Protein AF-0000000083336734 (afdb_homodimer)

pLDDT: mean 90.5, std 6.99, range [54.0, 98.38]

Structure (mmCIF, N/CA/C/O backbone):
data_AF-0000000083336734-model_v1
#
loop_
_entity.id
_entity.type
_entity.pdbx_description
1 polymer 'Two-component system response regulator PhoP'
#
loop_
_atom_site.group_PDB
_atom_site.id
_atom_site.type_symbol
_atom_site.label_atom_id
_atom_site.label_alt_id
_atom_site.label_comp_id
_atom_site.label_asym_id
_atom_site.label_entity_id
_atom_site.label_seq_id
_atom_site.pdbx_PDB_ins_code
_atom_site.Cartn_x
_atom_site.Cartn_y
_atom_site.Cartn_z
_atom_site.occupancy
_atom_site.B_iso_or_equiv
_atom_site.auth_seq_id
_atom_site.auth_comp_id
_atom_site.auth_asym_id
_atom_site.auth_atom_id
_atom_site.pdbx_PDB_model_num
ATOM 1 N N . MET A 1 1 ? 2.617 14.344 8.617 1 80.5 1 MET A N 1
ATOM 2 C CA . MET A 1 1 ? 3.547 13.328 8.133 1 80.5 1 MET A CA 1
ATOM 3 C C . MET A 1 1 ? 4.805 13.969 7.559 1 80.5 1 MET A C 1
ATOM 5 O O . MET A 1 1 ? 4.828 15.172 7.297 1 80.5 1 MET A O 1
ATOM 9 N N . ARG A 1 2 ? 5.812 13.219 7.539 1 86.75 2 ARG A N 1
ATOM 10 C CA . ARG A 1 2 ? 7.062 13.695 6.953 1 86.75 2 ARG A CA 1
ATOM 11 C C . ARG A 1 2 ? 7.266 13.109 5.559 1 86.75 2 ARG A C 1
ATOM 13 O O . ARG A 1 2 ? 7.191 11.891 5.371 1 86.75 2 ARG A O 1
ATOM 20 N N . VAL A 1 3 ? 7.445 14.055 4.633 1 94.62 3 VAL A N 1
ATOM 21 C CA . VAL A 1 3 ? 7.582 13.641 3.238 1 94.62 3 VAL A CA 1
ATOM 22 C C . VAL A 1 3 ? 8.969 14.023 2.721 1 94.62 3 VAL A C 1
ATOM 24 O O . VAL A 1 3 ? 9.438 15.141 2.955 1 94.62 3 VAL A O 1
ATOM 27 N N . LEU A 1 4 ? 9.633 13.055 2.125 1 97.44 4 LEU A N 1
ATOM 28 C CA . LEU A 1 4 ? 10.875 13.336 1.407 1 97.44 4 LEU A CA 1
ATOM 29 C C . LEU A 1 4 ? 10.617 13.461 -0.091 1 97.44 4 LEU A C 1
ATOM 31 O O . LEU A 1 4 ? 10.141 12.516 -0.723 1 97.44 4 LEU A O 1
ATOM 35 N N . VAL A 1 5 ? 10.898 14.625 -0.62 1 98.12 5 VAL A N 1
ATOM 36 C CA . VAL A 1 5 ? 10.773 14.859 -2.055 1 98.12 5 VAL A CA 1
ATOM 37 C C . VAL A 1 5 ? 12.164 14.852 -2.697 1 98.12 5 VAL A C 1
ATOM 39 O O . VAL A 1 5 ? 13.047 15.602 -2.285 1 98.12 5 VAL A O 1
ATOM 42 N N . VAL A 1 6 ? 12.32 13.969 -3.693 1 98.38 6 VAL A N 1
ATOM 43 C CA . VAL A 1 6 ? 13.57 13.898 -4.441 1 98.38 6 VAL A CA 1
ATOM 44 C C . VAL A 1 6 ? 13.328 14.305 -5.895 1 98.38 6 VAL A C 1
ATOM 46 O O . VAL A 1 6 ? 12.758 13.531 -6.672 1 98.38 6 VAL A O 1
ATOM 49 N N . GLU A 1 7 ? 13.773 15.461 -6.273 1 97.81 7 GLU A N 1
ATOM 50 C CA . GLU A 1 7 ? 13.469 16.094 -7.551 1 97.81 7 GLU A CA 1
ATOM 51 C C . GLU A 1 7 ? 14.57 17.062 -7.961 1 97.81 7 GLU A C 1
ATOM 53 O O . GLU A 1 7 ? 14.898 17.984 -7.211 1 97.81 7 GLU A O 1
ATOM 58 N N . ASP A 1 8 ? 15.062 16.859 -9.141 1 96.81 8 ASP A N 1
ATOM 59 C CA . ASP A 1 8 ? 16.203 17.672 -9.555 1 96.81 8 ASP A CA 1
ATOM 60 C C . ASP A 1 8 ? 15.758 19.031 -10.078 1 96.81 8 ASP A C 1
ATOM 62 O O . ASP A 1 8 ? 16.5 20.016 -10 1 96.81 8 ASP A O 1
ATOM 66 N N . ASN A 1 9 ? 14.594 19.094 -10.711 1 96.38 9 ASN A N 1
ATOM 67 C CA . ASN A 1 9 ? 14.078 20.359 -11.203 1 96.38 9 ASN A CA 1
ATOM 68 C C . ASN A 1 9 ? 13.695 21.297 -10.047 1 96.38 9 ASN A C 1
ATOM 70 O O . ASN A 1 9 ? 12.75 21.016 -9.312 1 96.38 9 ASN A O 1
ATOM 74 N N . ALA A 1 10 ? 14.375 22.391 -9.961 1 96.94 10 ALA A N 1
ATOM 75 C CA . ALA A 1 10 ? 14.25 23.281 -8.812 1 96.94 10 ALA A CA 1
ATOM 76 C C . ALA A 1 10 ? 12.828 23.828 -8.703 1 96.94 10 ALA A C 1
ATOM 78 O O . ALA A 1 10 ? 12.281 23.938 -7.605 1 96.94 10 ALA A O 1
ATOM 79 N N . LEU A 1 11 ? 12.281 24.203 -9.805 1 97.25 11 LEU A N 1
ATOM 80 C CA . LEU A 1 11 ? 10.938 24.781 -9.805 1 97.25 11 LEU A CA 1
ATOM 81 C C . LEU A 1 11 ? 9.906 23.766 -9.344 1 97.25 11 LEU A C 1
ATOM 83 O O . LEU A 1 11 ? 9.062 24.062 -8.492 1 97.25 11 LEU A O 1
ATOM 87 N N . LEU A 1 12 ? 9.992 22.609 -9.906 1 96.75 12 LEU A N 1
ATOM 88 C CA . LEU A 1 12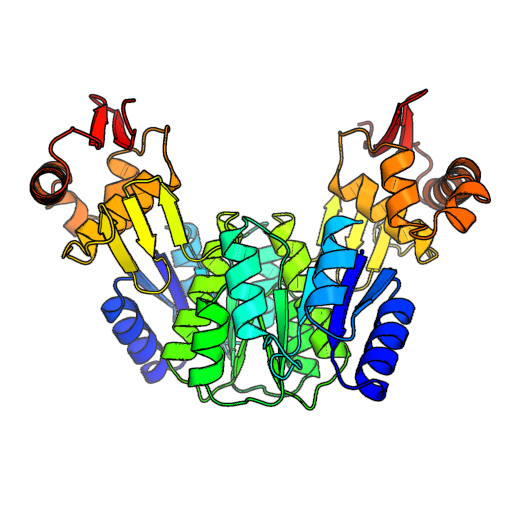 ? 9.055 21.547 -9.531 1 96.75 12 LEU A CA 1
ATOM 89 C C . LEU A 1 12 ? 9.266 21.125 -8.086 1 96.75 12 LEU A C 1
ATOM 91 O O . LEU A 1 12 ? 8.289 20.891 -7.355 1 96.75 12 LEU A O 1
ATOM 95 N N . ARG A 1 13 ? 10.461 20.953 -7.668 1 97.56 13 ARG A N 1
ATOM 96 C CA . ARG A 1 13 ? 10.797 20.594 -6.289 1 97.56 13 ARG A CA 1
ATOM 97 C C . ARG A 1 13 ? 10.188 21.594 -5.309 1 97.56 13 ARG A C 1
ATOM 99 O O . ARG A 1 13 ? 9.586 21.188 -4.305 1 97.56 13 ARG A O 1
ATOM 106 N N . HIS A 1 14 ? 10.336 22.875 -5.656 1 96.62 14 HIS A N 1
ATOM 107 C CA . HIS A 1 14 ? 9.781 23.938 -4.82 1 96.62 14 HIS A CA 1
ATOM 108 C C . HIS A 1 14 ? 8.258 23.891 -4.805 1 96.62 14 HIS A C 1
ATOM 110 O O . HIS A 1 14 ? 7.637 24.016 -3.748 1 96.62 14 HIS A O 1
ATOM 116 N N . HIS A 1 15 ? 7.723 23.719 -5.961 1 96.56 15 HIS A N 1
ATOM 117 C CA . HIS A 1 15 ? 6.27 23.625 -6.078 1 96.56 15 HIS A CA 1
ATOM 118 C C . HIS A 1 15 ? 5.711 22.484 -5.238 1 96.56 15 HIS A C 1
ATOM 120 O O . HIS A 1 15 ? 4.754 22.672 -4.488 1 96.56 15 HIS A O 1
ATOM 126 N N . LEU A 1 16 ? 6.289 21.312 -5.324 1 97.25 16 LEU A N 1
ATOM 127 C CA . LEU A 1 16 ? 5.867 20.156 -4.547 1 97.25 16 LEU A CA 1
ATOM 128 C C . LEU A 1 16 ? 6 20.422 -3.053 1 97.25 16 LEU A C 1
ATOM 130 O O . LEU A 1 16 ? 5.082 20.125 -2.281 1 97.25 16 LEU A O 1
ATOM 134 N N . LYS A 1 17 ? 7.109 20.984 -2.684 1 96.06 17 LYS A N 1
ATOM 135 C CA . LYS A 1 17 ? 7.359 21.281 -1.278 1 96.06 17 LYS A CA 1
ATOM 136 C C . LYS A 1 17 ? 6.281 22.219 -0.72 1 96.06 17 LYS A C 1
ATOM 138 O O . LYS A 1 17 ? 5.676 21.922 0.311 1 96.06 17 LYS A O 1
ATOM 143 N N . VAL A 1 18 ? 5.98 23.281 -1.427 1 94.62 18 VAL A N 1
ATOM 144 C CA . VAL A 1 18 ? 5.027 24.297 -0.974 1 94.62 18 VAL A CA 1
ATOM 145 C C . VAL A 1 18 ? 3.633 23.672 -0.884 1 94.62 18 VAL A C 1
ATOM 147 O O . VAL A 1 18 ? 2.945 23.828 0.129 1 94.62 18 VAL A O 1
ATOM 150 N N . GLN A 1 19 ? 3.236 22.969 -1.907 1 94.5 19 GLN A N 1
ATOM 151 C CA . GLN A 1 19 ? 1.898 22.391 -1.957 1 94.5 19 GLN A CA 1
ATOM 152 C C . GLN A 1 19 ? 1.704 21.359 -0.848 1 94.5 19 GLN A C 1
ATOM 154 O O . GLN A 1 19 ? 0.659 21.344 -0.195 1 94.5 19 GLN A O 1
ATOM 159 N N . LEU A 1 20 ? 2.695 20.531 -0.61 1 93.19 20 LEU A N 1
ATOM 160 C CA . LEU A 1 20 ? 2.592 19.484 0.412 1 93.19 20 LEU A CA 1
ATOM 161 C C . LEU A 1 20 ? 2.615 20.109 1.809 1 93.19 20 LEU A C 1
ATOM 163 O O . LEU A 1 20 ? 1.941 19.609 2.717 1 93.19 20 LEU A O 1
ATOM 167 N N . GLN A 1 21 ? 3.383 21.141 1.965 1 87.56 21 GLN A N 1
ATOM 168 C CA . GLN A 1 21 ? 3.379 21.859 3.234 1 87.56 21 GLN A CA 1
ATOM 169 C C . GLN A 1 21 ? 2.016 22.5 3.508 1 87.56 21 GLN A C 1
ATOM 171 O O . GLN A 1 21 ? 1.539 22.484 4.645 1 87.56 21 GLN A O 1
ATOM 176 N N . GLU A 1 22 ? 1.432 23.031 2.469 1 85.44 22 GLU A N 1
ATOM 177 C CA . GLU A 1 22 ? 0.101 23.609 2.6 1 85.44 22 GLU A CA 1
ATOM 178 C C . GLU A 1 22 ? -0.922 22.578 3.043 1 85.44 22 GLU A C 1
ATOM 180 O O . GLU A 1 22 ? -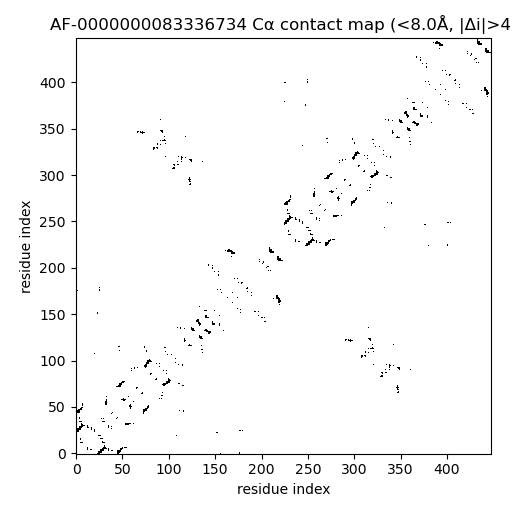1.901 22.906 3.715 1 85.44 22 GLU A O 1
ATOM 185 N N . LEU A 1 23 ? -0.626 21.375 2.676 1 83.19 23 LEU A N 1
ATOM 186 C CA . LEU A 1 23 ? -1.514 20.281 3.059 1 83.19 23 LEU A CA 1
ATOM 187 C C . LEU A 1 23 ? -1.21 19.797 4.473 1 83.19 23 LEU A C 1
ATOM 189 O O . LEU A 1 23 ? -1.819 18.844 4.953 1 83.19 23 LEU A O 1
ATOM 193 N N . GLY A 1 24 ? -0.219 20.422 5.121 1 77.62 24 GLY A N 1
ATOM 194 C CA . GLY A 1 24 ? 0.043 20.156 6.527 1 77.62 24 GLY A CA 1
ATOM 195 C C . GLY A 1 24 ? 1.178 19.172 6.75 1 77.62 24 GLY A C 1
ATOM 196 O O . GLY A 1 24 ? 1.35 18.656 7.855 1 77.62 24 GLY A O 1
ATOM 197 N N . HIS A 1 25 ? 1.97 18.891 5.703 1 85 25 HIS A N 1
ATOM 198 C CA . HIS A 1 25 ? 3.074 17.953 5.828 1 85 25 HIS A CA 1
ATOM 199 C C . HIS A 1 25 ? 4.395 18.672 6.07 1 85 25 HIS A C 1
ATOM 201 O O . HIS A 1 25 ? 4.547 19.844 5.695 1 85 25 HIS A O 1
ATOM 207 N N . GLN A 1 26 ? 5.223 17.984 6.805 1 84.88 26 GLN A N 1
ATOM 208 C CA . GLN A 1 26 ? 6.625 18.406 6.797 1 84.88 26 GLN A CA 1
ATOM 209 C C . GLN A 1 26 ? 7.355 17.844 5.578 1 84.88 26 GLN A C 1
ATOM 211 O O . GLN A 1 26 ? 7.141 16.688 5.195 1 84.88 26 GLN A O 1
ATOM 216 N N . VAL A 1 27 ? 8.188 18.734 4.98 1 92.69 27 VAL A N 1
ATOM 217 C CA . VAL A 1 27 ? 8.758 18.297 3.715 1 92.69 27 VAL A CA 1
ATOM 218 C C . VAL A 1 27 ? 10.266 18.547 3.709 1 92.69 27 VAL A C 1
ATOM 220 O O . VAL A 1 27 ? 10.711 19.672 3.963 1 92.69 27 VAL A O 1
ATOM 223 N N . ASP A 1 28 ? 11.031 17.5 3.557 1 94.31 28 ASP A N 1
ATOM 224 C CA . ASP A 1 28 ? 12.422 17.625 3.141 1 94.31 28 ASP A CA 1
ATOM 225 C C . ASP A 1 28 ? 12.562 17.469 1.628 1 94.31 28 ASP A C 1
ATOM 227 O O . ASP A 1 28 ? 11.992 16.547 1.037 1 94.31 28 ASP A O 1
ATOM 231 N N . ALA A 1 29 ? 13.25 18.375 1.043 1 96.88 29 ALA A N 1
ATOM 232 C CA . ALA A 1 29 ? 13.375 18.359 -0.412 1 96.88 29 ALA A CA 1
ATOM 233 C C . ALA A 1 29 ? 14.828 18.188 -0.834 1 96.88 29 ALA A C 1
ATOM 235 O O . ALA A 1 29 ? 15.688 19 -0.47 1 96.88 29 ALA A O 1
ATOM 236 N N . ALA A 1 30 ? 15.062 17.156 -1.568 1 97.69 30 ALA A N 1
ATOM 237 C CA . ALA A 1 30 ? 16.406 16.828 -2.047 1 97.69 30 ALA A CA 1
ATOM 238 C C . ALA A 1 30 ? 16.516 17.047 -3.555 1 97.69 30 ALA A C 1
ATOM 240 O O . ALA A 1 30 ? 15.586 16.734 -4.301 1 97.69 30 ALA A O 1
ATOM 241 N N . GLU A 1 31 ? 17.656 17.5 -3.994 1 97.31 31 GLU A N 1
ATOM 242 C CA . GLU A 1 31 ? 17.828 17.781 -5.414 1 97.31 31 GLU A CA 1
ATOM 243 C C . GLU A 1 31 ? 18.5 16.609 -6.129 1 97.31 31 GLU A C 1
ATOM 245 O O . GLU A 1 31 ? 18.562 16.594 -7.359 1 97.31 31 GLU A O 1
ATOM 250 N N . ASP A 1 32 ? 19.016 15.695 -5.371 1 97.38 32 ASP A N 1
ATOM 251 C CA . ASP A 1 32 ? 19.672 14.523 -5.934 1 97.38 32 ASP A CA 1
ATOM 252 C C . ASP A 1 32 ? 19.688 13.367 -4.938 1 97.38 32 ASP A C 1
ATOM 254 O O . ASP A 1 32 ? 19.172 13.492 -3.826 1 97.38 32 ASP A O 1
ATOM 258 N N . ALA A 1 33 ? 20.219 12.18 -5.375 1 97.5 33 ALA A N 1
ATOM 259 C CA . ALA A 1 33 ? 20.219 10.961 -4.57 1 97.5 33 ALA A CA 1
ATOM 260 C C . ALA A 1 33 ? 21.062 11.141 -3.309 1 97.5 33 ALA A C 1
ATOM 262 O O . ALA A 1 33 ? 20.703 10.648 -2.238 1 97.5 33 ALA A O 1
ATOM 263 N N . LYS A 1 34 ? 22.125 11.828 -3.428 1 97.19 34 LYS A N 1
ATOM 264 C CA . LYS A 1 34 ? 23.016 12.039 -2.287 1 97.19 34 LYS A CA 1
ATOM 265 C C . LYS A 1 34 ? 22.312 12.828 -1.182 1 97.19 34 LYS A C 1
ATOM 267 O O . LYS A 1 34 ? 22.375 12.445 -0.01 1 97.19 34 LYS A O 1
ATOM 272 N N . GLU A 1 35 ? 21.719 13.883 -1.552 1 96.81 35 GLU A N 1
ATOM 273 C CA . GLU A 1 35 ? 20.984 14.688 -0.577 1 96.81 35 GLU A CA 1
ATOM 274 C C . GLU A 1 35 ? 19.812 13.898 0.014 1 96.81 35 GLU A C 1
ATOM 276 O O . GLU A 1 35 ? 19.484 14.047 1.195 1 96.81 35 GLU A O 1
ATOM 281 N N . ALA A 1 36 ? 19.172 13.133 -0.827 1 97.75 36 ALA A N 1
ATOM 282 C CA . ALA A 1 36 ? 18.078 12.273 -0.347 1 97.75 36 ALA A CA 1
ATOM 283 C C . ALA A 1 36 ? 18.578 11.328 0.744 1 97.75 36 ALA A C 1
ATOM 285 O O . ALA A 1 36 ? 17.922 11.156 1.772 1 97.75 36 ALA A O 1
ATOM 286 N N . ASP A 1 37 ? 19.734 10.75 0.484 1 97.25 37 ASP A N 1
ATOM 287 C CA . ASP A 1 37 ? 20.328 9.852 1.466 1 97.25 37 ASP A CA 1
ATOM 288 C C . ASP A 1 37 ? 20.625 10.578 2.77 1 97.25 37 ASP A C 1
ATOM 290 O O . ASP A 1 37 ? 20.469 10.023 3.855 1 97.25 37 ASP A O 1
ATOM 294 N N . TYR A 1 38 ? 21.109 11.789 2.611 1 95.5 38 TYR A N 1
ATOM 295 C CA . TYR A 1 38 ? 21.406 12.602 3.787 1 95.5 38 TYR A CA 1
ATOM 296 C C . TYR A 1 38 ? 20.156 12.773 4.652 1 95.5 38 TYR A C 1
ATOM 298 O O . TYR A 1 38 ? 20.188 12.516 5.859 1 95.5 38 TYR A O 1
ATOM 306 N N . TYR A 1 39 ? 19.031 13.148 4.043 1 93.44 39 TYR A N 1
ATOM 307 C CA . TYR A 1 39 ? 17.781 13.359 4.773 1 93.44 39 TYR A CA 1
ATOM 308 C C . TYR A 1 39 ? 17.266 12.055 5.355 1 93.44 39 TYR A C 1
ATOM 310 O O . TYR A 1 39 ? 16.766 12.023 6.488 1 93.44 39 TYR A O 1
ATOM 318 N N . LEU A 1 40 ? 17.328 10.992 4.57 1 92.94 40 LEU A N 1
ATOM 319 C CA . LEU A 1 40 ? 16.875 9.672 5.004 1 92.94 40 LEU A CA 1
ATOM 320 C C . LEU A 1 40 ? 17.609 9.242 6.27 1 92.94 40 LEU A C 1
ATOM 322 O O . LEU A 1 40 ? 17.016 8.672 7.18 1 92.94 40 LEU A O 1
ATOM 326 N N . ASP A 1 41 ? 18.875 9.516 6.285 1 90.44 41 ASP A N 1
ATOM 327 C CA . ASP A 1 41 ? 19.719 9.117 7.406 1 90.44 41 ASP A CA 1
ATOM 328 C C . ASP A 1 41 ? 19.453 9.984 8.633 1 90.44 41 ASP A C 1
ATOM 330 O O . ASP A 1 41 ? 19.547 9.508 9.766 1 90.44 41 ASP A O 1
ATOM 334 N N . GLU A 1 42 ? 19.156 11.227 8.445 1 84.69 42 GLU A N 1
ATOM 335 C CA . GLU A 1 42 ? 18.891 12.141 9.547 1 84.69 42 GLU A CA 1
ATOM 336 C C . GLU A 1 42 ? 17.562 11.82 10.227 1 84.69 42 GLU A C 1
ATOM 338 O O . GLU A 1 42 ? 17.469 11.797 11.453 1 84.69 42 GLU A O 1
ATOM 343 N N . HIS A 1 43 ? 16.594 11.703 9.344 1 83.5 43 HIS A N 1
ATOM 344 C CA . HIS A 1 43 ? 15.25 11.367 9.812 1 83.5 43 HIS A CA 1
ATOM 345 C C . HIS A 1 43 ? 14.492 10.531 8.789 1 83.5 43 HIS A C 1
ATOM 347 O O . HIS A 1 43 ? 14.289 10.961 7.656 1 83.5 43 HIS A O 1
ATOM 353 N N . VAL A 1 44 ? 14.047 9.383 9.281 1 87.38 44 VAL A N 1
ATOM 354 C CA . VAL A 1 44 ? 13.312 8.523 8.359 1 87.38 44 VAL A CA 1
ATOM 355 C C . VAL A 1 44 ? 11.961 9.141 8.031 1 87.38 44 VAL A C 1
ATOM 357 O O . VAL A 1 44 ? 11.141 9.367 8.93 1 87.38 44 VAL A O 1
ATOM 360 N N . PRO A 1 45 ? 11.75 9.484 6.801 1 93.19 45 PRO A N 1
ATOM 361 C CA . PRO A 1 45 ? 10.445 10.031 6.426 1 93.19 45 PRO A CA 1
ATOM 362 C C . PRO A 1 45 ? 9.336 8.984 6.434 1 93.19 45 PRO A C 1
ATOM 364 O O . PRO A 1 45 ? 9.617 7.781 6.496 1 93.19 45 PRO A O 1
ATOM 367 N N . ASP A 1 46 ? 8.07 9.469 6.43 1 91 46 ASP A N 1
ATOM 368 C CA . ASP A 1 46 ? 6.934 8.555 6.348 1 91 46 ASP A CA 1
ATOM 369 C C . ASP A 1 46 ? 6.734 8.055 4.922 1 91 46 ASP A C 1
ATOM 371 O O . ASP A 1 46 ? 6.203 6.961 4.715 1 91 46 ASP A O 1
ATOM 375 N N . ILE A 1 47 ? 7.125 8.859 3.99 1 96.06 47 ILE A N 1
ATOM 376 C CA . ILE A 1 47 ? 6.977 8.523 2.578 1 96.06 47 ILE A CA 1
ATOM 377 C C . ILE A 1 47 ? 7.969 9.344 1.749 1 96.06 47 ILE A C 1
ATOM 379 O O . ILE A 1 47 ? 8.352 10.445 2.141 1 96.06 47 ILE A O 1
ATOM 383 N N . ALA A 1 48 ? 8.398 8.781 0.603 1 98.06 48 ALA A N 1
ATOM 384 C CA . ALA A 1 48 ? 9.281 9.484 -0.327 1 98.06 48 ALA A CA 1
ATOM 385 C C . ALA A 1 48 ? 8.625 9.625 -1.701 1 98.06 48 ALA A C 1
ATOM 387 O O . ALA A 1 48 ? 7.992 8.688 -2.189 1 98.06 48 ALA A O 1
ATOM 388 N N . ILE A 1 49 ? 8.703 10.773 -2.268 1 98.31 49 ILE A N 1
ATOM 389 C CA . ILE A 1 49 ? 8.352 11.031 -3.658 1 98.31 49 ILE A CA 1
ATOM 390 C C . ILE A 1 49 ? 9.617 11.18 -4.496 1 98.31 49 ILE A C 1
ATOM 392 O O . ILE A 1 49 ? 10.422 12.086 -4.258 1 98.31 49 ILE A O 1
ATOM 396 N N . VAL A 1 50 ? 9.734 10.32 -5.504 1 98.19 50 VAL A N 1
ATOM 397 C CA . VAL A 1 50 ? 11.023 10.234 -6.176 1 98.19 50 VAL A CA 1
ATOM 398 C C . VAL A 1 50 ? 10.844 10.414 -7.68 1 98.19 50 VAL A C 1
ATOM 400 O O . VAL A 1 50 ? 10.008 9.742 -8.297 1 98.19 50 VAL A O 1
ATOM 403 N N . ASP A 1 51 ? 11.617 11.289 -8.242 1 96.81 51 ASP A N 1
ATOM 404 C CA . ASP A 1 51 ? 11.734 11.398 -9.695 1 96.81 51 ASP A CA 1
ATOM 405 C C . ASP A 1 51 ? 12.711 10.359 -10.242 1 96.81 51 ASP A C 1
ATOM 407 O O . ASP A 1 51 ? 13.758 10.109 -9.648 1 96.81 51 ASP A O 1
ATOM 411 N N . LEU A 1 52 ? 12.414 9.82 -11.43 1 95.19 52 LEU A N 1
ATOM 412 C CA . LEU A 1 52 ? 13.305 8.844 -12.047 1 95.19 52 LEU A CA 1
ATOM 413 C C . LEU A 1 52 ? 14.461 9.539 -12.758 1 95.19 52 LEU A C 1
ATOM 415 O O . LEU A 1 52 ? 15.539 8.961 -12.906 1 95.19 52 LEU A O 1
ATOM 419 N N . GLY A 1 53 ? 14.18 10.688 -13.273 1 93.94 53 GLY A N 1
ATOM 420 C CA . GLY A 1 53 ? 15.164 11.414 -14.047 1 93.94 53 GLY A CA 1
ATOM 421 C C . GLY A 1 53 ? 16.125 12.219 -13.188 1 93.94 53 GLY A C 1
ATOM 422 O O . GLY A 1 53 ? 16.359 13.398 -13.445 1 93.94 53 GLY A O 1
ATOM 423 N N . LEU A 1 54 ? 16.656 11.656 -12.148 1 95.19 54 LEU A N 1
ATOM 424 C CA . LEU A 1 54 ? 17.609 12.328 -11.273 1 95.19 54 LEU A CA 1
ATOM 425 C C . LEU A 1 54 ? 19 12.336 -11.883 1 95.19 54 LEU A C 1
ATOM 427 O O . LEU A 1 54 ? 19.359 11.414 -12.625 1 95.19 54 LEU A O 1
ATOM 431 N N . PRO A 1 55 ? 19.781 13.367 -11.523 1 93.44 55 PRO A N 1
ATOM 432 C CA . PRO A 1 55 ? 21.172 13.398 -11.977 1 93.44 55 PRO A CA 1
ATOM 433 C C . PRO A 1 55 ? 22.062 12.422 -11.211 1 93.44 55 PRO A C 1
ATOM 435 O O . PRO A 1 55 ? 21.75 12.047 -10.078 1 93.44 55 PRO A O 1
ATOM 438 N N . ASP A 1 56 ? 23.234 11.914 -11.844 1 91.38 56 ASP A N 1
ATOM 439 C CA . ASP A 1 56 ? 24.234 11.031 -11.266 1 91.38 56 ASP A CA 1
ATOM 440 C C . ASP A 1 56 ? 23.672 9.625 -11.047 1 91.38 56 ASP A C 1
ATOM 442 O O . ASP A 1 56 ? 23.766 8.766 -11.922 1 91.38 56 ASP A O 1
ATOM 446 N N . GLU A 1 57 ? 22.891 9.438 -9.93 1 93.06 57 GLU A N 1
ATOM 447 C CA . GLU A 1 57 ? 22.141 8.203 -9.703 1 93.06 57 GLU A CA 1
ATOM 448 C C . GLU A 1 57 ? 20.656 8.398 -10.008 1 93.06 57 GLU A C 1
ATOM 450 O O . GLU A 1 57 ? 19.984 9.211 -9.367 1 93.06 57 GLU A O 1
ATOM 455 N N . ASP A 1 58 ? 20.25 7.582 -11.016 1 94.12 58 ASP A N 1
ATOM 456 C CA . ASP A 1 58 ? 18.859 7.762 -11.398 1 94.12 58 ASP A CA 1
ATOM 457 C C . ASP A 1 58 ? 17.922 7.219 -10.32 1 94.12 58 ASP A C 1
ATOM 459 O O . ASP A 1 58 ? 18.344 6.434 -9.461 1 94.12 58 ASP A O 1
ATOM 463 N N . GLY A 1 59 ? 16.672 7.676 -10.367 1 95.44 59 GLY A N 1
ATOM 464 C CA . GLY A 1 59 ? 15.695 7.32 -9.352 1 95.44 59 GLY A CA 1
ATOM 465 C C . GLY A 1 59 ? 15.492 5.824 -9.211 1 95.44 59 GLY A C 1
ATOM 466 O O . GLY A 1 59 ? 15.289 5.32 -8.102 1 95.44 59 GLY A O 1
ATOM 467 N N . LEU A 1 60 ? 15.5 5.117 -10.336 1 95.06 60 LEU A N 1
ATOM 468 C CA . LEU A 1 60 ? 15.336 3.67 -10.312 1 95.06 60 LEU A CA 1
ATOM 469 C C . LEU A 1 60 ? 16.469 3.01 -9.523 1 95.06 60 LEU A C 1
ATOM 471 O O . LEU A 1 60 ? 16.203 2.145 -8.68 1 95.06 60 LEU A O 1
ATOM 475 N N . SER A 1 61 ? 17.641 3.35 -9.797 1 96.5 61 SER A N 1
ATOM 476 C CA . SER A 1 61 ? 18.812 2.846 -9.078 1 96.5 61 SER A CA 1
ATOM 477 C C . SER A 1 61 ? 18.75 3.205 -7.598 1 96.5 61 SER A C 1
ATOM 479 O O . SER A 1 61 ? 19.109 2.396 -6.742 1 96.5 61 SER A O 1
ATOM 481 N N . LEU A 1 62 ? 18.312 4.402 -7.316 1 97.25 62 LEU A N 1
ATOM 482 C CA . LEU A 1 62 ? 18.156 4.859 -5.941 1 97.25 62 LEU A CA 1
ATOM 483 C C . LEU A 1 62 ? 17.203 3.961 -5.172 1 97.25 62 LEU A C 1
ATOM 485 O O . LEU A 1 62 ? 17.516 3.516 -4.066 1 97.25 62 LEU A O 1
ATOM 489 N N . ILE A 1 63 ? 16.047 3.682 -5.738 1 96.69 63 ILE A N 1
ATOM 490 C CA . ILE A 1 63 ? 15.016 2.869 -5.102 1 96.69 63 ILE A CA 1
ATOM 491 C C . ILE A 1 63 ? 15.555 1.46 -4.852 1 96.69 63 ILE A C 1
ATOM 493 O O . ILE A 1 63 ? 15.398 0.912 -3.76 1 96.69 63 ILE A O 1
ATOM 497 N N . ARG A 1 64 ? 16.172 0.91 -5.852 1 94.5 64 ARG A N 1
ATOM 498 C CA . ARG A 1 64 ? 16.766 -0.417 -5.707 1 94.5 64 ARG A CA 1
ATOM 499 C C . ARG A 1 64 ? 17.766 -0.452 -4.551 1 94.5 64 ARG A C 1
ATOM 501 O O . ARG A 1 64 ? 17.766 -1.39 -3.752 1 94.5 64 ARG A O 1
ATOM 508 N N . ARG A 1 65 ? 18.578 0.5 -4.535 1 95.94 65 ARG A N 1
ATOM 509 C CA . ARG A 1 65 ? 19.594 0.579 -3.479 1 95.94 65 ARG A CA 1
ATOM 510 C C . ARG A 1 65 ? 18.938 0.712 -2.107 1 95.94 65 ARG A C 1
ATOM 512 O O . ARG A 1 65 ? 19.328 0.035 -1.156 1 95.94 65 ARG A O 1
ATOM 519 N N . TRP A 1 66 ? 17.938 1.613 -1.975 1 96.06 66 TRP A N 1
ATOM 520 C CA . TRP A 1 66 ? 17.203 1.762 -0.721 1 96.06 66 TRP A CA 1
ATOM 521 C C . TRP A 1 66 ? 16.656 0.421 -0.25 1 96.06 66 TRP A C 1
ATOM 523 O O . TRP A 1 66 ? 16.797 0.061 0.921 1 96.06 66 TRP A O 1
ATOM 533 N N . ARG A 1 67 ? 16.031 -0.311 -1.182 1 95 67 ARG A N 1
ATOM 534 C CA . ARG A 1 67 ? 15.422 -1.591 -0.831 1 95 67 ARG A CA 1
ATOM 535 C C . ARG A 1 67 ? 16.484 -2.607 -0.429 1 95 67 ARG A C 1
ATOM 537 O O . ARG A 1 67 ? 16.281 -3.381 0.511 1 95 67 ARG A O 1
ATOM 544 N N . SER A 1 68 ? 17.609 -2.607 -1.106 1 91 68 SER A N 1
ATOM 545 C CA . SER A 1 68 ? 18.703 -3.52 -0.775 1 91 68 SER A CA 1
ATOM 546 C C . SER A 1 68 ? 19.281 -3.213 0.601 1 91 68 SER A C 1
ATOM 548 O O . SER A 1 68 ? 19.875 -4.082 1.237 1 91 68 SER A O 1
ATOM 550 N N . HIS A 1 69 ? 19.109 -1.983 1.07 1 92.62 69 HIS A N 1
ATOM 551 C CA . HIS A 1 69 ? 19.594 -1.572 2.383 1 92.62 69 HIS A CA 1
ATOM 552 C C . HIS A 1 69 ? 18.484 -1.612 3.42 1 92.62 69 HIS A C 1
ATOM 554 O O . HIS A 1 69 ? 18.562 -0.939 4.449 1 92.62 69 HIS A O 1
ATOM 560 N N . ASP A 1 70 ? 17.344 -2.236 3.051 1 91.5 70 ASP A N 1
ATOM 561 C CA . ASP A 1 70 ? 16.234 -2.527 3.941 1 91.5 70 ASP A CA 1
ATOM 562 C C . ASP A 1 70 ? 15.484 -1.252 4.32 1 91.5 70 ASP A C 1
ATOM 564 O O . ASP A 1 70 ? 14.938 -1.148 5.418 1 91.5 70 ASP A O 1
ATOM 568 N N . VAL A 1 71 ? 15.672 -0.205 3.477 1 93 71 VAL A N 1
ATOM 569 C CA . VAL A 1 71 ? 14.82 0.967 3.654 1 93 71 VAL A CA 1
ATOM 570 C C . VAL A 1 71 ? 13.383 0.624 3.275 1 93 71 VAL A C 1
ATOM 572 O O . VAL A 1 71 ? 13.102 0.27 2.127 1 93 71 VAL A O 1
ATOM 575 N N . SER A 1 72 ? 12.438 0.747 4.164 1 94 72 SER A N 1
ATOM 576 C CA . SER A 1 72 ? 11.086 0.244 3.936 1 94 72 SER A CA 1
ATOM 577 C C . SER A 1 72 ? 10.102 1.387 3.721 1 94 72 SER A C 1
ATOM 579 O O . SER A 1 72 ? 8.891 1.161 3.631 1 94 72 SER A O 1
ATOM 581 N N . VAL A 1 73 ? 10.609 2.596 3.584 1 94.44 73 VAL A N 1
ATOM 582 C CA . VAL A 1 73 ? 9.773 3.775 3.393 1 94.44 73 VAL A CA 1
ATOM 583 C C . VAL A 1 73 ? 8.938 3.621 2.121 1 94.44 73 VAL A C 1
ATOM 585 O O . VAL A 1 73 ? 9.461 3.223 1.076 1 94.44 73 VAL A O 1
ATOM 588 N N . PRO A 1 74 ? 7.551 3.875 2.207 1 97 74 PRO A N 1
ATOM 589 C CA . PRO A 1 74 ? 6.785 3.885 0.959 1 97 74 PRO A CA 1
ATOM 590 C C . PRO A 1 74 ? 7.336 4.875 -0.064 1 97 74 PRO A C 1
ATOM 592 O O . PRO A 1 74 ? 7.691 6 0.291 1 97 74 PRO A O 1
ATOM 595 N N . VAL A 1 75 ? 7.438 4.422 -1.335 1 97.88 75 VAL A N 1
ATOM 596 C CA . VAL A 1 75 ? 8 5.266 -2.383 1 97.88 75 VAL A CA 1
ATOM 597 C C . VAL A 1 75 ? 6.969 5.484 -3.484 1 97.88 75 VAL A C 1
ATOM 599 O O . VAL A 1 75 ? 6.469 4.523 -4.074 1 97.88 75 VAL A O 1
ATOM 602 N N . LEU A 1 76 ? 6.594 6.703 -3.715 1 98 76 LEU A N 1
ATOM 603 C CA . LEU A 1 76 ? 5.793 7.145 -4.852 1 98 76 LEU A CA 1
ATOM 604 C C . LEU A 1 76 ? 6.672 7.777 -5.926 1 98 76 LEU A C 1
ATOM 606 O O . LEU A 1 76 ? 7.324 8.797 -5.68 1 98 76 LEU A O 1
ATOM 610 N N . VAL A 1 77 ? 6.672 7.184 -7.102 1 97.5 77 VAL A N 1
ATOM 611 C CA . VAL A 1 77 ? 7.504 7.699 -8.18 1 97.5 77 VAL A CA 1
ATOM 612 C C . VAL A 1 77 ? 6.723 8.727 -8.992 1 97.5 77 VAL A C 1
ATOM 614 O O . VAL A 1 77 ? 5.543 8.523 -9.297 1 97.5 77 VAL A O 1
ATOM 617 N N . LEU A 1 78 ? 7.301 9.828 -9.234 1 94.62 78 LEU A N 1
ATOM 618 C CA . LEU A 1 78 ? 6.785 10.883 -10.102 1 94.62 78 LEU A CA 1
ATOM 619 C C . LEU A 1 78 ? 7.688 11.078 -11.312 1 94.62 78 LEU A C 1
ATOM 621 O O . LEU A 1 78 ? 8.812 11.555 -11.18 1 94.62 78 LEU A O 1
ATOM 625 N N . THR A 1 79 ? 7.156 10.773 -12.562 1 90 79 THR A N 1
ATOM 626 C CA . THR A 1 79 ? 8.062 10.75 -13.703 1 90 79 THR A CA 1
ATOM 627 C C . THR A 1 79 ? 7.32 11.102 -14.992 1 90 79 THR A C 1
ATOM 629 O O . THR A 1 79 ? 6.09 11.086 -15.023 1 90 79 THR A O 1
ATOM 632 N N . ALA A 1 80 ? 8.094 11.398 -16.031 1 89.38 80 ALA A N 1
ATOM 633 C CA . ALA A 1 80 ? 7.539 11.68 -17.359 1 89.38 80 ALA A CA 1
ATOM 634 C C . ALA A 1 80 ? 7.309 10.398 -18.141 1 89.38 80 ALA A C 1
ATOM 636 O O . ALA A 1 80 ? 6.633 10.406 -19.172 1 89.38 80 ALA A O 1
ATOM 637 N N . ARG A 1 81 ? 7.844 9.375 -17.703 1 86.12 81 ARG A N 1
ATOM 638 C CA . ARG A 1 81 ? 7.715 8.102 -18.406 1 86.12 81 ARG A CA 1
ATOM 639 C C . ARG A 1 81 ? 6.301 7.551 -18.297 1 86.12 81 ARG A C 1
ATOM 641 O O . ARG A 1 81 ? 5.824 7.285 -17.188 1 86.12 81 ARG A O 1
ATOM 648 N N . GLU A 1 82 ? 5.734 7.336 -19.359 1 84.25 82 GLU A N 1
ATOM 649 C CA . GLU A 1 82 ? 4.32 6.969 -19.328 1 84.25 82 GLU A CA 1
ATOM 650 C C . GLU A 1 82 ? 4.113 5.531 -19.797 1 84.25 82 GLU A C 1
ATOM 652 O O . GLU A 1 82 ? 3.043 4.953 -19.594 1 84.25 82 GLU A O 1
ATOM 657 N N . GLY A 1 83 ? 5.109 4.961 -20.359 1 89.94 83 GLY A N 1
ATOM 658 C CA . GLY A 1 83 ? 4.949 3.613 -20.875 1 89.94 83 GLY A CA 1
ATOM 659 C C . GLY A 1 83 ? 4.707 2.58 -19.797 1 89.94 83 GLY A C 1
ATOM 660 O O . GLY A 1 83 ? 5.281 2.666 -18.703 1 89.94 83 GLY A O 1
ATOM 661 N N . TRP A 1 84 ? 3.838 1.602 -20.141 1 87.88 84 TRP A N 1
ATOM 662 C CA . TRP A 1 84 ? 3.506 0.568 -19.172 1 87.88 84 TRP A CA 1
ATOM 663 C C . TRP A 1 84 ? 4.746 -0.223 -18.766 1 87.88 84 TRP A C 1
ATOM 665 O O . TRP A 1 84 ? 4.852 -0.692 -17.625 1 87.88 84 TRP A O 1
ATOM 675 N N . GLN A 1 85 ? 5.695 -0.433 -19.641 1 92 85 GLN A N 1
ATOM 676 C CA . GLN A 1 85 ? 6.93 -1.152 -19.344 1 92 85 GLN A CA 1
ATOM 677 C C . GLN A 1 85 ? 7.738 -0.433 -18.266 1 92 85 GLN A C 1
ATOM 679 O O . GLN A 1 85 ? 8.305 -1.07 -17.375 1 92 85 GLN A O 1
ATOM 684 N N . ASP A 1 86 ? 7.75 0.863 -18.406 1 90.69 86 ASP A N 1
ATOM 685 C CA . ASP A 1 86 ? 8.438 1.664 -17.391 1 90.69 86 ASP A CA 1
ATOM 686 C C . ASP A 1 86 ? 7.773 1.524 -16.031 1 90.69 86 ASP A C 1
ATOM 688 O O . ASP A 1 86 ? 8.453 1.399 -15.008 1 90.69 86 ASP A O 1
ATOM 692 N N . LYS A 1 87 ? 6.496 1.541 -16.047 1 91.75 87 LYS A N 1
ATOM 693 C CA . LYS A 1 87 ? 5.742 1.39 -14.812 1 91.75 87 LYS A CA 1
ATOM 694 C C . LYS A 1 87 ? 6.051 0.054 -14.141 1 91.75 87 LYS A C 1
ATOM 696 O O . LYS A 1 87 ? 6.281 -0.001 -12.93 1 91.75 87 LYS A O 1
ATOM 701 N N . VAL A 1 88 ? 6.086 -0.972 -14.93 1 91.44 88 VAL A N 1
ATOM 702 C CA . VAL A 1 88 ? 6.363 -2.311 -14.422 1 91.44 88 VAL A CA 1
ATOM 703 C C . VAL A 1 88 ? 7.77 -2.361 -13.828 1 91.44 88 VAL A C 1
ATOM 705 O O . VAL A 1 88 ? 7.977 -2.918 -12.75 1 91.44 88 VAL A O 1
ATOM 708 N N . GLU A 1 89 ? 8.648 -1.798 -14.516 1 91.81 89 GLU A N 1
ATOM 709 C CA . GLU A 1 89 ? 10.031 -1.805 -14.062 1 91.81 89 GLU A CA 1
ATOM 710 C C . GLU A 1 89 ? 10.188 -1.089 -12.727 1 91.81 89 GLU A C 1
ATOM 712 O O . GLU A 1 89 ? 10.859 -1.589 -11.82 1 91.81 89 GLU A O 1
ATOM 717 N N . VAL A 1 90 ? 9.555 0.012 -12.625 1 92.75 90 VAL A N 1
ATOM 718 C CA . VAL A 1 90 ? 9.664 0.852 -11.438 1 92.75 90 VAL A CA 1
ATOM 719 C C . VAL A 1 90 ? 9.023 0.146 -10.242 1 92.75 90 VAL A C 1
ATOM 721 O O . VAL A 1 90 ? 9.602 0.114 -9.148 1 92.75 90 VAL A O 1
ATOM 724 N N . LEU A 1 91 ? 7.895 -0.43 -10.414 1 93.19 91 LEU A N 1
ATOM 725 C CA . LEU A 1 91 ? 7.203 -1.164 -9.359 1 93.19 91 LEU A CA 1
ATOM 726 C C . LEU A 1 91 ? 7.992 -2.406 -8.961 1 93.19 91 LEU A C 1
ATOM 728 O O . LEU A 1 91 ? 8.086 -2.73 -7.773 1 93.19 91 LEU A O 1
ATOM 732 N N . SER A 1 92 ? 8.625 -3.016 -9.945 1 90.44 92 SER A N 1
ATOM 733 C CA . SER A 1 92 ? 9.438 -4.207 -9.695 1 90.44 92 SER A CA 1
ATOM 734 C C . SER A 1 92 ? 10.711 -3.857 -8.938 1 90.44 92 SER A C 1
ATOM 736 O O . SER A 1 92 ? 11.289 -4.707 -8.258 1 90.44 92 SER A O 1
ATOM 738 N N . ALA A 1 93 ? 11.125 -2.625 -9.078 1 91.12 93 ALA A N 1
ATOM 739 C CA . ALA A 1 93 ? 12.344 -2.17 -8.406 1 91.12 93 ALA A CA 1
ATOM 740 C C . ALA A 1 93 ? 12.086 -1.874 -6.934 1 91.12 93 ALA A C 1
ATOM 742 O O . ALA A 1 93 ? 13.023 -1.706 -6.152 1 91.12 93 ALA A O 1
ATOM 743 N N . GLY A 1 94 ? 10.82 -1.809 -6.613 1 93.56 94 GLY A N 1
ATOM 744 C CA . GLY A 1 94 ? 10.508 -1.632 -5.203 1 93.56 94 GLY A CA 1
ATOM 745 C C . GLY A 1 94 ? 9.633 -0.425 -4.93 1 93.56 94 GLY A C 1
ATOM 746 O O . GLY A 1 94 ? 9.281 -0.153 -3.779 1 93.56 94 GLY A O 1
ATOM 747 N N . ALA A 1 95 ? 9.305 0.352 -5.941 1 96.38 95 ALA A N 1
ATOM 748 C CA . ALA A 1 95 ? 8.359 1.445 -5.758 1 96.38 95 ALA A CA 1
ATOM 749 C C . ALA A 1 95 ? 6.973 0.915 -5.391 1 96.38 95 ALA A C 1
ATOM 751 O O . ALA A 1 95 ? 6.613 -0.202 -5.77 1 96.38 95 ALA A O 1
ATOM 752 N N . ASP A 1 96 ? 6.215 1.735 -4.664 1 96.69 96 ASP A N 1
ATOM 753 C CA . ASP A 1 96 ? 4.902 1.299 -4.195 1 96.69 96 ASP A CA 1
ATOM 754 C C . ASP A 1 96 ? 3.793 1.837 -5.094 1 96.69 96 ASP A C 1
ATOM 756 O O . ASP A 1 96 ? 2.678 1.312 -5.094 1 96.69 96 ASP A O 1
ATOM 760 N N . ASP A 1 97 ? 4.035 2.896 -5.723 1 96.44 97 ASP A N 1
ATOM 761 C CA . ASP A 1 97 ? 3.092 3.514 -6.652 1 96.44 97 ASP A CA 1
ATOM 762 C C . ASP A 1 97 ? 3.812 4.414 -7.652 1 96.44 97 ASP A C 1
ATOM 764 O O . ASP A 1 97 ? 5.027 4.594 -7.57 1 96.44 97 ASP A O 1
ATOM 768 N N . TYR A 1 98 ? 2.973 4.852 -8.602 1 94.75 98 TYR A N 1
ATOM 769 C CA . TYR A 1 98 ? 3.521 5.609 -9.719 1 94.75 98 TYR A CA 1
ATOM 770 C C . TYR A 1 98 ? 2.521 6.645 -10.219 1 94.75 98 TYR A C 1
ATOM 772 O O . TYR A 1 98 ? 1.326 6.359 -10.328 1 94.75 98 TYR A O 1
ATOM 780 N N . VAL A 1 99 ? 3.064 7.926 -10.469 1 94.25 99 VAL A N 1
ATOM 781 C CA . VAL A 1 99 ? 2.277 8.984 -11.086 1 94.25 99 VAL A CA 1
ATOM 782 C C . VAL A 1 99 ? 3.057 9.602 -12.25 1 94.25 99 VAL A C 1
ATOM 784 O O . VAL A 1 99 ? 4.254 9.867 -12.125 1 94.25 99 VAL A O 1
ATOM 787 N N . THR A 1 100 ? 2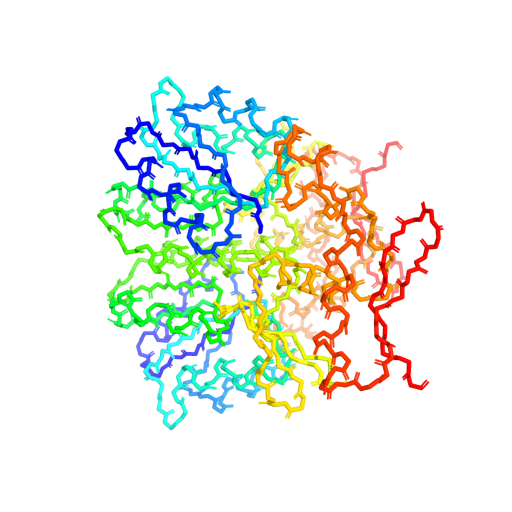.371 9.836 -13.398 1 92.88 100 THR A N 1
ATOM 788 C CA . THR A 1 100 ? 3.027 10.398 -14.578 1 92.88 100 THR A CA 1
ATOM 789 C C . THR A 1 100 ? 2.963 11.922 -14.555 1 92.88 100 THR A C 1
ATOM 791 O O . THR A 1 100 ? 1.972 12.5 -14.109 1 92.88 100 THR A O 1
ATOM 794 N N . LYS A 1 101 ? 4.043 12.516 -15.008 1 93.62 101 LYS A N 1
ATOM 795 C CA . LYS A 1 101 ? 4.047 13.945 -15.297 1 93.62 101 LYS A CA 1
ATOM 796 C C . LYS A 1 101 ? 3.43 14.234 -16.656 1 93.62 101 LYS A C 1
ATOM 798 O O . LYS A 1 101 ? 3.68 13.508 -17.625 1 93.62 101 LYS A O 1
ATOM 803 N N . PRO A 1 102 ? 2.66 15.359 -16.828 1 94.12 102 PRO A N 1
ATOM 804 C CA . PRO A 1 102 ? 2.201 16.281 -15.789 1 94.12 102 PRO A CA 1
ATOM 805 C C . PRO A 1 102 ? 1.164 15.648 -14.867 1 94.12 102 PRO A C 1
ATOM 807 O O . PRO A 1 102 ? 0.604 14.602 -15.188 1 94.12 102 PRO A O 1
ATOM 810 N N . PHE A 1 103 ? 1.041 16.25 -13.711 1 93.88 103 PHE A N 1
ATOM 811 C CA . PHE A 1 103 ? 0.152 15.68 -12.703 1 93.88 103 PHE A CA 1
ATOM 812 C C . PHE A 1 103 ? -0.639 16.781 -12 1 93.88 103 PHE A C 1
ATOM 814 O O . PHE A 1 103 ? -0.316 17.969 -12.133 1 93.88 103 PHE A O 1
ATOM 821 N N . HIS A 1 104 ? -1.696 16.312 -11.383 1 94.06 104 HIS A N 1
ATOM 822 C CA . HIS A 1 104 ? -2.412 17.156 -10.43 1 94.06 104 HIS A CA 1
ATOM 823 C C . HIS A 1 104 ? -1.992 16.859 -8.992 1 94.06 104 HIS A C 1
ATOM 825 O O . HIS A 1 104 ? -1.964 15.688 -8.586 1 94.06 104 HIS A O 1
ATOM 831 N N . ILE A 1 105 ? -1.727 17.859 -8.25 1 94.12 105 ILE A N 1
ATOM 832 C CA . ILE A 1 105 ? -1.228 17.688 -6.891 1 94.12 105 ILE A CA 1
ATOM 833 C C . ILE A 1 105 ? -2.246 16.906 -6.062 1 94.12 105 ILE A C 1
ATOM 835 O O . ILE A 1 105 ? -1.872 16.125 -5.18 1 94.12 105 ILE A O 1
ATOM 839 N N . GLU A 1 106 ? -3.494 17.062 -6.41 1 93.56 106 GLU A N 1
ATOM 840 C CA . GLU A 1 106 ? -4.559 16.344 -5.703 1 93.56 106 GLU A CA 1
ATOM 841 C C . GLU A 1 106 ? -4.414 14.836 -5.859 1 93.56 106 GLU A C 1
ATOM 843 O O . GLU A 1 106 ? -4.66 14.086 -4.91 1 93.56 106 GLU A O 1
ATOM 848 N N . GLU A 1 107 ? -4.043 14.438 -7.031 1 93.69 107 GLU A N 1
ATOM 849 C CA . GLU A 1 107 ? -3.826 13.008 -7.266 1 93.69 107 GLU A CA 1
ATOM 850 C C . GLU A 1 107 ? -2.613 12.5 -6.488 1 93.69 107 GLU A C 1
ATOM 852 O O . GLU A 1 107 ? -2.662 11.438 -5.879 1 93.69 107 GLU A O 1
ATOM 857 N N . VAL A 1 108 ? -1.562 13.266 -6.5 1 95.69 108 VAL A N 1
ATOM 858 C CA . VAL A 1 108 ? -0.351 12.914 -5.77 1 95.69 108 VAL A CA 1
ATOM 859 C C . VAL A 1 108 ? -0.67 12.766 -4.281 1 95.69 108 VAL A C 1
ATOM 861 O O . VAL A 1 108 ? -0.297 11.773 -3.654 1 95.69 108 VAL A O 1
ATOM 864 N N . ALA A 1 109 ? -1.399 13.703 -3.781 1 93.69 109 ALA A N 1
ATOM 865 C CA . ALA A 1 109 ? -1.761 13.703 -2.365 1 93.69 109 ALA A CA 1
ATOM 866 C C . ALA A 1 109 ? -2.621 12.492 -2.023 1 93.69 109 ALA A C 1
ATOM 868 O O . ALA A 1 109 ? -2.422 11.852 -0.986 1 93.69 109 ALA A O 1
ATOM 869 N N . ALA A 1 110 ? -3.543 12.188 -2.873 1 93.31 110 ALA A N 1
ATOM 870 C CA . ALA A 1 110 ? -4.434 11.055 -2.645 1 93.31 110 ALA A CA 1
ATOM 871 C C . ALA A 1 110 ? -3.658 9.742 -2.639 1 93.31 110 ALA A C 1
ATOM 873 O O . ALA A 1 110 ? -3.912 8.867 -1.806 1 93.31 110 ALA A O 1
ATOM 874 N N . ARG A 1 111 ? -2.744 9.594 -3.58 1 96.12 111 ARG A N 1
ATOM 875 C CA . ARG A 1 111 ? -1.936 8.375 -3.656 1 96.12 111 ARG A CA 1
ATOM 876 C C . ARG A 1 111 ? -1.002 8.266 -2.455 1 96.12 111 ARG A C 1
ATOM 878 O O . ARG A 1 111 ? -0.805 7.176 -1.915 1 96.12 111 ARG A O 1
ATOM 885 N N . MET A 1 112 ? -0.454 9.359 -2.057 1 94.69 112 MET A N 1
ATOM 886 C CA . MET A 1 112 ? 0.362 9.383 -0.846 1 94.69 112 MET A CA 1
ATOM 887 C C . MET A 1 112 ? -0.44 8.898 0.358 1 94.69 112 MET A C 1
ATOM 889 O O . MET A 1 112 ? 0.04 8.07 1.14 1 94.69 112 MET A O 1
ATOM 893 N N . GLN A 1 113 ? -1.614 9.414 0.454 1 91.81 113 GLN A N 1
ATOM 894 C CA . GLN A 1 113 ? -2.469 9.062 1.582 1 91.81 113 GLN A CA 1
ATOM 895 C C . GLN A 1 113 ? -2.801 7.57 1.567 1 91.81 113 GLN A C 1
ATOM 897 O O . GLN A 1 113 ? -2.812 6.922 2.615 1 91.81 113 GLN A O 1
ATOM 902 N N . ALA A 1 114 ? -3.082 7.059 0.391 1 93.56 114 ALA A N 1
ATOM 903 C CA . ALA A 1 114 ? -3.375 5.633 0.265 1 93.56 114 ALA A CA 1
ATOM 904 C C . ALA A 1 114 ? -2.186 4.785 0.713 1 93.56 114 ALA A C 1
ATOM 906 O O . ALA A 1 114 ? -2.354 3.807 1.442 1 93.56 114 ALA A O 1
ATOM 907 N N . LEU A 1 115 ? -1.015 5.148 0.305 1 94.38 115 LEU A N 1
ATOM 908 C CA . LEU A 1 115 ? 0.199 4.426 0.664 1 94.38 115 LEU A CA 1
ATOM 909 C C . LEU A 1 115 ? 0.438 4.477 2.17 1 94.38 115 LEU A C 1
ATOM 911 O O . LEU A 1 115 ? 0.764 3.461 2.787 1 94.38 115 LEU A O 1
ATOM 915 N N . LEU A 1 116 ? 0.264 5.648 2.75 1 89.44 116 LEU A N 1
ATOM 916 C CA . LEU A 1 116 ? 0.486 5.836 4.18 1 89.44 116 LEU A CA 1
ATOM 917 C C . LEU A 1 116 ? -0.531 5.047 4.996 1 89.44 116 LEU A C 1
ATOM 919 O O . LEU A 1 116 ? -0.183 4.445 6.016 1 89.44 116 LEU A O 1
ATOM 923 N N . ARG A 1 117 ? -1.736 5.105 4.539 1 87.69 117 ARG A N 1
ATOM 924 C CA . ARG A 1 117 ? -2.803 4.348 5.188 1 87.69 117 ARG A CA 1
ATOM 925 C C . ARG A 1 117 ? -2.461 2.863 5.242 1 87.69 117 ARG A C 1
ATOM 927 O O . ARG A 1 117 ? -2.494 2.254 6.316 1 87.69 117 ARG A O 1
ATOM 934 N N . ARG A 1 118 ? -2.041 2.312 4.18 1 88.06 118 ARG A N 1
ATOM 935 C CA . ARG A 1 118 ? -1.726 0.889 4.105 1 88.06 118 ARG A CA 1
ATOM 936 C C . ARG A 1 118 ? -0.462 0.566 4.895 1 88.06 118 ARG A C 1
ATOM 938 O O . ARG A 1 118 ? -0.365 -0.493 5.52 1 88.06 118 ARG A O 1
ATOM 945 N N . ASN A 1 119 ? 0.464 1.443 4.789 1 87.25 119 ASN A N 1
ATOM 946 C CA . ASN A 1 119 ? 1.701 1.24 5.535 1 87.25 119 ASN A CA 1
ATOM 947 C C . ASN A 1 119 ? 1.444 1.161 7.039 1 87.25 119 ASN A C 1
ATOM 949 O O . ASN A 1 119 ? 2.189 0.504 7.766 1 87.25 119 ASN A O 1
ATOM 953 N N . SER A 1 120 ? 0.417 1.783 7.492 1 81.81 120 SER A N 1
ATOM 954 C CA . SER A 1 120 ? 0.06 1.768 8.906 1 81.81 120 SER A CA 1
ATOM 955 C C . SER A 1 120 ? -0.871 0.604 9.227 1 81.81 120 SER A C 1
ATOM 957 O O . SER A 1 120 ? -1.408 0.521 10.336 1 81.81 120 SER A O 1
ATOM 959 N N . GLY A 1 121 ? -1.144 -0.191 8.156 1 84.88 121 GLY A N 1
ATOM 960 C CA . GLY A 1 121 ? -1.973 -1.368 8.359 1 84.88 121 GLY A CA 1
ATOM 961 C C . GLY A 1 121 ? -3.459 -1.068 8.297 1 84.88 121 GLY A C 1
ATOM 962 O O . GLY A 1 121 ? -4.281 -1.896 8.703 1 84.88 121 GLY A O 1
ATOM 963 N N . LEU A 1 122 ? -3.809 0.072 7.824 1 83.88 122 LEU A N 1
ATOM 964 C CA . LEU A 1 122 ? -5.211 0.471 7.762 1 83.88 122 LEU A CA 1
ATOM 965 C C . LEU A 1 122 ? -5.762 0.296 6.352 1 83.88 122 LEU A C 1
ATOM 967 O O . LEU A 1 122 ? -5.043 0.495 5.371 1 83.88 122 LEU A O 1
ATOM 971 N N . ALA A 1 123 ? -7.027 -0.089 6.273 1 86.94 123 ALA A N 1
ATOM 972 C CA . ALA A 1 123 ? -7.699 -0.226 4.984 1 86.94 123 ALA A CA 1
ATOM 973 C C . ALA A 1 123 ? -8.664 0.931 4.742 1 86.94 123 ALA A C 1
ATOM 975 O O . ALA A 1 123 ? -8.805 1.409 3.613 1 86.94 123 ALA A O 1
ATOM 976 N N . SER A 1 124 ? -9.234 1.358 5.758 1 88.25 124 SER A N 1
ATOM 977 C CA . SER A 1 124 ? -10.234 2.416 5.668 1 88.25 124 SER A CA 1
ATOM 978 C C . SER A 1 124 ? -9.602 3.791 5.859 1 88.25 124 SER A C 1
ATOM 980 O O . SER A 1 124 ? -8.648 3.941 6.625 1 88.25 124 SER A O 1
ATOM 982 N N . GLN A 1 125 ? -10.18 4.762 5.156 1 87.44 125 GLN A N 1
ATOM 983 C CA . GLN A 1 125 ? -9.766 6.148 5.336 1 87.44 125 GLN A CA 1
ATOM 984 C C . GLN A 1 125 ? -10.312 6.719 6.641 1 87.44 125 GLN A C 1
ATOM 986 O O . GLN A 1 125 ? -9.891 7.789 7.082 1 87.44 125 GLN A O 1
ATOM 991 N N . ILE A 1 126 ? -11.25 6.023 7.141 1 88.81 126 ILE A N 1
ATOM 992 C CA . ILE A 1 126 ? -11.891 6.496 8.359 1 88.81 126 ILE A CA 1
ATOM 993 C C . ILE A 1 126 ? -11.445 5.637 9.547 1 88.81 126 ILE A C 1
ATOM 995 O O . ILE A 1 126 ? -11.492 4.406 9.477 1 88.81 126 ILE A O 1
ATOM 999 N N . ILE A 1 127 ? -10.852 6.238 10.5 1 88.31 127 ILE A N 1
ATOM 1000 C CA . ILE A 1 127 ? -10.648 5.586 11.789 1 88.31 127 ILE A CA 1
ATOM 1001 C C . ILE A 1 127 ? -11.812 5.91 12.719 1 88.31 127 ILE A C 1
ATOM 1003 O O . ILE A 1 127 ? -12.047 7.074 13.055 1 88.31 127 ILE A O 1
ATOM 1007 N N . SER A 1 128 ? -12.523 4.863 13.031 1 90.56 128 SER A N 1
ATOM 1008 C CA . SER A 1 128 ? -13.703 5.078 13.859 1 90.56 128 SER A CA 1
ATOM 1009 C C . SER A 1 128 ? -13.508 4.512 15.258 1 90.56 128 SER A C 1
ATOM 1011 O O . SER A 1 128 ? -13.281 3.309 15.422 1 90.56 128 SER A O 1
ATOM 1013 N N . ILE A 1 129 ? -13.461 5.352 16.156 1 89.62 129 ILE A N 1
ATOM 1014 C CA . ILE A 1 129 ? -13.516 5.039 17.578 1 89.62 129 ILE A CA 1
ATOM 1015 C C . ILE A 1 129 ? -14.648 5.824 18.234 1 89.62 129 ILE A C 1
ATOM 1017 O O . ILE A 1 129 ? -14.414 6.832 18.891 1 89.62 129 ILE A O 1
ATOM 1021 N N . PRO A 1 130 ? -15.836 5.27 18.047 1 89.94 130 PRO A N 1
ATOM 1022 C CA . PRO A 1 130 ? -16.969 6.07 18.516 1 89.94 130 PRO A CA 1
ATOM 1023 C C . PRO A 1 130 ? -16.781 6.562 19.953 1 89.94 130 PRO A C 1
ATOM 1025 O O . PRO A 1 130 ? -16.312 5.809 20.812 1 89.94 130 PRO A O 1
ATOM 1028 N N . PRO A 1 131 ? -17.031 7.836 20.203 1 93.81 131 PRO A N 1
ATOM 1029 C CA . PRO A 1 131 ? -17.75 8.727 19.281 1 93.81 131 PRO A CA 1
ATOM 1030 C C . PRO A 1 131 ? -16.797 9.492 18.359 1 93.81 131 PRO A C 1
ATOM 1032 O O . PRO A 1 131 ? -17.234 10.383 17.625 1 93.81 131 PRO A O 1
ATOM 1035 N N . PHE A 1 132 ? -15.602 9.172 18.375 1 94.69 132 PHE A N 1
ATOM 1036 C CA . PHE A 1 132 ? -14.609 9.883 17.578 1 94.69 132 PHE A CA 1
ATOM 1037 C C . PHE A 1 132 ? -14.461 9.258 16.203 1 94.69 132 PHE A C 1
ATOM 1039 O O . PHE A 1 132 ? -14.508 8.031 16.062 1 94.69 132 PHE A O 1
ATOM 1046 N N . GLN A 1 133 ? -14.297 10.078 15.172 1 94.12 133 GLN A N 1
ATOM 1047 C CA . GLN A 1 133 ? -13.984 9.633 13.812 1 94.12 133 GLN A CA 1
ATOM 1048 C C . GLN A 1 133 ? -12.922 10.523 13.18 1 94.12 133 GLN A C 1
ATOM 1050 O O . GLN A 1 133 ? -13 11.75 13.258 1 94.12 133 GLN A O 1
ATOM 1055 N N . VAL A 1 134 ? -11.922 9.906 12.656 1 92.81 134 VAL A N 1
ATOM 1056 C CA . VAL A 1 134 ? -10.875 10.633 11.938 1 92.81 134 VAL A CA 1
ATOM 1057 C C . VAL A 1 134 ? -10.922 10.273 10.461 1 92.81 134 VAL A C 1
ATOM 1059 O O . VAL A 1 134 ? -10.859 9.102 10.094 1 92.81 134 VAL A O 1
ATOM 1062 N N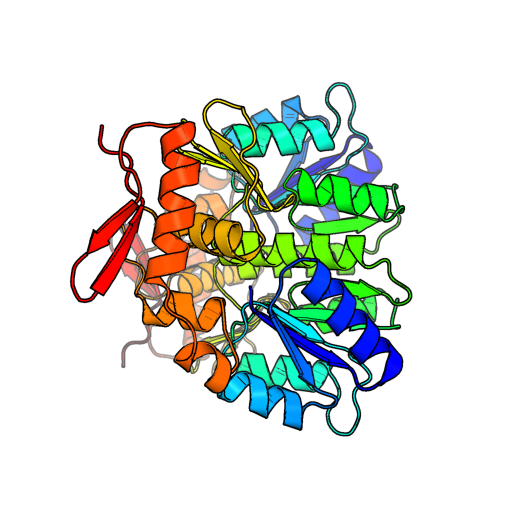 . ASP A 1 135 ? -11.117 11.25 9.656 1 91 135 ASP A N 1
ATOM 1063 C CA . ASP A 1 135 ? -11 11.086 8.211 1 91 135 ASP A CA 1
ATOM 1064 C C . ASP A 1 135 ? -9.578 11.391 7.734 1 91 135 ASP A C 1
ATOM 1066 O O . ASP A 1 135 ? -9.18 12.555 7.656 1 91 135 ASP A O 1
ATOM 1070 N N . LEU A 1 136 ? -8.875 10.406 7.363 1 85.69 136 LEU A N 1
ATOM 1071 C CA . LEU A 1 136 ? -7.461 10.531 7.023 1 85.69 136 LEU A CA 1
ATOM 1072 C C . LEU A 1 136 ? -7.285 11.273 5.703 1 85.69 136 LEU A C 1
ATOM 1074 O O . LEU A 1 136 ? -6.285 11.969 5.504 1 85.69 136 LEU A O 1
ATOM 1078 N N . SER A 1 137 ? -8.281 11.125 4.832 1 82.62 137 SER A N 1
ATOM 1079 C CA . SER A 1 137 ? -8.188 11.781 3.529 1 82.62 137 SER A CA 1
ATOM 1080 C C . SER A 1 137 ? -8.469 13.273 3.635 1 82.62 137 SER A C 1
ATOM 1082 O O . SER A 1 137 ? -7.777 14.086 3.016 1 82.62 137 SER A O 1
ATOM 1084 N N . ARG A 1 138 ? -9.406 13.656 4.426 1 83.25 138 ARG A N 1
ATOM 1085 C CA . ARG A 1 138 ? -9.781 15.062 4.578 1 83.25 138 ARG A CA 1
ATOM 1086 C C . ARG A 1 138 ? -9.016 15.711 5.723 1 83.25 138 ARG A C 1
ATOM 1088 O O . ARG A 1 138 ? -9.039 16.938 5.871 1 83.25 138 ARG A O 1
ATOM 1095 N N . ARG A 1 139 ? -8.336 14.953 6.426 1 84.88 139 ARG A N 1
ATOM 1096 C CA . ARG A 1 139 ? -7.656 15.422 7.633 1 84.88 139 ARG A CA 1
ATOM 1097 C C . ARG A 1 139 ? -8.625 16.172 8.547 1 84.88 139 ARG A C 1
ATOM 1099 O O . ARG A 1 139 ? -8.367 17.312 8.93 1 84.88 139 ARG A O 1
ATOM 1106 N N . GLU A 1 140 ? -9.688 15.422 8.883 1 91.94 140 GLU A N 1
ATOM 1107 C CA . GLU A 1 140 ? -10.727 16 9.734 1 91.94 140 GLU A CA 1
ATOM 1108 C C . GLU A 1 140 ? -11.062 15.07 10.898 1 91.94 140 GLU A C 1
ATOM 1110 O O . GLU A 1 140 ? -10.992 13.852 10.766 1 91.94 140 GLU A O 1
ATOM 1115 N N . LEU A 1 141 ? -11.352 15.664 11.984 1 95.25 141 LEU A N 1
ATOM 1116 C CA . LEU A 1 141 ? -11.836 14.953 13.164 1 95.25 141 LEU A CA 1
ATOM 1117 C C . LEU A 1 141 ? -13.289 15.312 13.461 1 95.25 141 LEU A C 1
ATOM 1119 O O . LEU A 1 141 ? -13.672 16.484 13.375 1 95.25 141 LEU A O 1
ATOM 1123 N N . SER A 1 142 ? -14.055 14.336 13.75 1 96 142 SER A N 1
ATOM 1124 C CA . SER A 1 142 ? -15.422 14.578 14.195 1 96 142 SER A CA 1
ATOM 1125 C C . SER A 1 142 ? -15.727 13.82 15.484 1 96 142 SER A C 1
ATOM 1127 O O . SER A 1 142 ? -15.102 12.797 15.766 1 96 142 SER A O 1
ATOM 1129 N N . VAL A 1 143 ? -16.547 14.375 16.281 1 94.56 143 VAL A N 1
ATOM 1130 C CA . VAL A 1 143 ? -17.078 13.766 17.5 1 94.56 143 VAL A CA 1
ATOM 1131 C C . VAL A 1 143 ? -18.609 13.727 17.422 1 94.56 143 VAL A C 1
ATOM 1133 O O . VAL A 1 143 ? -19.25 14.75 17.203 1 94.56 143 VAL A O 1
ATOM 1136 N N . ASN A 1 144 ? -19.141 12.594 17.609 1 93.06 144 ASN A N 1
ATOM 1137 C CA . ASN A 1 144 ? -20.578 12.414 17.469 1 93.06 144 ASN A CA 1
ATOM 1138 C C . ASN A 1 144 ? -21.094 12.938 16.125 1 93.06 144 ASN A C 1
ATOM 1140 O O . ASN A 1 144 ? -22.109 13.633 16.078 1 93.06 144 ASN A O 1
ATOM 1144 N N . GLY A 1 145 ? -20.281 12.734 15.102 1 91.69 145 GLY A N 1
ATOM 1145 C CA . GLY A 1 145 ? -20.656 13.102 13.742 1 91.69 145 GLY A CA 1
ATOM 1146 C C . GLY A 1 145 ? -20.469 14.578 13.453 1 91.69 145 GLY A C 1
ATOM 1147 O O . GLY A 1 145 ? -20.656 15.031 12.32 1 91.69 145 GLY A O 1
ATOM 1148 N N . GLN A 1 146 ? -20.047 15.383 14.461 1 93.31 146 GLN A N 1
ATOM 1149 C CA . GLN A 1 146 ? -19.828 16.812 14.297 1 93.31 146 GLN A CA 1
ATOM 1150 C C . GLN A 1 146 ? -18.344 17.125 14.125 1 93.31 146 GLN A C 1
ATOM 1152 O O . GLN A 1 146 ? -17.531 16.75 14.969 1 93.31 146 GLN A O 1
ATOM 1157 N N . PRO A 1 147 ? -18.031 17.828 13.055 1 94.38 147 PRO A N 1
ATOM 1158 C CA . PRO A 1 147 ? -16.625 18.156 12.828 1 94.38 147 PRO A CA 1
ATOM 1159 C C . PRO A 1 147 ? -16.078 19.125 13.875 1 94.38 147 PRO A C 1
ATOM 1161 O O . PRO A 1 147 ? -16.766 20.047 14.297 1 94.38 147 PRO A O 1
ATOM 1164 N N . ILE A 1 148 ? -14.875 18.906 14.305 1 94.44 148 ILE A N 1
ATOM 1165 C CA . ILE A 1 148 ? -14.141 19.812 15.188 1 94.44 148 ILE A CA 1
ATOM 1166 C C . ILE A 1 148 ? -13.086 20.562 14.383 1 94.44 148 ILE A C 1
ATOM 1168 O O . ILE A 1 148 ? -12.32 19.969 13.625 1 94.44 148 ILE A O 1
ATOM 1172 N N . LYS A 1 149 ? -13.086 21.812 14.508 1 93.06 149 LYS A N 1
ATOM 1173 C CA . LYS A 1 149 ? -12.078 22.609 13.828 1 93.06 149 LYS A CA 1
ATOM 1174 C C . LYS A 1 149 ? -10.727 22.516 14.531 1 93.06 149 LYS A C 1
ATOM 1176 O O . LYS A 1 149 ? -10.594 22.922 15.688 1 93.06 149 LYS A O 1
ATOM 1181 N N . LEU A 1 150 ? -9.828 21.953 13.875 1 92.88 150 LEU A N 1
ATOM 1182 C CA . LEU A 1 150 ? -8.477 21.828 14.398 1 92.88 150 LEU A CA 1
ATOM 1183 C C . LEU A 1 150 ? -7.469 22.484 13.453 1 92.88 150 LEU A C 1
ATOM 1185 O O . LEU A 1 150 ? -7.695 22.531 12.242 1 92.88 150 LEU A O 1
ATOM 1189 N N . THR A 1 151 ? -6.453 23.078 14.062 1 86.94 151 THR A N 1
ATOM 1190 C CA . THR A 1 151 ? -5.32 23.484 13.242 1 86.94 151 THR A CA 1
ATOM 1191 C C . THR A 1 151 ? -4.574 22.266 12.703 1 86.94 151 THR A C 1
ATOM 1193 O O . THR A 1 151 ? -4.859 21.125 13.102 1 86.94 151 THR A O 1
ATOM 1196 N N . ALA A 1 152 ? -3.67 22.484 11.773 1 82.31 152 ALA A N 1
ATOM 1197 C CA . ALA A 1 152 ? -2.885 21.406 11.203 1 82.31 152 ALA A CA 1
ATOM 1198 C C . ALA A 1 152 ? -2.127 20.641 12.281 1 82.31 152 ALA A C 1
ATOM 1200 O O . ALA A 1 152 ? -2.086 19.406 12.273 1 82.31 152 ALA A O 1
ATOM 1201 N N . PHE A 1 153 ? -1.564 21.344 13.227 1 83.25 153 PHE A N 1
ATOM 1202 C CA . PHE A 1 153 ? -0.789 20.734 14.297 1 83.25 153 PHE A CA 1
ATOM 1203 C C . PHE A 1 153 ? -1.693 19.938 15.234 1 83.25 153 PHE A C 1
ATOM 1205 O O . PHE A 1 153 ? -1.362 18.812 15.625 1 83.25 153 PHE A O 1
ATOM 1212 N N . GLU A 1 154 ? -2.766 20.547 15.555 1 89.38 154 GLU A N 1
ATOM 1213 C CA . GLU A 1 154 ? -3.707 19.875 16.438 1 89.38 154 GLU A CA 1
ATOM 1214 C C . GLU A 1 154 ? -4.219 18.578 15.82 1 89.38 154 GLU A C 1
ATOM 1216 O O . GLU A 1 154 ? -4.309 17.547 16.5 1 89.38 154 GLU A O 1
ATOM 1221 N N . TYR A 1 155 ? -4.512 18.641 14.586 1 92.38 155 TYR A N 1
ATOM 1222 C CA . TYR A 1 155 ? -4.961 17.438 13.891 1 92.38 155 TYR A CA 1
ATOM 1223 C C . TYR A 1 155 ? -3.881 16.375 13.906 1 92.38 155 TYR A C 1
ATOM 1225 O O . TYR A 1 155 ? -4.16 15.203 14.211 1 92.38 155 TYR A O 1
ATOM 1233 N N . THR A 1 156 ? -2.707 16.75 13.555 1 87.5 156 THR A N 1
ATOM 1234 C CA . THR A 1 156 ? -1.597 15.805 13.508 1 87.5 156 THR A CA 1
ATOM 1235 C C . THR A 1 156 ? -1.423 15.109 14.852 1 87.5 156 THR A C 1
ATOM 1237 O O . THR A 1 156 ? -1.2 13.898 14.906 1 87.5 156 THR A O 1
ATOM 1240 N N . ILE A 1 157 ? -1.546 15.883 15.922 1 90.44 157 ILE A N 1
ATOM 1241 C CA . ILE A 1 157 ? -1.425 15.32 17.266 1 90.44 157 ILE A CA 1
ATOM 1242 C C . ILE A 1 157 ? -2.547 14.312 17.5 1 90.44 157 ILE A C 1
ATOM 1244 O O . ILE A 1 157 ? -2.295 13.18 17.906 1 90.44 157 ILE A O 1
ATOM 1248 N N . MET A 1 158 ? -3.734 14.711 17.219 1 93 158 MET A N 1
ATOM 1249 C CA . MET A 1 158 ? -4.895 13.867 17.453 1 93 158 MET A CA 1
ATOM 1250 C C . MET A 1 158 ? -4.812 12.578 16.641 1 93 158 MET A C 1
ATOM 1252 O O . MET A 1 158 ? -5.07 11.492 17.156 1 93 158 MET A O 1
ATOM 1256 N N . GLU A 1 159 ? -4.531 12.75 15.383 1 90.31 159 GLU A N 1
ATOM 1257 C CA . GLU A 1 159 ? -4.391 11.594 14.5 1 90.31 159 GLU A CA 1
ATOM 1258 C C . GLU A 1 159 ? -3.346 10.617 15.039 1 90.31 159 GLU A C 1
ATOM 1260 O O . GLU A 1 159 ? -3.586 9.406 15.086 1 90.31 159 GLU A O 1
ATOM 1265 N N . THR A 1 160 ? -2.201 11.18 15.422 1 88.56 160 THR A N 1
ATOM 1266 C CA . THR A 1 160 ? -1.115 10.344 15.93 1 88.56 160 THR A CA 1
ATOM 1267 C C . THR A 1 160 ? -1.553 9.594 17.188 1 88.56 160 THR A C 1
ATOM 1269 O O . THR A 1 160 ? -1.317 8.391 17.297 1 88.56 160 THR A O 1
ATOM 1272 N N . LEU A 1 161 ? -2.215 10.266 18.078 1 92.38 161 LEU A N 1
ATOM 1273 C CA . LEU A 1 161 ? -2.668 9.648 19.312 1 92.38 161 LEU A CA 1
ATOM 1274 C C . LEU A 1 161 ? -3.707 8.562 19.031 1 92.38 161 LEU A C 1
ATOM 1276 O O . LEU A 1 161 ? -3.65 7.477 19.609 1 92.38 161 LEU A O 1
ATOM 1280 N N . ILE A 1 162 ? -4.598 8.852 18.109 1 91.25 162 ILE A N 1
ATOM 1281 C CA . ILE A 1 162 ? -5.68 7.922 17.797 1 91.25 162 ILE A CA 1
ATOM 1282 C C . ILE A 1 162 ? -5.113 6.68 17.109 1 91.25 162 ILE A C 1
ATOM 1284 O O . ILE A 1 162 ? -5.512 5.555 17.422 1 91.25 162 ILE A O 1
ATOM 1288 N N . ARG A 1 163 ? -4.164 6.879 16.234 1 85.38 163 ARG A N 1
ATOM 1289 C CA . ARG A 1 163 ? -3.525 5.77 15.539 1 85.38 163 ARG A CA 1
ATOM 1290 C C . ARG A 1 163 ? -2.779 4.867 16.516 1 85.38 163 ARG A C 1
ATOM 1292 O O . ARG A 1 163 ? -2.576 3.682 16.234 1 85.38 163 ARG A O 1
ATOM 1299 N N . ASN A 1 164 ? -2.373 5.426 17.594 1 87.44 164 ASN A N 1
ATOM 1300 C CA . ASN A 1 164 ? -1.647 4.684 18.625 1 87.44 164 ASN A CA 1
ATOM 1301 C C . ASN A 1 164 ? -2.496 4.48 19.875 1 87.44 164 ASN A C 1
ATOM 1303 O O . ASN A 1 164 ? -1.992 4.582 21 1 87.44 164 ASN A O 1
ATOM 1307 N N . ARG A 1 165 ? -3.701 4.34 19.578 1 87.5 165 ARG A N 1
ATOM 1308 C CA . ARG A 1 165 ? -4.629 4.207 20.703 1 87.5 165 ARG A CA 1
ATOM 1309 C C . ARG A 1 165 ? -4.156 3.139 21.688 1 87.5 165 ARG A C 1
ATOM 1311 O O . ARG A 1 165 ? -3.795 2.033 21.281 1 87.5 165 ARG A O 1
ATOM 1318 N N . GLY A 1 166 ? -4.191 3.479 22.922 1 86.94 166 GLY A N 1
ATOM 1319 C CA . GLY A 1 166 ? -3.842 2.537 23.969 1 86.94 166 GLY A CA 1
ATOM 1320 C C . GLY A 1 166 ? -2.35 2.467 24.234 1 86.94 166 GLY A C 1
ATOM 1321 O O . GLY A 1 166 ? -1.911 1.771 25.156 1 86.94 166 GLY A O 1
ATOM 1322 N N . LYS A 1 167 ? -1.576 3.205 23.5 1 90.88 167 LYS A N 1
ATOM 1323 C CA . LYS A 1 167 ? -0.131 3.264 23.703 1 90.88 167 LYS A CA 1
ATOM 1324 C C . LYS A 1 167 ? 0.33 4.695 23.969 1 90.88 167 LYS A C 1
ATOM 1326 O O . LYS A 1 167 ? -0.261 5.648 23.453 1 90.88 167 LYS A O 1
ATOM 1331 N N . VAL A 1 168 ? 1.395 4.77 24.766 1 92.69 168 VAL A N 1
ATOM 1332 C CA . VAL A 1 168 ? 1.947 6.086 25.062 1 92.69 168 VAL A CA 1
ATOM 1333 C C . VAL A 1 168 ? 2.768 6.59 23.891 1 92.69 168 VAL A C 1
ATOM 1335 O O . VAL A 1 168 ? 3.627 5.871 23.359 1 92.69 168 VAL A O 1
ATOM 1338 N N . VAL A 1 169 ? 2.432 7.777 23.422 1 92.44 169 VAL A N 1
ATOM 1339 C CA . VAL A 1 169 ? 3.234 8.469 22.422 1 92.44 169 VAL A CA 1
ATOM 1340 C C . VAL A 1 169 ? 4.16 9.477 23.109 1 92.44 169 VAL A C 1
ATOM 1342 O O . VAL A 1 169 ? 3.699 10.359 23.828 1 92.44 169 VAL A O 1
ATOM 1345 N N . SER A 1 170 ? 5.422 9.352 22.922 1 91.25 170 SER A N 1
ATOM 1346 C CA . SER A 1 170 ? 6.391 10.172 23.625 1 91.25 170 SER A CA 1
ATOM 1347 C C . SER A 1 170 ? 6.301 11.633 23.188 1 91.25 170 SER A C 1
ATOM 1349 O O . SER A 1 170 ? 5.992 11.922 22.031 1 91.25 170 SER A O 1
ATOM 1351 N N . LYS A 1 171 ? 6.684 12.508 24.125 1 88.19 171 LYS A N 1
ATOM 1352 C CA . LYS A 1 171 ? 6.734 13.938 23.812 1 88.19 171 LYS A CA 1
ATOM 1353 C C . LYS A 1 171 ? 7.734 14.219 22.703 1 88.19 171 LYS A C 1
ATOM 1355 O O . LYS A 1 171 ? 7.449 14.984 21.781 1 88.19 171 LYS A O 1
ATOM 1360 N N . ASP A 1 172 ? 8.773 13.516 22.797 1 83.56 172 ASP A N 1
ATOM 1361 C CA . ASP A 1 172 ? 9.836 13.719 21.812 1 83.56 172 ASP A CA 1
ATOM 1362 C C . ASP A 1 172 ? 9.383 13.328 20.422 1 83.56 172 ASP A C 1
ATOM 1364 O O . ASP A 1 172 ? 9.648 14.039 19.453 1 83.56 172 ASP A O 1
ATOM 1368 N N . SER A 1 173 ? 8.656 12.242 20.344 1 81.69 173 SER A N 1
ATOM 1369 C CA . SER A 1 173 ? 8.18 11.773 19.047 1 81.69 173 SER A CA 1
ATOM 1370 C C . SER A 1 173 ? 7.18 12.75 18.438 1 81.69 173 SER A C 1
ATOM 1372 O O . SER A 1 173 ? 7.227 13.031 17.234 1 81.69 173 SER A O 1
ATOM 1374 N N . LEU A 1 174 ? 6.375 13.273 19.234 1 86.44 174 LEU A N 1
ATOM 1375 C CA . LEU A 1 174 ? 5.387 14.242 18.766 1 86.44 174 LEU A CA 1
ATOM 1376 C C . LEU A 1 174 ? 6.062 15.523 18.297 1 86.44 174 LEU A C 1
ATOM 1378 O O . LEU A 1 174 ? 5.734 16.047 17.234 1 86.44 174 LEU A O 1
ATOM 1382 N N . MET A 1 175 ? 7.035 15.961 19.094 1 82.62 175 MET A N 1
ATOM 1383 C CA . MET A 1 175 ? 7.73 17.203 18.766 1 82.62 175 MET A CA 1
ATOM 1384 C C . MET A 1 175 ? 8.508 17.078 17.469 1 82.62 175 MET A C 1
ATOM 1386 O O . MET A 1 175 ? 8.547 18.016 16.656 1 82.62 175 MET A O 1
ATOM 1390 N N . LEU A 1 176 ? 9.055 15.922 17.344 1 75.81 176 LEU A N 1
ATOM 1391 C CA . LEU A 1 176 ? 9.805 15.672 16.109 1 75.81 176 LEU A CA 1
ATOM 1392 C C . LEU A 1 176 ? 8.883 15.695 14.898 1 75.81 176 LEU A C 1
ATOM 1394 O O . LEU A 1 176 ? 9.273 16.156 13.82 1 75.81 176 LEU A O 1
ATOM 1398 N N . GLN A 1 177 ? 7.707 15.18 15.07 1 76.5 177 GLN A N 1
ATOM 1399 C CA . GLN A 1 177 ? 6.727 15.156 13.992 1 76.5 177 GLN A CA 1
ATOM 1400 C C . GLN A 1 177 ? 6.238 16.562 13.656 1 76.5 177 GLN A C 1
ATOM 1402 O O . GLN A 1 177 ? 6.02 16.891 12.492 1 76.5 177 GLN A O 1
ATOM 1407 N N . LEU A 1 178 ? 6.16 17.406 14.688 1 79.69 178 LEU A N 1
ATOM 1408 C CA . LEU A 1 178 ? 5.574 18.734 14.531 1 79.69 178 LEU A CA 1
ATOM 1409 C C . LEU A 1 178 ? 6.625 19.734 14.078 1 79.69 178 LEU A C 1
ATOM 1411 O O . LEU A 1 178 ? 6.332 20.625 13.266 1 79.69 178 LEU A O 1
ATOM 1415 N N . TYR A 1 179 ? 7.84 19.609 14.664 1 76.19 179 TYR A N 1
ATOM 1416 C CA . TYR A 1 179 ? 8.906 20.562 14.406 1 76.19 179 TYR A CA 1
ATOM 1417 C C . TYR A 1 179 ? 10.188 19.844 13.969 1 76.19 179 TYR A C 1
ATOM 1419 O O . TYR A 1 179 ? 11.031 19.516 14.797 1 76.19 179 TYR A O 1
ATOM 1427 N N . PRO A 1 180 ? 10.352 19.75 12.672 1 65.62 180 PRO A N 1
ATOM 1428 C CA . PRO A 1 180 ? 11.555 19.031 12.227 1 65.62 180 PRO A CA 1
ATOM 1429 C C . PRO A 1 180 ? 12.836 19.812 12.477 1 65.62 180 PRO A C 1
ATOM 1431 O O . PRO A 1 180 ? 13.914 19.234 12.586 1 65.62 180 PRO A O 1
ATOM 1434 N N . ASP A 1 181 ? 12.664 21.094 12.531 1 66.81 181 ASP A N 1
ATOM 1435 C CA . ASP A 1 181 ? 13.82 21.938 12.797 1 66.81 181 ASP A CA 1
ATOM 1436 C C . ASP A 1 181 ? 14.125 22 14.297 1 66.81 181 ASP A C 1
ATOM 1438 O O . ASP A 1 181 ? 13.25 22.328 15.102 1 66.81 181 ASP A O 1
ATOM 1442 N N . ALA A 1 182 ? 15.312 21.594 14.609 1 69.94 182 ALA A N 1
ATOM 1443 C CA . ALA A 1 182 ? 15.742 21.516 16 1 69.94 182 ALA A CA 1
ATOM 1444 C C . ALA A 1 182 ? 15.539 22.859 16.719 1 69.94 182 ALA A C 1
ATOM 1446 O O . ALA A 1 182 ? 15.125 22.891 17.875 1 69.94 182 ALA A O 1
ATOM 1447 N N . GLU A 1 183 ? 15.805 23.906 15.984 1 70.62 183 GLU A N 1
ATOM 1448 C CA . GLU A 1 183 ? 15.672 25.234 16.594 1 70.62 183 GLU A CA 1
ATOM 1449 C C . GLU A 1 183 ? 14.227 25.531 16.969 1 70.62 183 GLU A C 1
ATOM 1451 O O . GLU A 1 183 ? 13.961 26.062 18.047 1 70.62 183 GLU A O 1
ATOM 1456 N N . LEU A 1 184 ? 13.414 25.141 16.125 1 70.38 184 LEU A N 1
ATOM 1457 C CA . LEU A 1 184 ? 12 25.375 16.375 1 70.38 184 LEU A CA 1
ATOM 1458 C C . LEU A 1 184 ? 11.484 24.484 17.5 1 70.38 184 LEU A C 1
ATOM 1460 O O . LEU A 1 184 ? 10.68 24.906 18.328 1 70.38 184 LEU A O 1
ATOM 1464 N N . ARG A 1 185 ? 12.023 23.312 17.531 1 71.31 185 ARG A N 1
ATOM 1465 C CA . ARG A 1 185 ? 11.602 22.359 18.547 1 71.31 185 ARG A CA 1
ATOM 1466 C C . ARG A 1 185 ? 11.961 22.875 19.953 1 71.31 185 ARG A C 1
ATOM 1468 O O . ARG A 1 185 ? 11.188 22.703 20.891 1 71.31 185 ARG A O 1
ATOM 1475 N N . GLU A 1 186 ? 13.031 23.484 20 1 71.69 186 GLU A N 1
ATOM 1476 C CA . GLU A 1 186 ? 13.516 23.984 21.281 1 71.69 186 GLU A CA 1
ATOM 1477 C C . GLU A 1 186 ? 12.68 25.172 21.75 1 71.69 186 GLU A C 1
ATOM 1479 O O . GLU A 1 186 ? 12.578 25.438 22.953 1 71.69 186 GLU A O 1
ATOM 1484 N N . SER A 1 187 ? 12.078 25.797 20.844 1 67.81 187 SER A N 1
ATOM 1485 C CA . SER A 1 187 ? 11.383 27.047 21.156 1 67.81 187 SER A CA 1
ATOM 1486 C C . SER A 1 187 ? 9.906 26.797 21.453 1 67.81 187 SER A C 1
ATOM 1488 O O . SER A 1 187 ? 9.18 27.719 21.828 1 67.81 187 SER A O 1
ATOM 1490 N N . HIS A 1 188 ? 9.609 25.562 21.188 1 72.38 188 HIS A N 1
ATOM 1491 C CA . HIS A 1 188 ? 8.188 25.266 21.391 1 72.38 188 HIS A CA 1
ATOM 1492 C C . HIS A 1 188 ? 7.992 24.172 22.438 1 72.38 188 HIS A C 1
ATOM 1494 O O . HIS A 1 188 ? 8.914 23.422 22.719 1 72.38 188 HIS A O 1
ATOM 1500 N N . THR A 1 189 ? 6.824 24.297 23.062 1 79.31 189 THR A N 1
ATOM 1501 C CA . THR A 1 189 ? 6.48 23.281 24.047 1 79.31 189 THR A CA 1
ATOM 1502 C C . THR A 1 189 ? 5.207 22.531 23.641 1 79.31 189 THR A C 1
ATOM 1504 O O . THR A 1 189 ? 4.227 23.156 23.234 1 79.31 189 THR A O 1
ATOM 1507 N N . ILE A 1 190 ? 5.262 21.266 23.625 1 86.69 190 ILE A N 1
ATOM 1508 C CA . ILE A 1 190 ? 4.148 20.391 23.266 1 86.69 190 ILE A CA 1
ATOM 1509 C C . ILE A 1 190 ? 3.014 20.547 24.266 1 86.69 190 ILE A C 1
ATOM 1511 O O . ILE A 1 190 ? 1.843 20.359 23.938 1 86.69 190 ILE A O 1
ATOM 1515 N N . ASP A 1 191 ? 3.305 21.062 25.5 1 86 191 ASP A N 1
ATOM 1516 C CA . ASP A 1 191 ? 2.309 21.141 26.562 1 86 191 ASP A CA 1
ATOM 1517 C C . ASP A 1 191 ? 1.253 22.203 26.266 1 86 191 ASP A C 1
ATOM 1519 O O . ASP A 1 191 ? 0.065 21.984 26.516 1 86 191 ASP A O 1
ATOM 1523 N N . VAL A 1 192 ? 1.714 23.266 25.797 1 87 192 VAL A N 1
ATOM 1524 C CA . VAL A 1 192 ? 0.795 24.344 25.469 1 87 192 VAL A CA 1
ATOM 1525 C C . VAL A 1 192 ? -0.138 23.906 24.344 1 87 192 VAL A C 1
ATOM 1527 O O . VAL A 1 192 ? -1.351 24.125 24.406 1 87 192 VAL A O 1
ATOM 1530 N N . LEU A 1 193 ? 0.388 23.266 23.312 1 88.5 193 LEU A N 1
ATOM 1531 C CA . LEU A 1 193 ? -0.394 22.781 22.188 1 88.5 193 LEU A CA 1
ATOM 1532 C C . LEU A 1 193 ? -1.404 21.734 22.641 1 88.5 193 LEU A C 1
ATOM 1534 O O . LEU A 1 193 ? -2.564 21.766 22.219 1 88.5 193 LEU A O 1
ATOM 1538 N N . MET A 1 194 ? -0.93 20.906 23.453 1 92 194 MET A N 1
ATOM 1539 C CA . MET A 1 194 ? -1.786 19.844 23.969 1 92 194 MET A CA 1
ATOM 1540 C C . MET A 1 194 ? -2.943 20.422 24.781 1 92 194 MET A C 1
ATOM 1542 O O . MET A 1 194 ? -4.066 19.922 24.703 1 92 194 MET A O 1
ATOM 1546 N N . GLY A 1 195 ? -2.619 21.453 25.594 1 93 195 GLY A N 1
ATOM 1547 C CA . GLY A 1 195 ? -3.664 22.109 26.359 1 93 195 GLY A CA 1
ATOM 1548 C C . GLY A 1 195 ? -4.777 22.672 25.5 1 93 195 GLY A C 1
ATOM 1549 O O . GLY A 1 195 ? -5.957 22.5 25.812 1 93 195 GLY A O 1
ATOM 1550 N N . ARG A 1 196 ? -4.371 23.344 24.453 1 92.94 196 ARG A N 1
ATOM 1551 C CA . ARG A 1 196 ? -5.336 23.906 23.516 1 92.94 196 ARG A CA 1
ATOM 1552 C C . ARG A 1 196 ? -6.176 22.828 22.875 1 92.94 196 ARG A C 1
ATOM 1554 O O . ARG A 1 196 ? -7.395 22.953 22.75 1 92.94 196 ARG A O 1
ATOM 1561 N N . LEU A 1 197 ? -5.508 21.781 22.438 1 94.94 197 LEU A N 1
ATOM 1562 C CA . LEU A 1 197 ? -6.188 20.656 21.797 1 94.94 197 LEU A CA 1
ATOM 1563 C C . LEU A 1 197 ? -7.203 20.031 22.75 1 94.94 197 LEU A C 1
ATOM 1565 O O . LEU A 1 197 ? -8.352 19.781 22.359 1 94.94 197 LEU A O 1
ATOM 1569 N N . ARG A 1 198 ? -6.758 19.828 23.984 1 94.31 198 ARG A N 1
ATOM 1570 C CA . ARG A 1 198 ? -7.633 19.234 24.984 1 94.31 198 ARG A CA 1
ATOM 1571 C C . ARG A 1 198 ? -8.891 20.078 25.172 1 94.31 198 ARG A C 1
ATOM 1573 O O . ARG A 1 198 ? -10 19.531 25.281 1 94.31 198 ARG A O 1
ATOM 1580 N N . LYS A 1 199 ? -8.672 21.328 25.266 1 94.38 199 LYS A N 1
ATOM 1581 C CA . LYS A 1 199 ? -9.789 22.234 25.469 1 94.38 199 LYS A CA 1
ATOM 1582 C C . LYS A 1 199 ? -10.805 22.125 24.344 1 94.38 199 LYS A C 1
ATOM 1584 O O . LYS A 1 199 ? -12.016 22.078 24.578 1 94.38 199 LYS A O 1
ATOM 1589 N N . LYS A 1 200 ? -10.328 22.047 23.141 1 95.12 200 LYS A N 1
ATOM 1590 C CA . LYS A 1 200 ? -11.203 21.938 21.969 1 95.12 200 LYS A CA 1
ATOM 1591 C C . LYS A 1 200 ? -11.977 20.609 21.984 1 95.12 200 LYS A C 1
ATOM 1593 O O . LYS A 1 200 ? -13.172 20.578 21.672 1 95.12 200 LYS A O 1
ATOM 1598 N N . ILE A 1 201 ? -11.312 19.531 22.328 1 94.31 201 ILE A N 1
ATOM 1599 C CA . ILE A 1 201 ? -11.93 18.203 22.375 1 94.31 201 ILE A CA 1
ATOM 1600 C C . ILE A 1 201 ? -12.992 18.172 23.469 1 94.31 201 ILE A C 1
ATOM 1602 O O . ILE A 1 201 ? -14.102 17.688 23.266 1 94.31 201 ILE A O 1
ATOM 1606 N N . GLN A 1 202 ? -12.625 18.734 24.625 1 92.12 202 GLN A N 1
ATOM 1607 C CA . GLN A 1 202 ? -13.508 18.719 25.781 1 92.12 202 GLN A CA 1
ATOM 1608 C C . GLN A 1 202 ? -14.773 19.531 25.531 1 92.12 202 GLN A C 1
ATOM 1610 O O . GLN A 1 202 ? -15.82 19.266 26.125 1 92.12 202 GLN A O 1
ATOM 1615 N N . ALA A 1 203 ? -14.656 20.531 24.734 1 93 203 ALA A N 1
ATOM 1616 C CA . ALA A 1 203 ? -15.82 21.328 24.375 1 93 203 ALA A CA 1
ATOM 1617 C C . ALA A 1 203 ? -16.891 20.469 23.703 1 93 203 ALA A C 1
ATOM 1619 O O . ALA A 1 203 ? -18.094 20.734 23.828 1 93 203 ALA A O 1
ATOM 1620 N N . GLU A 1 204 ? -16.5 19.359 23.062 1 92.06 204 GLU A N 1
ATOM 1621 C CA . GLU A 1 204 ? -17.422 18.5 22.328 1 92.06 204 GLU A CA 1
ATOM 1622 C C . GLU A 1 204 ? -17.641 17.172 23.047 1 92.06 204 GLU A C 1
ATOM 1624 O O . GLU A 1 204 ? -18.672 16.516 22.859 1 92.06 204 GLU A O 1
ATOM 1629 N N . TYR A 1 205 ? -16.641 16.812 23.766 1 92.69 205 TYR A N 1
ATOM 1630 C CA . TYR A 1 205 ? -16.656 15.578 24.547 1 92.69 205 TYR A CA 1
ATOM 1631 C C . TYR A 1 205 ? -16.047 15.797 25.922 1 92.69 205 TYR A C 1
ATOM 1633 O O . TYR A 1 205 ? -14.836 15.672 26.109 1 92.69 205 TYR A O 1
ATOM 1641 N N . PRO A 1 206 ? -16.844 15.992 26.938 1 90.81 206 PRO A N 1
ATOM 1642 C CA . PRO A 1 206 ? -16.406 16.484 28.25 1 90.81 206 PRO A CA 1
ATOM 1643 C C . PRO A 1 206 ? -15.453 15.516 28.953 1 90.81 206 PRO A C 1
ATOM 1645 O O . PRO A 1 206 ? -14.633 15.93 29.766 1 90.81 206 PRO A O 1
ATOM 1648 N N . GLN A 1 207 ? -15.516 14.258 28.656 1 91.62 207 GLN A N 1
ATOM 1649 C CA . GLN A 1 207 ? -14.625 13.305 29.312 1 91.62 207 GLN A CA 1
ATOM 1650 C C . GLN A 1 207 ? -13.203 13.414 28.75 1 91.62 207 GLN A C 1
ATOM 1652 O O . GLN A 1 207 ? -13.016 13.641 27.562 1 91.62 207 GLN A O 1
ATOM 1657 N N . ASP A 1 208 ? -12.281 13.25 29.609 1 91 208 ASP A N 1
ATOM 1658 C CA . ASP A 1 208 ? -10.883 13.312 29.203 1 91 208 ASP A CA 1
ATOM 1659 C C . ASP A 1 208 ? -10.484 12.07 28.406 1 91 208 ASP A C 1
ATOM 1661 O O . ASP A 1 208 ? -10.633 10.945 28.906 1 91 208 ASP A O 1
ATOM 1665 N N . VAL A 1 209 ? -9.977 12.32 27.188 1 94 209 VAL A N 1
ATOM 1666 C CA . VAL A 1 209 ? -9.609 11.172 26.359 1 94 209 VAL A CA 1
ATOM 1667 C C . VAL A 1 209 ? -8.109 11.18 26.094 1 94 209 VAL A C 1
ATOM 1669 O O . VAL A 1 209 ? -7.555 10.211 25.578 1 94 209 VAL A O 1
ATOM 1672 N N . ILE A 1 210 ? -7.449 12.305 26.422 1 94.75 210 ILE A N 1
ATOM 1673 C CA . ILE A 1 210 ? -6 12.406 26.312 1 94.75 210 ILE A CA 1
ATOM 1674 C C . ILE A 1 210 ? -5.375 12.477 27.703 1 94.75 210 ILE A C 1
ATOM 1676 O O . ILE A 1 210 ? -5.586 13.445 28.438 1 94.75 210 ILE A O 1
ATOM 1680 N N . THR A 1 211 ? -4.645 11.453 28 1 92.94 211 THR A N 1
ATOM 1681 C CA . THR A 1 211 ? -4.023 11.375 29.312 1 92.94 211 THR A CA 1
ATOM 1682 C C . THR A 1 211 ? -2.531 11.672 29.219 1 92.94 211 THR A C 1
ATOM 1684 O O . THR A 1 211 ? -1.853 11.219 28.297 1 92.94 211 THR A O 1
ATOM 1687 N N . THR A 1 212 ? -2.068 12.477 30.156 1 92.69 212 THR A N 1
ATOM 1688 C CA . THR A 1 212 ? -0.635 12.719 30.266 1 92.69 212 THR A CA 1
ATOM 1689 C C . THR A 1 212 ? 0.015 11.664 31.172 1 92.69 212 THR A C 1
ATOM 1691 O O . THR A 1 212 ? -0.403 11.469 32.312 1 92.69 212 THR A O 1
ATOM 1694 N N . VAL A 1 213 ? 0.876 10.953 30.5 1 92.62 213 VAL A N 1
ATOM 1695 C CA . VAL A 1 213 ? 1.7 10.047 31.297 1 92.62 213 VAL A CA 1
ATOM 1696 C C . VAL A 1 213 ? 3.01 10.734 31.672 1 92.62 213 VAL A C 1
ATOM 1698 O O . VAL A 1 213 ? 3.891 10.914 30.828 1 92.62 213 VAL A O 1
ATOM 1701 N N . ARG A 1 214 ? 3.184 10.984 32.938 1 87.5 214 ARG A N 1
ATOM 1702 C CA . ARG A 1 214 ? 4.27 11.82 33.438 1 87.5 214 ARG A CA 1
ATOM 1703 C C . ARG A 1 214 ? 5.629 11.266 33 1 87.5 214 ARG A C 1
ATOM 1705 O O . ARG A 1 214 ? 5.902 10.078 33.188 1 87.5 214 ARG A O 1
ATOM 1712 N N . GLY A 1 215 ? 6.402 12.195 32.406 1 86.62 215 GLY A N 1
ATOM 1713 C CA . GLY A 1 215 ? 7.766 11.883 32 1 86.62 215 GLY A CA 1
ATOM 1714 C C . GLY A 1 215 ? 7.836 11.031 30.75 1 86.62 215 GLY A C 1
ATOM 1715 O O . GLY A 1 215 ? 8.922 10.734 30.266 1 86.62 215 GLY A O 1
ATOM 1716 N N . GLN A 1 216 ? 6.664 10.68 30.25 1 90.19 216 GLN A N 1
ATOM 1717 C CA . GLN A 1 216 ? 6.684 9.773 29.109 1 90.19 216 GLN A CA 1
ATOM 1718 C C . GLN A 1 216 ? 6.008 10.406 27.891 1 90.19 216 GLN A C 1
ATOM 1720 O O . GLN A 1 216 ? 6.633 10.57 26.844 1 90.19 216 GLN A O 1
ATOM 1725 N N . GLY A 1 217 ? 4.805 10.766 27.984 1 95.31 217 GLY A N 1
ATOM 1726 C CA . GLY A 1 217 ? 4.102 11.312 26.844 1 95.31 217 GLY A CA 1
ATOM 1727 C C . GLY A 1 217 ? 2.596 11.32 27.016 1 95.31 217 GLY A C 1
ATOM 1728 O O . GLY A 1 217 ? 2.088 11.664 28.078 1 95.31 217 GLY A O 1
ATOM 1729 N N . TYR A 1 218 ? 1.916 11.094 25.984 1 95 218 TYR A N 1
ATOM 1730 C CA . TYR A 1 218 ? 0.463 11.219 25.969 1 95 218 TYR A CA 1
ATOM 1731 C C . TYR A 1 218 ? -0.19 9.938 25.469 1 95 218 TYR A C 1
ATOM 1733 O O . TYR A 1 218 ? 0.411 9.188 24.688 1 95 218 TYR A O 1
ATOM 1741 N N . LEU A 1 219 ? -1.353 9.68 25.969 1 94.44 219 LEU A N 1
ATOM 1742 C CA . LEU A 1 219 ? -2.121 8.492 25.625 1 94.44 219 LEU A CA 1
ATOM 1743 C C . LEU A 1 219 ? -3.568 8.852 25.312 1 94.44 219 LEU A C 1
ATOM 1745 O O . LEU A 1 219 ? -4.184 9.656 26.016 1 94.44 219 LEU A O 1
ATOM 1749 N N . PHE A 1 220 ? -4.078 8.297 24.125 1 94.69 220 PHE A N 1
ATOM 1750 C CA . PHE A 1 220 ? -5.5 8.414 23.828 1 94.69 220 PHE A CA 1
ATOM 1751 C C . PHE A 1 220 ? -6.262 7.188 24.297 1 94.69 220 PHE A C 1
ATOM 1753 O O . PHE A 1 220 ? -5.945 6.062 23.906 1 94.69 220 PHE A O 1
ATOM 1760 N N . GLU A 1 221 ? -7.184 7.336 25.094 1 90.88 221 GLU A N 1
ATOM 1761 C CA . GLU A 1 221 ? -8 6.238 25.609 1 90.88 221 GLU A CA 1
ATOM 1762 C C . GLU A 1 221 ? -9.422 6.707 25.906 1 90.88 221 GLU A C 1
ATOM 1764 O O . GLU A 1 221 ? -9.625 7.801 26.438 1 90.88 221 GLU A O 1
ATOM 1769 N N . LEU A 1 222 ? -10.359 5.84 25.375 1 86.69 222 LEU A N 1
ATOM 1770 C CA . LEU A 1 222 ? -11.75 6.094 25.734 1 86.69 222 LEU A CA 1
ATOM 1771 C C . LEU A 1 222 ? -12.109 5.402 27.047 1 86.69 222 LEU A C 1
ATOM 1773 O O . LEU A 1 222 ? -11.852 4.211 27.219 1 86.69 222 LEU A O 1
ATOM 1777 N N . ARG A 1 223 ? -12.055 5.988 28.109 1 69.19 223 ARG A N 1
ATOM 1778 C CA . ARG A 1 223 ? -12.422 5.371 29.391 1 69.19 223 ARG A CA 1
ATOM 1779 C C . ARG A 1 223 ? -13.906 5.031 29.422 1 69.19 223 ARG A C 1
ATOM 1781 O O . ARG A 1 223 ? -14.75 5.852 29.047 1 69.19 223 ARG A O 1
ATOM 1788 N N . GLY A 1 224 ? -14.234 3.693 28.938 1 54 224 GLY A N 1
ATOM 1789 C CA . GLY A 1 224 ? -15.547 3.207 29.328 1 54 224 GLY A CA 1
ATOM 1790 C C . GLY A 1 224 ? -15.703 3.057 30.844 1 54 224 GLY A C 1
ATOM 1791 O O . GLY A 1 224 ? -14.711 3.016 31.562 1 54 224 GLY A O 1
ATOM 1792 N N . MET B 1 1 ? -1.642 -16.625 -4.973 1 80.5 1 MET B N 1
ATOM 1793 C CA . MET B 1 1 ? -2.541 -15.703 -4.285 1 80.5 1 MET B CA 1
ATOM 1794 C C . MET B 1 1 ? -3.967 -15.836 -4.812 1 80.5 1 MET B C 1
ATOM 1796 O O . MET B 1 1 ? -4.191 -16.438 -5.859 1 80.5 1 MET B O 1
ATOM 1800 N N . ARG B 1 2 ? -4.855 -15.445 -4.016 1 87 2 ARG B N 1
ATOM 1801 C CA . ARG B 1 2 ? -6.258 -15.453 -4.43 1 87 2 ARG B CA 1
ATOM 1802 C C . ARG B 1 2 ? -6.727 -14.055 -4.809 1 87 2 ARG B C 1
ATOM 1804 O O . ARG B 1 2 ? -6.562 -13.109 -4.035 1 87 2 ARG B O 1
ATOM 1811 N N . VAL B 1 3 ? -7.242 -14.008 -6.039 1 94.69 3 VAL B N 1
ATOM 1812 C CA . VAL B 1 3 ? -7.664 -12.719 -6.566 1 94.69 3 VAL B CA 1
ATOM 1813 C C . VAL B 1 3 ? -9.172 -12.734 -6.828 1 94.69 3 VAL B C 1
ATOM 1815 O O . VAL B 1 3 ? -9.695 -13.695 -7.406 1 94.69 3 VAL B O 1
ATOM 1818 N N . LEU B 1 4 ? -9.852 -11.727 -6.309 1 97.5 4 LEU B N 1
ATOM 1819 C CA . LEU B 1 4 ? -11.258 -11.516 -6.66 1 97.5 4 LEU B CA 1
ATOM 1820 C C . LEU B 1 4 ? -11.391 -10.453 -7.746 1 97.5 4 LEU B C 1
ATOM 1822 O O . LEU B 1 4 ? -10.969 -9.312 -7.559 1 97.5 4 LEU B O 1
ATOM 1826 N N . VAL B 1 5 ? -11.922 -10.867 -8.883 1 98.19 5 VAL B N 1
ATOM 1827 C CA . VAL B 1 5 ? -12.18 -9.938 -9.977 1 98.19 5 VAL B CA 1
ATOM 1828 C C . VAL B 1 5 ? -13.672 -9.609 -10.031 1 98.19 5 VAL B C 1
ATOM 1830 O O . VAL B 1 5 ? -14.508 -10.508 -10.125 1 98.19 5 VAL B O 1
ATOM 1833 N N . VAL B 1 6 ? -13.977 -8.297 -9.938 1 98.38 6 VAL B N 1
ATOM 1834 C CA . VAL B 1 6 ? -15.352 -7.836 -10.047 1 98.38 6 VAL B CA 1
ATOM 1835 C C . VAL B 1 6 ? -15.516 -6.988 -11.305 1 98.38 6 VAL B C 1
ATOM 1837 O O . VAL B 1 6 ? -15.07 -5.844 -11.352 1 98.38 6 VAL B O 1
ATOM 1840 N N . GLU B 1 7 ? -16.172 -7.523 -12.289 1 97.88 7 GLU B N 1
ATOM 1841 C CA . GLU B 1 7 ? -16.281 -6.957 -13.633 1 97.88 7 GLU B CA 1
ATOM 1842 C C . GLU B 1 7 ? -17.547 -7.414 -14.336 1 97.88 7 GLU B C 1
ATOM 1844 O O . GLU B 1 7 ? -17.781 -8.617 -14.477 1 97.88 7 GLU B O 1
ATOM 1849 N N . ASP B 1 8 ? -18.297 -6.441 -14.789 1 96.88 8 ASP B N 1
ATOM 1850 C CA . ASP B 1 8 ? -19.594 -6.801 -15.359 1 96.88 8 ASP B CA 1
ATOM 1851 C C . ASP B 1 8 ? -19.438 -7.254 -16.812 1 96.88 8 ASP B C 1
ATOM 1853 O O . ASP B 1 8 ? -20.25 -8.047 -17.312 1 96.88 8 ASP B O 1
ATOM 1857 N N . ASN B 1 9 ? -18.484 -6.699 -17.531 1 96.38 9 ASN B N 1
ATOM 1858 C CA . ASN B 1 9 ? -18.25 -7.113 -18.906 1 96.38 9 ASN B CA 1
ATOM 1859 C C . ASN B 1 9 ? -17.703 -8.539 -18.984 1 96.38 9 ASN B C 1
ATOM 1861 O O . ASN B 1 9 ? -16.578 -8.797 -18.562 1 96.38 9 ASN B O 1
ATOM 1865 N N . ALA B 1 10 ? -18.469 -9.406 -19.578 1 97 10 ALA B N 1
ATOM 1866 C CA . ALA B 1 10 ? -18.156 -10.836 -19.562 1 97 10 ALA B CA 1
ATOM 1867 C C . ALA B 1 10 ? -16.828 -11.117 -20.266 1 97 10 ALA B C 1
ATOM 1869 O O . ALA B 1 10 ? -16.031 -11.945 -19.797 1 97 10 ALA B O 1
ATOM 1870 N N . LEU B 1 11 ? -16.609 -10.477 -21.359 1 97.25 11 LEU B N 1
ATOM 1871 C CA . LEU B 1 11 ? -15.391 -10.711 -22.109 1 97.25 11 LEU B CA 1
ATOM 1872 C C . LEU B 1 11 ? -14.164 -10.258 -21.328 1 97.25 11 LEU B C 1
ATOM 1874 O O . LEU B 1 11 ? -13.18 -10.992 -21.234 1 97.25 11 LEU B O 1
ATOM 1878 N N . LEU B 1 12 ? -14.266 -9.086 -20.797 1 96.75 12 LEU B N 1
ATOM 1879 C CA . LEU B 1 12 ? -13.148 -8.562 -20.016 1 96.75 12 LEU B CA 1
ATOM 1880 C C . LEU B 1 12 ? -12.938 -9.391 -18.75 1 96.75 12 LEU B C 1
ATOM 1882 O O . LEU B 1 12 ? -11.797 -9.672 -18.375 1 96.75 12 LEU B O 1
ATOM 1886 N N . ARG B 1 13 ? -13.953 -9.727 -18.062 1 97.56 13 ARG B N 1
ATOM 1887 C CA . ARG B 1 13 ? -13.898 -10.555 -16.859 1 97.56 13 ARG B CA 1
ATOM 1888 C C . ARG B 1 13 ? -13.18 -11.875 -17.141 1 97.56 13 ARG B C 1
ATOM 1890 O O . ARG B 1 13 ? -12.312 -12.289 -16.375 1 97.56 13 ARG B O 1
ATOM 1897 N N . HIS B 1 14 ? -13.562 -12.477 -18.281 1 96.62 14 HIS B N 1
ATOM 1898 C CA . HIS B 1 14 ? -12.938 -13.734 -18.688 1 96.62 14 HIS B CA 1
ATOM 1899 C C . HIS B 1 14 ? -11.469 -13.539 -19.016 1 96.62 14 HIS B C 1
ATOM 1901 O O . HIS B 1 14 ? -10.617 -14.336 -18.609 1 96.62 14 HIS B O 1
ATOM 1907 N N . HIS B 1 15 ? -11.219 -12.5 -19.734 1 96.5 15 HIS B N 1
ATOM 1908 C CA . HIS B 1 15 ? -9.836 -12.195 -20.109 1 96.5 15 HIS B CA 1
ATOM 1909 C C . HIS B 1 15 ? -8.961 -12 -18.875 1 96.5 15 HIS B C 1
ATOM 1911 O O . HIS B 1 15 ? -7.875 -12.578 -18.781 1 96.5 15 HIS B O 1
ATOM 1917 N N . LEU B 1 16 ? -9.414 -11.234 -17.906 1 97.25 16 LEU B N 1
ATOM 1918 C CA . LEU B 1 16 ? -8.68 -11 -16.672 1 97.25 16 LEU B CA 1
ATOM 1919 C C . LEU B 1 16 ? -8.469 -12.305 -15.906 1 97.25 16 LEU B C 1
ATOM 1921 O O . LEU B 1 16 ? -7.363 -12.586 -15.438 1 97.25 16 LEU B O 1
ATOM 1925 N N . LYS B 1 17 ? -9.5 -13.078 -15.82 1 96.06 17 LYS B N 1
ATOM 1926 C CA . LYS B 1 17 ? -9.43 -14.359 -15.117 1 96.06 17 LYS B CA 1
ATOM 1927 C C . LYS B 1 17 ? -8.359 -15.258 -15.727 1 96.06 17 LYS B C 1
ATOM 1929 O O . LYS B 1 17 ? -7.488 -15.758 -15.016 1 96.06 17 LYS B O 1
ATOM 1934 N N . VAL B 1 18 ? -8.375 -15.398 -17.031 1 94.56 18 VAL B N 1
ATOM 1935 C CA . VAL B 1 18 ? -7.453 -16.297 -17.734 1 94.56 18 VAL B CA 1
ATOM 1936 C C . VAL B 1 18 ? -6.02 -15.797 -17.562 1 94.56 18 VAL B C 1
ATOM 1938 O O . VAL B 1 18 ? -5.125 -16.562 -17.219 1 94.56 18 VAL B O 1
ATOM 1941 N N . GLN B 1 19 ? -5.809 -14.531 -17.781 1 94.44 19 GLN B N 1
ATOM 1942 C CA . GLN B 1 19 ? -4.465 -13.961 -17.703 1 94.44 19 GLN B CA 1
ATOM 1943 C C . GLN B 1 19 ? -3.891 -14.086 -16.297 1 94.44 19 GLN B C 1
ATOM 1945 O O . GLN B 1 19 ? -2.719 -14.438 -16.125 1 94.44 19 GLN B O 1
ATOM 1950 N N . LEU B 1 20 ? -4.688 -13.828 -15.281 1 93.19 20 LEU B N 1
ATOM 1951 C CA . LEU B 1 20 ? -4.219 -13.891 -13.898 1 93.19 20 LEU B CA 1
ATOM 1952 C C . LEU B 1 20 ? -3.965 -15.336 -13.484 1 93.19 20 LEU B C 1
ATOM 1954 O O . LEU B 1 20 ? -3.035 -15.617 -12.719 1 93.19 20 LEU B O 1
ATOM 1958 N N . GLN B 1 21 ? -4.781 -16.234 -13.969 1 87.56 21 GLN B N 1
ATOM 1959 C CA . GLN B 1 21 ? -4.543 -17.641 -13.719 1 87.56 21 GLN B CA 1
ATOM 1960 C C . GLN B 1 21 ? -3.236 -18.109 -14.359 1 87.56 21 GLN B C 1
ATOM 1962 O O . GLN B 1 21 ? -2.496 -18.891 -13.766 1 87.56 21 GLN B O 1
ATOM 1967 N N . GLU B 1 22 ? -2.99 -17.625 -15.539 1 85.25 22 GLU B N 1
ATOM 1968 C CA . GLU B 1 22 ? -1.745 -17.953 -16.234 1 85.25 22 GLU B CA 1
ATOM 1969 C C . GLU B 1 22 ? -0.533 -17.484 -15.43 1 85.25 22 GLU B C 1
ATOM 1971 O O . GLU B 1 22 ? 0.539 -18.078 -15.5 1 85.25 22 GLU B O 1
ATOM 1976 N N . LEU B 1 23 ? -0.778 -16.453 -14.688 1 82.94 23 LEU B N 1
ATOM 1977 C CA . LEU B 1 23 ? 0.294 -15.922 -13.859 1 82.94 23 LEU B CA 1
ATOM 1978 C C . LEU B 1 23 ? 0.405 -16.688 -12.547 1 82.94 23 LEU B C 1
ATOM 1980 O O . LEU B 1 23 ? 1.218 -16.344 -11.688 1 82.94 23 LEU B O 1
ATOM 1984 N N . GLY B 1 24 ? -0.457 -17.688 -12.367 1 77.44 24 GLY B N 1
ATOM 1985 C CA . GLY B 1 24 ? -0.334 -18.594 -11.234 1 77.44 24 GLY B CA 1
ATOM 1986 C C . GLY B 1 24 ? -1.261 -18.234 -10.086 1 77.44 24 GLY B C 1
ATOM 1987 O O . GLY B 1 24 ? -1.097 -18.734 -8.969 1 77.44 24 GLY B O 1
ATOM 1988 N N . HIS B 1 25 ? -2.258 -17.375 -10.328 1 85.06 25 HIS B N 1
ATOM 1989 C CA . HIS B 1 25 ? -3.184 -16.969 -9.273 1 85.06 25 HIS B CA 1
ATOM 1990 C C . HIS B 1 25 ? -4.477 -17.766 -9.344 1 85.06 25 HIS B C 1
ATOM 1992 O O . HIS B 1 25 ? -4.852 -18.266 -10.406 1 85.06 25 HIS B O 1
ATOM 1998 N N . GLN B 1 26 ? -5.008 -17.969 -8.164 1 85 26 GLN B N 1
ATOM 1999 C CA . GLN B 1 26 ? -6.402 -18.391 -8.125 1 85 26 GLN B CA 1
ATOM 2000 C C . GLN B 1 26 ? -7.344 -17.188 -8.289 1 85 26 GLN B C 1
ATOM 2002 O O . GLN B 1 26 ? -7.105 -16.125 -7.715 1 85 26 GLN B O 1
ATOM 2007 N N . VAL B 1 27 ? -8.398 -17.438 -9.125 1 92.75 27 VAL B N 1
ATOM 2008 C CA . VAL B 1 27 ? -9.211 -16.266 -9.438 1 92.75 27 VAL B CA 1
ATOM 2009 C C . VAL B 1 27 ? -10.688 -16.594 -9.258 1 92.75 27 VAL B C 1
ATOM 2011 O O . VAL B 1 27 ? -11.18 -17.578 -9.828 1 92.75 27 VAL B O 1
ATOM 2014 N N . ASP B 1 28 ? -11.344 -15.883 -8.391 1 94.38 28 ASP B N 1
ATOM 2015 C CA . ASP B 1 28 ? -12.805 -15.812 -8.391 1 94.38 28 ASP B CA 1
ATOM 2016 C C . ASP B 1 28 ? -13.289 -14.602 -9.18 1 94.38 28 ASP B C 1
ATOM 2018 O O . ASP B 1 28 ? -12.789 -13.492 -9 1 94.38 28 ASP B O 1
ATOM 2022 N N . ALA B 1 29 ? -14.195 -14.836 -10.055 1 96.94 29 ALA B N 1
ATOM 2023 C CA . ALA B 1 29 ? -14.672 -13.758 -10.914 1 96.94 29 ALA B CA 1
ATOM 2024 C C . ALA B 1 29 ? -16.156 -13.492 -10.695 1 96.94 29 ALA B C 1
ATOM 2026 O O . ALA B 1 29 ? -16.984 -14.398 -10.859 1 96.94 29 ALA B O 1
ATOM 2027 N N . ALA B 1 30 ? -16.453 -12.289 -10.312 1 97.69 30 ALA B N 1
ATOM 2028 C CA . ALA B 1 30 ? -17.828 -11.867 -10.039 1 97.69 30 ALA B CA 1
ATOM 2029 C C . ALA B 1 30 ? -18.328 -10.898 -11.102 1 97.69 30 ALA B C 1
ATOM 2031 O O . ALA B 1 30 ? -17.594 -10.039 -11.562 1 97.69 30 ALA B O 1
ATOM 2032 N N . GLU B 1 31 ? -19.594 -11.016 -11.438 1 97.31 31 GLU B N 1
ATOM 2033 C CA . GLU B 1 31 ? -20.141 -10.164 -12.484 1 97.31 31 GLU B CA 1
ATOM 2034 C C . GLU B 1 31 ? -20.828 -8.938 -11.891 1 97.31 31 GLU B C 1
ATOM 2036 O O . GLU B 1 31 ? -21.203 -8.016 -12.625 1 97.31 31 GLU B O 1
ATOM 2041 N N . ASP B 1 32 ? -21.047 -8.945 -10.617 1 97.38 32 ASP B N 1
ATOM 2042 C CA . ASP B 1 32 ? -21.688 -7.824 -9.93 1 97.38 32 ASP B CA 1
ATOM 2043 C C . ASP B 1 32 ? -21.312 -7.812 -8.445 1 97.38 32 ASP B C 1
ATOM 2045 O O . ASP B 1 32 ? -20.562 -8.664 -7.98 1 97.38 32 ASP B O 1
ATOM 2049 N N . ALA B 1 33 ? -21.797 -6.773 -7.703 1 97.5 33 ALA B N 1
ATOM 2050 C CA . ALA B 1 33 ? -21.469 -6.574 -6.293 1 97.5 33 ALA B CA 1
ATOM 2051 C C . ALA B 1 33 ? -21.984 -7.727 -5.441 1 97.5 33 ALA B C 1
ATOM 2053 O O . ALA B 1 33 ? -21.312 -8.156 -4.496 1 97.5 33 ALA B O 1
ATOM 2054 N N . LYS B 1 34 ? -23.109 -8.211 -5.762 1 97.12 34 LYS B N 1
ATOM 2055 C CA . LYS B 1 34 ? -23.703 -9.305 -4.996 1 97.12 34 LYS B CA 1
ATOM 2056 C C . LYS B 1 34 ? -22.844 -10.562 -5.066 1 97.12 34 LYS B C 1
ATOM 2058 O O . LYS B 1 34 ? -22.578 -11.195 -4.043 1 97.12 34 LYS B O 1
ATOM 2063 N N . GLU B 1 35 ? -22.484 -10.906 -6.234 1 96.88 35 GLU B N 1
ATOM 2064 C CA . GLU B 1 35 ? -21.625 -12.078 -6.41 1 96.88 35 GLU B CA 1
ATOM 2065 C C . GLU B 1 35 ? -20.266 -11.867 -5.75 1 96.88 35 GLU B C 1
ATOM 2067 O O . GLU B 1 35 ? -19.688 -12.812 -5.203 1 96.88 35 GLU B O 1
ATOM 2072 N N . ALA B 1 36 ? -19.781 -10.656 -5.848 1 97.75 36 ALA B N 1
ATOM 2073 C CA . ALA B 1 36 ? -18.516 -10.328 -5.184 1 97.75 36 ALA B CA 1
ATOM 2074 C C . ALA B 1 36 ? -18.609 -10.578 -3.68 1 97.75 36 ALA B C 1
ATOM 2076 O O . ALA B 1 36 ? -17.703 -11.164 -3.08 1 97.75 36 ALA B O 1
ATOM 2077 N N . ASP B 1 37 ? -19.719 -10.148 -3.117 1 97.25 37 ASP B N 1
ATOM 2078 C CA . ASP B 1 37 ? -19.938 -10.352 -1.688 1 97.25 37 ASP B CA 1
ATOM 2079 C C . ASP B 1 37 ? -20 -11.836 -1.351 1 97.25 37 ASP B C 1
ATOM 2081 O O . ASP B 1 37 ? -19.516 -12.266 -0.301 1 97.25 37 ASP B O 1
ATOM 2085 N N . TYR B 1 38 ? -20.641 -12.562 -2.238 1 95.5 38 TYR B N 1
ATOM 2086 C CA . TYR B 1 38 ? -20.719 -14.008 -2.045 1 95.5 38 TYR B CA 1
ATOM 2087 C C . TYR B 1 38 ? -19.328 -14.625 -1.942 1 95.5 38 TYR B C 1
ATOM 2089 O O . TYR B 1 38 ? -19.047 -15.359 -0.995 1 95.5 38 TYR B O 1
ATOM 2097 N N . TYR B 1 39 ? -18.438 -14.297 -2.887 1 93.56 39 TYR B N 1
ATOM 2098 C CA . TYR B 1 39 ? -17.094 -14.844 -2.9 1 93.56 39 TYR B CA 1
ATOM 2099 C C . TYR B 1 39 ? -16.297 -14.359 -1.691 1 93.56 39 TYR B C 1
ATOM 2101 O O . TYR B 1 39 ? -15.539 -15.125 -1.089 1 93.56 39 TYR B O 1
ATOM 2109 N N . LEU B 1 40 ? -16.438 -13.07 -1.364 1 92.94 40 LEU B N 1
ATOM 2110 C CA . LEU B 1 40 ? -15.75 -12.484 -0.222 1 92.94 40 LEU B CA 1
ATOM 2111 C C . LEU B 1 40 ? -16.094 -13.219 1.065 1 92.94 40 LEU B C 1
ATOM 2113 O O . LEU B 1 40 ? -15.227 -13.461 1.905 1 92.94 40 LEU B O 1
ATOM 2117 N N . ASP B 1 41 ? -17.328 -13.547 1.177 1 90.56 41 ASP B N 1
ATOM 2118 C CA . ASP B 1 41 ? -17.828 -14.219 2.375 1 90.56 41 ASP B CA 1
ATOM 2119 C C . ASP B 1 41 ? -17.359 -15.672 2.426 1 90.56 41 ASP B C 1
ATOM 2121 O O . ASP B 1 41 ? -17.125 -16.219 3.508 1 90.56 41 ASP B O 1
ATOM 2125 N N . GLU B 1 42 ? -17.266 -16.312 1.309 1 85.12 42 GLU B N 1
ATOM 2126 C CA . GLU B 1 42 ? -16.828 -17.703 1.243 1 85.12 42 GLU B CA 1
ATOM 2127 C C . GLU B 1 42 ? -15.352 -17.844 1.581 1 85.12 42 GLU B C 1
ATOM 2129 O O . GLU B 1 42 ? -14.961 -18.734 2.338 1 85.12 42 GLU B O 1
ATOM 2134 N N . HIS B 1 43 ? -14.625 -17 0.889 1 83.88 43 HIS B N 1
ATOM 2135 C CA . HIS B 1 43 ? -13.18 -16.969 1.106 1 83.88 43 HIS B CA 1
ATOM 2136 C C . HIS B 1 43 ? -12.617 -15.57 0.912 1 83.88 43 HIS B C 1
ATOM 2138 O O . HIS B 1 43 ? -12.758 -14.984 -0.162 1 83.88 43 HIS B O 1
ATOM 2144 N N . VAL B 1 44 ? -11.906 -15.148 1.953 1 87.56 44 VAL B N 1
ATOM 2145 C CA . VAL B 1 44 ? -11.328 -13.805 1.844 1 87.56 44 VAL B CA 1
ATOM 2146 C C . VAL B 1 44 ? -10.18 -13.82 0.838 1 87.56 44 VAL B C 1
ATOM 2148 O O . VAL B 1 44 ? -9.195 -14.539 1.021 1 87.56 44 VAL B O 1
ATOM 2151 N N . PRO B 1 45 ? -10.32 -13.102 -0.232 1 93.25 45 PRO B N 1
ATOM 2152 C CA . PRO B 1 45 ? -9.219 -13.039 -1.197 1 93.25 45 PRO B CA 1
ATOM 2153 C C . PRO B 1 45 ? -8.031 -12.227 -0.684 1 93.25 45 PRO B C 1
ATOM 2155 O O . PRO B 1 45 ? -8.148 -11.516 0.316 1 93.25 45 PRO B O 1
ATOM 2158 N N . ASP B 1 46 ? -6.875 -12.406 -1.36 1 91 46 ASP B N 1
ATOM 2159 C CA . ASP B 1 46 ? -5.695 -11.625 -1.016 1 91 46 ASP B CA 1
ATOM 2160 C C . ASP B 1 46 ? -5.797 -10.203 -1.573 1 91 46 ASP B C 1
ATOM 2162 O O . ASP B 1 46 ? -5.215 -9.273 -1.02 1 91 46 ASP B O 1
ATOM 2166 N N . ILE B 1 47 ? -6.5 -10.078 -2.65 1 96.06 47 ILE B N 1
ATOM 2167 C CA . ILE B 1 47 ? -6.668 -8.789 -3.312 1 96.06 47 ILE B CA 1
ATOM 2168 C C . ILE B 1 47 ? -7.918 -8.82 -4.191 1 96.06 47 ILE B C 1
ATOM 2170 O O . ILE B 1 47 ? -8.312 -9.883 -4.676 1 96.06 47 ILE B O 1
ATOM 2174 N N . ALA B 1 48 ? -8.547 -7.648 -4.375 1 98.06 48 ALA B N 1
ATOM 2175 C CA . ALA B 1 48 ? -9.703 -7.516 -5.262 1 98.06 48 ALA B CA 1
ATOM 2176 C C . ALA B 1 48 ? -9.43 -6.508 -6.371 1 98.06 48 ALA B C 1
ATOM 2178 O O . ALA B 1 48 ? -8.828 -5.457 -6.133 1 98.06 48 ALA B O 1
ATOM 2179 N N . ILE B 1 49 ? -9.781 -6.855 -7.574 1 98.38 49 ILE B N 1
ATOM 2180 C CA . ILE B 1 49 ? -9.812 -5.949 -8.719 1 98.38 49 ILE B CA 1
ATOM 2181 C C . ILE B 1 49 ? -11.258 -5.566 -9.031 1 98.38 49 ILE B C 1
ATOM 2183 O O . ILE B 1 49 ? -12.07 -6.43 -9.367 1 98.38 49 ILE B O 1
ATOM 2187 N N . VAL B 1 50 ? -11.516 -4.262 -8.984 1 98.19 50 VAL B N 1
ATOM 2188 C CA . VAL B 1 50 ? -12.914 -3.85 -9.016 1 98.19 50 VAL B CA 1
ATOM 2189 C C . VAL B 1 50 ? -13.125 -2.826 -10.125 1 98.19 50 VAL B C 1
ATOM 2191 O O . VAL B 1 50 ? -12.398 -1.834 -10.211 1 98.19 50 VAL B O 1
ATOM 2194 N N . ASP B 1 51 ? -14.109 -3.072 -10.953 1 96.81 51 ASP B N 1
ATOM 2195 C CA . ASP B 1 51 ? -14.594 -2.068 -11.898 1 96.81 51 ASP B CA 1
ATOM 2196 C C . ASP B 1 51 ? -15.547 -1.088 -11.219 1 96.81 51 ASP B C 1
ATOM 2198 O O . ASP B 1 51 ? -16.375 -1.488 -10.406 1 96.81 51 ASP B O 1
ATOM 2202 N N . LEU B 1 52 ? -15.5 0.182 -11.625 1 95.12 52 LEU B N 1
ATOM 2203 C CA . LEU B 1 52 ? -16.406 1.178 -11.062 1 95.12 52 LEU B CA 1
ATOM 2204 C C . LEU B 1 52 ? -17.766 1.118 -11.734 1 95.12 52 LEU B C 1
ATOM 2206 O O . LEU B 1 52 ? -18.781 1.486 -11.133 1 95.12 52 LEU B O 1
ATOM 2210 N N . GLY B 1 53 ? -17.75 0.778 -12.984 1 93.94 53 GLY B N 1
ATOM 2211 C CA . GLY B 1 53 ? -18.984 0.763 -13.766 1 93.94 53 GLY B CA 1
ATOM 2212 C C . GLY B 1 53 ? -19.781 -0.512 -13.586 1 93.94 53 GLY B C 1
ATOM 2213 O O . GLY B 1 53 ? -20.203 -1.13 -14.57 1 93.94 53 GLY B O 1
ATOM 2214 N N . LEU B 1 54 ? -19.984 -0.977 -12.391 1 95.12 54 LEU B N 1
ATOM 2215 C CA . LEU B 1 54 ? -20.75 -2.18 -12.109 1 95.12 54 LEU B CA 1
ATOM 2216 C C . LEU B 1 54 ? -22.25 -1.883 -12.148 1 95.12 54 LEU B C 1
ATOM 2218 O O . LEU B 1 54 ? -22.672 -0.771 -11.828 1 95.12 54 LEU B O 1
ATOM 2222 N N . PRO B 1 55 ? -23.031 -2.922 -12.5 1 93.44 55 PRO B N 1
ATOM 2223 C CA . PRO B 1 55 ? -24.484 -2.758 -12.461 1 93.44 55 PRO B CA 1
ATOM 2224 C C . PRO B 1 55 ? -25.047 -2.783 -11.039 1 93.44 55 PRO B C 1
ATOM 2226 O O . PRO B 1 55 ? -24.406 -3.344 -10.141 1 93.44 55 PRO B O 1
ATOM 2229 N N . ASP B 1 56 ? -26.266 -2.117 -10.766 1 91.38 56 ASP B N 1
ATOM 2230 C CA . ASP B 1 56 ? -26.984 -2.08 -9.5 1 91.38 56 ASP B CA 1
ATOM 2231 C C . ASP B 1 56 ? -26.234 -1.258 -8.461 1 91.38 56 ASP B C 1
ATOM 2233 O O . ASP B 1 56 ? -26.453 -0.051 -8.336 1 91.38 56 ASP B O 1
ATOM 2237 N N . GLU B 1 57 ? -25.188 -1.878 -7.816 1 92.88 57 GLU B N 1
ATOM 2238 C CA . GLU B 1 57 ? -24.266 -1.153 -6.945 1 92.88 57 GLU B CA 1
ATOM 2239 C C . GLU B 1 57 ? -22.938 -0.885 -7.645 1 92.88 57 GLU B C 1
ATOM 2241 O O . GLU B 1 57 ? -22.219 -1.819 -8.016 1 92.88 57 GLU B O 1
ATOM 2246 N N . ASP B 1 58 ? -22.703 0.45 -7.762 1 94.12 58 ASP B N 1
ATOM 2247 C CA . ASP B 1 58 ? -21.469 0.771 -8.477 1 94.12 58 ASP B CA 1
ATOM 2248 C C . ASP B 1 58 ? -20.234 0.437 -7.633 1 94.12 58 ASP B C 1
ATOM 2250 O O . ASP B 1 58 ? -20.344 0.267 -6.418 1 94.12 58 ASP B O 1
ATOM 2254 N N . GLY B 1 59 ? -19.094 0.32 -8.305 1 95.5 59 GLY B N 1
ATOM 2255 C CA . GLY B 1 59 ? -17.859 -0.096 -7.652 1 95.5 59 GLY B CA 1
ATOM 2256 C C . GLY B 1 59 ? -17.469 0.809 -6.5 1 95.5 59 GLY B C 1
ATOM 2257 O O . GLY B 1 59 ? -16.938 0.34 -5.484 1 95.5 59 GLY B O 1
ATOM 2258 N N . LEU B 1 60 ? -17.672 2.109 -6.68 1 95.12 60 LEU B N 1
ATOM 2259 C CA . LEU B 1 60 ? -17.344 3.064 -5.629 1 95.12 60 LEU B CA 1
ATOM 2260 C C . LEU B 1 60 ? -18.172 2.783 -4.367 1 95.12 60 LEU B C 1
ATOM 2262 O O . LEU B 1 60 ? -17.609 2.75 -3.264 1 95.12 60 LEU B O 1
ATOM 2266 N N . SER B 1 61 ? -19.406 2.625 -4.496 1 96.56 61 SER B N 1
ATOM 2267 C CA . SER B 1 61 ? -20.297 2.291 -3.387 1 96.56 61 SER B CA 1
ATOM 2268 C C . SER B 1 61 ? -19.906 0.958 -2.754 1 96.56 61 SER B C 1
ATOM 2270 O O . SER B 1 61 ? -19.953 0.809 -1.53 1 96.56 61 SER B O 1
ATOM 2272 N N . LEU B 1 62 ? -19.562 0.011 -3.576 1 97.25 62 LEU B N 1
ATOM 2273 C CA . LEU B 1 62 ? -19.125 -1.299 -3.102 1 97.25 62 LEU B CA 1
ATOM 2274 C C . LEU B 1 62 ? -17.906 -1.172 -2.193 1 97.25 62 LEU B C 1
ATOM 2276 O O . LEU B 1 62 ? -17.891 -1.737 -1.098 1 97.25 62 LEU B O 1
ATOM 2280 N N . ILE B 1 63 ? -16.906 -0.434 -2.623 1 96.69 63 ILE B N 1
ATOM 2281 C CA . ILE B 1 63 ? -15.664 -0.258 -1.875 1 96.69 63 ILE B CA 1
ATOM 2282 C C . ILE B 1 63 ? -15.961 0.422 -0.54 1 96.69 63 ILE B C 1
ATOM 2284 O O . ILE B 1 63 ? -15.477 -0.015 0.507 1 96.69 63 ILE B O 1
ATOM 2288 N N . ARG B 1 64 ? -16.75 1.46 -0.589 1 94.56 64 ARG B N 1
ATOM 2289 C CA . ARG B 1 64 ? -17.125 2.158 0.635 1 94.56 64 ARG B CA 1
ATOM 2290 C C . ARG B 1 64 ? -17.797 1.209 1.621 1 94.56 64 ARG B C 1
ATOM 2292 O O . ARG B 1 64 ? -17.5 1.229 2.814 1 94.56 64 ARG B O 1
ATOM 2299 N N . ARG B 1 65 ? -18.688 0.474 1.127 1 95.94 65 ARG B N 1
ATOM 2300 C CA . ARG B 1 65 ? -19.406 -0.479 1.971 1 95.94 65 ARG B CA 1
ATOM 2301 C C . ARG B 1 65 ? -18.453 -1.513 2.559 1 95.94 65 ARG B C 1
ATOM 2303 O O . ARG B 1 65 ? -18.516 -1.821 3.75 1 95.94 65 ARG B O 1
ATOM 2310 N N . TRP B 1 66 ? -17.562 -2.092 1.724 1 96.06 66 TRP B N 1
ATOM 2311 C CA . TRP B 1 66 ? -16.562 -3.039 2.209 1 96.06 66 TRP B CA 1
ATOM 2312 C C . TRP B 1 66 ? -15.766 -2.445 3.363 1 96.06 66 TRP B C 1
ATOM 2314 O O . TRP B 1 66 ? -15.57 -3.098 4.391 1 96.06 66 TRP B O 1
ATOM 2324 N N . ARG B 1 67 ? -15.312 -1.199 3.186 1 95 67 ARG B N 1
ATOM 2325 C CA . ARG B 1 67 ? -14.5 -0.55 4.207 1 95 67 ARG B CA 1
ATOM 2326 C C . ARG B 1 67 ? -15.312 -0.302 5.477 1 95 67 ARG B C 1
ATOM 2328 O O . ARG B 1 67 ? -14.805 -0.473 6.586 1 95 67 ARG B O 1
ATOM 2335 N N . SER B 1 68 ? -16.562 0.072 5.328 1 91 68 SER B N 1
ATOM 2336 C CA . SER B 1 68 ? -17.438 0.302 6.48 1 91 68 SER B CA 1
ATOM 2337 C C . SER B 1 68 ? -17.688 -0.991 7.246 1 91 68 SER B C 1
ATOM 2339 O O . SER B 1 68 ? -18.016 -0.961 8.438 1 91 68 SER B O 1
ATOM 2341 N N . HIS B 1 69 ? -17.547 -2.125 6.574 1 92.62 69 HIS B N 1
ATOM 2342 C CA . HIS B 1 69 ? -17.734 -3.428 7.199 1 92.62 69 HIS B CA 1
ATOM 2343 C C . HIS B 1 69 ? -16.406 -4.051 7.598 1 92.62 69 HIS B C 1
ATOM 2345 O O . HIS B 1 69 ? -16.312 -5.27 7.754 1 92.62 69 HIS B O 1
ATOM 2351 N N . ASP B 1 70 ? -15.336 -3.238 7.555 1 91.56 70 ASP B N 1
ATOM 2352 C CA . ASP B 1 70 ? -14.008 -3.588 8.047 1 91.56 70 ASP B CA 1
ATOM 2353 C C . ASP B 1 70 ? -13.336 -4.625 7.148 1 91.56 70 ASP B C 1
ATOM 2355 O O . ASP B 1 70 ? -12.555 -5.453 7.617 1 91.56 70 ASP B O 1
ATOM 2359 N N . VAL B 1 71 ? -13.844 -4.707 5.887 1 93 71 VAL B N 1
ATOM 2360 C CA . VAL B 1 71 ? -13.109 -5.516 4.914 1 93 71 VAL B CA 1
ATOM 2361 C C . VAL B 1 71 ? -11.781 -4.848 4.582 1 93 71 VAL B C 1
ATOM 2363 O O . VAL B 1 71 ? -11.75 -3.727 4.062 1 93 71 VAL B O 1
ATOM 2366 N N . SER B 1 72 ? -10.664 -5.48 4.809 1 94.06 72 SER B N 1
ATOM 2367 C CA . SER B 1 72 ? -9.359 -4.832 4.711 1 94.06 72 SER B CA 1
ATOM 2368 C C . SER B 1 72 ? -8.594 -5.309 3.482 1 94.06 72 SER B C 1
ATOM 2370 O O . SER B 1 72 ? -7.43 -4.957 3.295 1 94.06 72 SER B O 1
ATOM 2372 N N . VAL B 1 73 ? -9.25 -6.051 2.617 1 94.5 73 VAL B N 1
ATOM 2373 C CA . VAL B 1 73 ? -8.633 -6.59 1.412 1 94.5 73 VAL B CA 1
ATOM 2374 C C . VAL B 1 73 ? -8.125 -5.445 0.537 1 94.5 73 VAL B C 1
ATOM 2376 O O . VAL B 1 73 ? -8.828 -4.461 0.316 1 94.5 73 VAL B O 1
ATOM 2379 N N . PRO B 1 74 ? -6.789 -5.531 0.065 1 97 74 PRO B N 1
ATOM 2380 C CA . PRO B 1 74 ? -6.352 -4.523 -0.905 1 97 74 PRO B CA 1
ATOM 2381 C C . PRO B 1 74 ? -7.246 -4.473 -2.143 1 97 74 PRO B C 1
ATOM 2383 O O . PRO B 1 74 ? -7.625 -5.516 -2.68 1 97 74 PRO B O 1
ATOM 2386 N N . VAL B 1 75 ? -7.602 -3.225 -2.568 1 97.88 75 VAL B N 1
ATOM 2387 C CA . VAL B 1 75 ? -8.5 -3.061 -3.707 1 97.88 75 VAL B CA 1
ATOM 2388 C C . VAL B 1 75 ? -7.797 -2.27 -4.809 1 97.88 75 VAL B C 1
ATOM 2390 O O . VAL B 1 75 ? -7.344 -1.145 -4.582 1 97.88 75 VAL B O 1
ATOM 2393 N N . LEU B 1 76 ? -7.637 -2.863 -5.957 1 98.06 76 LEU B N 1
ATOM 2394 C CA . LEU B 1 76 ? -7.195 -2.215 -7.188 1 98.06 76 LEU B CA 1
ATOM 2395 C C . LEU B 1 76 ? -8.383 -1.931 -8.102 1 98.06 76 LEU B C 1
ATOM 2397 O O . LEU B 1 76 ? -9.062 -2.857 -8.555 1 98.06 76 LEU B O 1
ATOM 2401 N N . VAL B 1 77 ? -8.602 -0.653 -8.375 1 97.56 77 VAL B N 1
ATOM 2402 C CA . VAL B 1 77 ? -9.727 -0.28 -9.227 1 97.56 77 VAL B CA 1
ATOM 2403 C C . VAL B 1 77 ? -9.289 -0.266 -10.688 1 97.56 77 VAL B C 1
ATOM 2405 O O . VAL B 1 77 ? -8.203 0.223 -11.016 1 97.56 77 VAL B O 1
ATOM 2408 N N . LEU B 1 78 ? -10.031 -0.879 -11.523 1 94.69 78 LEU B N 1
ATOM 2409 C CA . LEU B 1 78 ? -9.859 -0.874 -12.969 1 94.69 78 LEU B CA 1
ATOM 2410 C C . LEU B 1 78 ? -11.055 -0.217 -13.656 1 94.69 78 LEU B C 1
ATOM 2412 O O . LEU B 1 78 ? -12.156 -0.771 -13.656 1 94.69 78 LEU B O 1
ATOM 2416 N N . THR B 1 79 ? -10.828 0.966 -14.328 1 90.19 79 THR B N 1
ATOM 2417 C CA . THR B 1 79 ? -11.984 1.718 -14.805 1 90.19 79 THR B CA 1
ATOM 2418 C C . THR B 1 79 ? -11.625 2.539 -16.031 1 90.19 79 THR B C 1
ATOM 2420 O O . THR B 1 79 ? -10.445 2.717 -16.344 1 90.19 79 THR B O 1
ATOM 2423 N N . ALA B 1 80 ? -12.656 3.025 -16.719 1 89.56 80 ALA B N 1
ATOM 2424 C CA . ALA B 1 80 ? -12.477 3.889 -17.891 1 89.56 80 ALA B CA 1
ATOM 2425 C C . ALA B 1 80 ? -12.305 5.348 -17.469 1 89.56 80 ALA B C 1
ATOM 2427 O O . ALA B 1 80 ? -11.906 6.188 -18.281 1 89.56 80 ALA B O 1
ATOM 2428 N N . ARG B 1 81 ? -12.609 5.637 -16.297 1 86.25 81 ARG B N 1
ATOM 2429 C CA . ARG B 1 81 ? -12.516 7.012 -15.82 1 86.25 81 ARG B CA 1
ATOM 2430 C C . ARG B 1 81 ? -11.055 7.449 -15.695 1 86.25 81 ARG B C 1
ATOM 2432 O O . ARG B 1 81 ? -10.289 6.84 -14.945 1 86.25 81 ARG B O 1
ATOM 2439 N N . GLU B 1 82 ? -10.766 8.461 -16.328 1 84.38 82 GLU B N 1
ATOM 2440 C CA . GLU B 1 82 ? -9.359 8.836 -16.406 1 84.38 82 GLU B CA 1
ATOM 2441 C C . GLU B 1 82 ? -9.102 10.148 -15.664 1 84.38 82 GLU B C 1
ATOM 2443 O O . GLU B 1 82 ? -7.957 10.492 -15.367 1 84.38 82 GLU B O 1
ATOM 2448 N N . GLY B 1 83 ? -10.125 10.836 -15.328 1 90.06 83 GLY B N 1
ATOM 2449 C CA . GLY B 1 83 ? -9.945 12.125 -14.688 1 90.06 83 GLY B CA 1
ATOM 2450 C C . GLY B 1 83 ? -9.328 12.023 -13.305 1 90.06 83 GLY B C 1
ATOM 2451 O O . GLY B 1 83 ? -9.617 11.094 -12.555 1 90.06 83 GLY B O 1
ATOM 2452 N N . TRP B 1 84 ? -8.461 13.031 -13.016 1 88.25 84 TRP B N 1
ATOM 2453 C CA . TRP B 1 84 ? -7.789 13.023 -11.719 1 88.25 84 TRP B CA 1
ATOM 2454 C C . TRP B 1 84 ? -8.797 13.109 -10.578 1 88.25 84 TRP B C 1
ATOM 2456 O O . TRP B 1 84 ? -8.57 12.562 -9.5 1 88.25 84 TRP B O 1
ATOM 2466 N N . GLN B 1 85 ? -9.898 13.773 -10.719 1 92.06 85 GLN B N 1
ATOM 2467 C CA . GLN B 1 85 ? -10.93 13.883 -9.695 1 92.06 85 GLN B CA 1
ATOM 2468 C C . GLN B 1 85 ? -11.523 12.523 -9.367 1 92.06 85 GLN B C 1
ATOM 2470 O O . GLN B 1 85 ? -11.781 12.211 -8.203 1 92.06 85 GLN B O 1
ATOM 2475 N N . ASP B 1 86 ? -11.719 11.773 -10.422 1 90.75 86 ASP B N 1
ATOM 2476 C CA . ASP B 1 86 ? -12.227 10.422 -10.227 1 90.75 86 ASP B CA 1
ATOM 2477 C C . ASP B 1 86 ? -11.227 9.57 -9.438 1 90.75 86 ASP B C 1
ATOM 2479 O O . ASP B 1 86 ? -11.617 8.82 -8.539 1 90.75 86 ASP B O 1
ATOM 2483 N N . LYS B 1 87 ? -10 9.727 -9.773 1 91.94 87 LYS B N 1
ATOM 2484 C CA . LYS B 1 87 ? -8.953 8.984 -9.078 1 91.94 87 LYS B CA 1
ATOM 2485 C C . LYS B 1 87 ? -8.93 9.336 -7.59 1 91.94 87 LYS B C 1
ATOM 2487 O O . LYS B 1 87 ? -8.852 8.445 -6.742 1 91.94 87 LYS B O 1
ATOM 2492 N N . VAL B 1 88 ? -9.047 10.594 -7.309 1 91.56 88 VAL B N 1
ATOM 2493 C CA . VAL B 1 88 ? -9.031 11.07 -5.93 1 91.56 88 VAL B CA 1
ATOM 2494 C C . VAL B 1 88 ? -10.234 10.5 -5.176 1 91.56 88 VAL B C 1
ATOM 2496 O O . VAL B 1 88 ? -10.109 10.039 -4.039 1 91.56 88 VAL B O 1
ATOM 2499 N N . GLU B 1 89 ? -11.312 10.531 -5.805 1 91.94 89 GLU B N 1
ATOM 2500 C CA . GLU B 1 89 ? -12.539 10.047 -5.176 1 91.94 89 GLU B CA 1
ATOM 2501 C C . GLU B 1 89 ? -12.438 8.562 -4.84 1 91.94 89 GLU B C 1
ATOM 2503 O O . GLU B 1 89 ? -12.797 8.141 -3.736 1 91.94 89 GLU B O 1
ATOM 2508 N N . VAL B 1 90 ? -11.93 7.84 -5.746 1 92.69 90 VAL B N 1
ATOM 2509 C CA . VAL B 1 90 ? -11.844 6.391 -5.605 1 92.69 90 VAL B CA 1
ATOM 2510 C C . VAL B 1 90 ? -10.852 6.039 -4.5 1 92.69 90 VAL B C 1
ATOM 2512 O O . VAL B 1 90 ? -11.133 5.18 -3.658 1 92.69 90 VAL B O 1
ATOM 2515 N N . LEU B 1 91 ? -9.742 6.672 -4.465 1 93.19 91 LEU B N 1
ATOM 2516 C CA . LEU B 1 91 ? -8.734 6.445 -3.436 1 93.19 91 LEU B CA 1
ATOM 2517 C C . LEU B 1 91 ? -9.25 6.875 -2.064 1 93.19 91 LEU B C 1
ATOM 2519 O O . LEU B 1 91 ? -9.008 6.191 -1.066 1 93.19 91 LEU B O 1
ATOM 2523 N N . SER B 1 92 ? -10.031 7.938 -2.064 1 90.56 92 SER B N 1
ATOM 2524 C CA . SER B 1 92 ? -10.602 8.438 -0.822 1 90.56 92 SER B CA 1
ATOM 2525 C C . SER B 1 92 ? -11.688 7.504 -0.297 1 90.56 92 SER B C 1
ATOM 2527 O O . SER B 1 92 ? -11.977 7.488 0.902 1 90.56 92 SER B O 1
ATOM 2529 N N . ALA B 1 93 ? -12.258 6.75 -1.193 1 91.25 93 ALA B N 1
ATOM 2530 C CA . ALA B 1 93 ? -13.32 5.82 -0.817 1 91.25 93 ALA B CA 1
ATOM 2531 C C . ALA B 1 93 ? -12.742 4.551 -0.193 1 91.25 93 ALA B C 1
ATOM 2533 O O . ALA B 1 93 ? -13.469 3.754 0.398 1 91.25 93 ALA B O 1
ATOM 2534 N N . GLY B 1 94 ? -11.445 4.41 -0.355 1 93.69 94 GLY B N 1
ATOM 2535 C CA . GLY B 1 94 ? -10.828 3.277 0.312 1 93.69 94 GLY B CA 1
ATOM 2536 C C . GLY B 1 94 ? -10.055 2.381 -0.634 1 93.69 94 GLY B C 1
ATOM 2537 O O . GLY B 1 94 ? -9.453 1.388 -0.209 1 93.69 94 GLY B O 1
ATOM 2538 N N . ALA B 1 95 ? -10.078 2.66 -1.925 1 96.5 95 ALA B N 1
ATOM 2539 C CA . ALA B 1 95 ? -9.242 1.909 -2.859 1 96.5 95 ALA B CA 1
ATOM 2540 C C . ALA B 1 95 ? -7.762 2.146 -2.582 1 96.5 95 ALA B C 1
ATOM 2542 O O . ALA B 1 95 ? -7.379 3.203 -2.072 1 96.5 95 ALA B O 1
ATOM 2543 N N . ASP B 1 96 ? -6.938 1.155 -2.934 1 96.69 96 ASP B N 1
ATOM 2544 C CA . ASP B 1 96 ? -5.508 1.242 -2.641 1 96.69 96 ASP B CA 1
ATOM 2545 C C . ASP B 1 96 ? -4.723 1.685 -3.873 1 96.69 96 ASP B C 1
ATOM 2547 O O . ASP B 1 96 ? -3.59 2.158 -3.756 1 96.69 96 ASP B O 1
ATOM 2551 N N . ASP B 1 97 ? -5.23 1.425 -4.992 1 96.5 97 ASP B N 1
ATOM 2552 C CA . ASP B 1 97 ? -4.621 1.815 -6.258 1 96.5 97 ASP B CA 1
ATOM 2553 C C . ASP B 1 97 ? -5.664 1.893 -7.371 1 96.5 97 ASP B C 1
ATOM 2555 O O . ASP B 1 97 ? -6.836 1.579 -7.152 1 96.5 97 ASP B O 1
ATOM 2559 N N . TYR B 1 98 ? -5.145 2.41 -8.484 1 94.75 98 TYR B N 1
ATOM 2560 C CA . TYR B 1 98 ? -6.035 2.697 -9.602 1 94.75 98 TYR B CA 1
ATOM 2561 C C . TYR B 1 98 ? -5.32 2.506 -10.93 1 94.75 98 TYR B C 1
ATOM 2563 O O . TYR B 1 98 ? -4.164 2.914 -11.086 1 94.75 98 TYR B O 1
ATOM 2571 N N . VAL B 1 99 ? -6.059 1.772 -11.914 1 94.31 99 VAL B N 1
ATOM 2572 C CA . VAL B 1 99 ? -5.57 1.619 -13.281 1 94.31 99 VAL B CA 1
ATOM 2573 C C . VAL B 1 99 ? -6.68 1.991 -14.266 1 94.31 99 VAL B C 1
ATOM 2575 O O . VAL B 1 99 ? -7.832 1.591 -14.094 1 94.31 99 VAL B O 1
ATOM 2578 N N . THR B 1 100 ? -6.328 2.775 -15.328 1 92.88 100 THR B N 1
ATOM 2579 C CA . THR B 1 100 ? -7.312 3.205 -16.312 1 92.88 100 THR B CA 1
ATOM 2580 C C . THR B 1 100 ? -7.418 2.195 -17.453 1 92.88 100 THR B C 1
ATOM 2582 O O . THR B 1 100 ? -6.418 1.598 -17.859 1 92.88 100 THR B O 1
ATOM 2585 N N . LYS B 1 101 ? -8.641 2.016 -17.906 1 93.69 101 LYS B N 1
ATOM 2586 C CA . LYS B 1 101 ? -8.875 1.288 -19.156 1 93.69 101 LYS B CA 1
ATOM 2587 C C . LYS B 1 101 ? -8.648 2.186 -20.375 1 93.69 101 LYS B C 1
ATOM 2589 O O . LYS B 1 101 ? -9.039 3.354 -20.375 1 93.69 101 LYS B O 1
ATOM 2594 N N . PRO B 1 102 ? -8.078 1.649 -21.5 1 94.12 102 PRO B N 1
ATOM 2595 C CA . PRO B 1 102 ? -7.488 0.319 -21.656 1 94.12 102 PRO B CA 1
ATOM 2596 C C . PRO B 1 102 ? -6.188 0.159 -20.859 1 94.12 102 PRO B C 1
ATOM 2598 O O . PRO B 1 102 ? -5.605 1.151 -20.422 1 94.12 102 PRO B O 1
ATOM 2601 N N . PHE B 1 103 ? -5.852 -1.081 -20.625 1 93.81 103 PHE B N 1
ATOM 2602 C CA . PHE B 1 103 ? -4.684 -1.366 -19.797 1 93.81 103 PHE B CA 1
ATOM 2603 C C . PHE B 1 103 ? -3.875 -2.518 -20.391 1 93.81 103 PHE B C 1
ATOM 2605 O O . PHE B 1 103 ? -4.352 -3.236 -21.266 1 93.81 103 PHE B O 1
ATOM 2612 N N . HIS B 1 104 ? -2.643 -2.543 -19.922 1 93.94 104 HIS B N 1
ATOM 2613 C CA . HIS B 1 104 ? -1.815 -3.727 -20.141 1 93.94 104 HIS B CA 1
ATOM 2614 C C . HIS B 1 104 ? -1.835 -4.637 -18.922 1 93.94 104 HIS B C 1
ATOM 2616 O O . HIS B 1 104 ? -1.633 -4.176 -17.797 1 93.94 104 HIS B O 1
ATOM 2622 N N . ILE B 1 105 ? -2.021 -5.895 -19.125 1 93.94 105 ILE B N 1
ATOM 2623 C CA . ILE B 1 105 ? -2.148 -6.848 -18.031 1 93.94 105 ILE B CA 1
ATOM 2624 C C . ILE B 1 105 ? -0.877 -6.828 -17.188 1 93.94 105 ILE B C 1
ATOM 2626 O O . ILE B 1 105 ? -0.933 -7.016 -15.969 1 93.94 105 ILE B O 1
ATOM 2630 N N . GLU B 1 106 ? 0.228 -6.535 -17.828 1 93.5 106 GLU B N 1
ATOM 2631 C CA . GLU B 1 106 ? 1.506 -6.473 -17.125 1 93.5 106 GLU B CA 1
ATOM 2632 C C . GLU B 1 106 ? 1.498 -5.379 -16.062 1 93.5 106 GLU B C 1
ATOM 2634 O O . GLU B 1 106 ? 2.051 -5.559 -14.977 1 93.5 106 GLU B O 1
ATOM 2639 N N . GLU B 1 107 ? 0.897 -4.273 -16.391 1 93.56 107 GLU B N 1
ATOM 2640 C CA . GLU B 1 107 ? 0.789 -3.186 -15.43 1 93.56 107 GLU B CA 1
ATOM 2641 C C . GLU B 1 107 ? -0.127 -3.566 -14.266 1 93.56 107 GLU B C 1
ATOM 2643 O O . GLU B 1 107 ? 0.194 -3.311 -13.109 1 93.56 107 GLU B O 1
ATOM 2648 N N . VAL B 1 108 ? -1.23 -4.18 -14.578 1 95.62 108 VAL B N 1
ATOM 2649 C CA . VAL B 1 108 ? -2.174 -4.629 -13.562 1 95.62 108 VAL B CA 1
ATOM 2650 C C . VAL B 1 108 ? -1.481 -5.605 -12.609 1 95.62 108 VAL B C 1
ATOM 2652 O O . VAL B 1 108 ? -1.572 -5.461 -11.391 1 95.62 108 VAL B O 1
ATOM 2655 N N . ALA B 1 109 ? -0.763 -6.516 -13.18 1 93.62 109 ALA B N 1
ATOM 2656 C CA . ALA B 1 109 ? -0.064 -7.527 -12.391 1 93.62 109 ALA B CA 1
ATOM 2657 C C . ALA B 1 109 ? 0.986 -6.883 -11.484 1 93.62 109 ALA B C 1
ATOM 2659 O O . ALA B 1 109 ? 1.124 -7.258 -10.32 1 93.62 109 ALA B O 1
ATOM 2660 N N . ALA B 1 110 ? 1.702 -5.953 -12.016 1 93.19 110 ALA B N 1
ATOM 2661 C CA . ALA B 1 110 ? 2.744 -5.273 -11.258 1 93.19 110 ALA B CA 1
ATOM 2662 C C . ALA B 1 110 ? 2.148 -4.5 -10.078 1 93.19 110 ALA B C 1
ATOM 2664 O O . ALA B 1 110 ? 2.697 -4.52 -8.977 1 93.19 110 ALA B O 1
ATOM 2665 N N . ARG B 1 111 ? 1.051 -3.809 -10.328 1 96.06 111 ARG B N 1
ATOM 2666 C CA . ARG B 1 111 ? 0.391 -3.045 -9.273 1 96.06 111 ARG B CA 1
ATOM 2667 C C . ARG B 1 111 ? -0.198 -3.971 -8.211 1 96.06 111 ARG B C 1
ATOM 2669 O O . ARG B 1 111 ? -0.13 -3.676 -7.016 1 96.06 111 ARG B O 1
ATOM 2676 N N . MET B 1 112 ? -0.751 -5.051 -8.641 1 94.62 112 MET B N 1
ATOM 2677 C CA . MET B 1 112 ? -1.238 -6.059 -7.699 1 94.62 112 MET B CA 1
ATOM 2678 C C . MET B 1 112 ? -0.113 -6.543 -6.789 1 94.62 112 MET B C 1
ATOM 2680 O O . MET B 1 112 ? -0.288 -6.633 -5.574 1 94.62 112 MET B O 1
ATOM 2684 N N . GLN B 1 113 ? 0.98 -6.828 -7.41 1 91.69 113 GLN B N 1
ATOM 2685 C CA . GLN B 1 113 ? 2.123 -7.332 -6.652 1 91.69 113 GLN B CA 1
ATOM 2686 C C . GLN B 1 113 ? 2.609 -6.305 -5.637 1 91.69 113 GLN B C 1
ATOM 2688 O O . GLN B 1 113 ? 2.949 -6.652 -4.504 1 91.69 113 GLN B O 1
ATOM 2693 N N . ALA B 1 114 ? 2.645 -5.059 -6.059 1 93.5 114 ALA B N 1
ATOM 2694 C CA . ALA B 1 114 ? 3.057 -3.99 -5.152 1 93.5 114 ALA B CA 1
ATOM 2695 C C . ALA B 1 114 ? 2.117 -3.898 -3.951 1 93.5 114 ALA B C 1
ATOM 2697 O O . ALA B 1 114 ? 2.57 -3.771 -2.811 1 93.5 114 ALA B O 1
ATOM 2698 N N . LEU B 1 115 ? 0.848 -3.967 -4.188 1 94.38 115 LEU B N 1
ATOM 2699 C CA . LEU B 1 115 ? -0.149 -3.891 -3.127 1 94.38 115 LEU B CA 1
ATOM 2700 C C . LEU B 1 115 ? -0.016 -5.07 -2.17 1 94.38 115 LEU B C 1
ATOM 2702 O O . LEU B 1 115 ? -0.067 -4.895 -0.951 1 94.38 115 LEU B O 1
ATOM 2706 N N . LEU B 1 116 ? 0.163 -6.258 -2.715 1 89.5 116 LEU B N 1
ATOM 2707 C CA . LEU B 1 116 ? 0.282 -7.473 -1.911 1 89.5 116 LEU B CA 1
ATOM 2708 C C . LEU B 1 116 ? 1.551 -7.441 -1.065 1 89.5 116 LEU B C 1
ATOM 2710 O O . LEU B 1 116 ? 1.534 -7.84 0.101 1 89.5 116 LEU B O 1
ATOM 2714 N N . ARG B 1 117 ? 2.592 -6.996 -1.69 1 87.56 117 ARG B N 1
ATOM 2715 C CA . ARG B 1 117 ? 3.863 -6.855 -0.988 1 87.56 117 ARG B CA 1
ATOM 2716 C C . ARG B 1 117 ? 3.715 -5.953 0.233 1 87.56 117 ARG B C 1
ATOM 2718 O O . ARG B 1 117 ? 4.078 -6.34 1.346 1 87.56 117 ARG B O 1
ATOM 2725 N N . ARG B 1 118 ? 3.105 -4.844 0.074 1 87.69 118 ARG B N 1
ATOM 2726 C CA . ARG B 1 118 ? 2.943 -3.885 1.16 1 87.69 118 ARG B CA 1
ATOM 2727 C C . ARG B 1 118 ? 1.964 -4.402 2.207 1 87.69 118 ARG B C 1
ATOM 2729 O O . ARG B 1 118 ? 2.15 -4.176 3.404 1 87.69 118 ARG B O 1
ATOM 2736 N N . ASN B 1 119 ? 0.951 -5.008 1.73 1 87 119 ASN B N 1
ATOM 2737 C CA . ASN B 1 119 ? -0.03 -5.562 2.656 1 87 119 ASN B CA 1
ATOM 2738 C C . ASN B 1 119 ? 0.599 -6.598 3.586 1 87 119 ASN B C 1
ATOM 2740 O O . ASN B 1 119 ? 0.135 -6.793 4.711 1 87 119 ASN B O 1
ATOM 2744 N N . SER B 1 120 ? 1.633 -7.23 3.148 1 81.62 120 SER B N 1
ATOM 2745 C CA . SER B 1 120 ? 2.33 -8.227 3.953 1 81.62 120 SER B CA 1
ATOM 2746 C C . SER B 1 120 ? 3.438 -7.594 4.785 1 81.62 120 SER B C 1
ATOM 2748 O O . SER B 1 120 ? 4.246 -8.297 5.395 1 81.62 120 SER B O 1
ATOM 2750 N N . GLY B 1 121 ? 3.518 -6.242 4.641 1 84.69 121 GLY B N 1
ATOM 2751 C CA . GLY B 1 121 ? 4.504 -5.527 5.434 1 84.69 121 GLY B CA 1
ATOM 2752 C C . GLY B 1 121 ? 5.883 -5.516 4.801 1 84.69 121 GLY B C 1
ATOM 2753 O O . GLY B 1 121 ? 6.871 -5.184 5.461 1 84.69 121 GLY B O 1
ATOM 2754 N N . LEU B 1 122 ? 5.969 -5.875 3.57 1 83.81 122 LEU B N 1
ATOM 2755 C CA . LEU B 1 122 ? 7.254 -5.938 2.883 1 83.81 122 LEU B CA 1
ATOM 2756 C C . LEU B 1 122 ? 7.457 -4.711 1.997 1 83.81 122 LEU B C 1
ATOM 2758 O O . LEU B 1 122 ? 6.5 -4.184 1.429 1 83.81 122 LEU B O 1
ATOM 2762 N N . ALA B 1 123 ? 8.695 -4.262 1.919 1 86.75 123 ALA B N 1
ATOM 2763 C CA . ALA B 1 123 ? 9.039 -3.139 1.051 1 86.75 123 ALA B CA 1
ATOM 2764 C C . ALA B 1 123 ? 9.781 -3.615 -0.197 1 86.75 123 ALA B C 1
ATOM 2766 O O . ALA B 1 123 ? 9.57 -3.086 -1.291 1 86.75 123 ALA B O 1
ATOM 2767 N N . SER B 1 124 ? 10.539 -4.582 -0.027 1 88 124 SER B N 1
ATOM 2768 C CA . SER B 1 124 ? 11.359 -5.102 -1.116 1 88 124 SER B CA 1
ATOM 2769 C C . SER B 1 124 ? 10.641 -6.223 -1.862 1 88 124 SER B C 1
ATOM 2771 O O . SER B 1 124 ? 9.891 -6.996 -1.262 1 88 124 SER B O 1
ATOM 2773 N N . GLN B 1 125 ? 10.906 -6.277 -3.164 1 87.19 125 GLN B N 1
ATOM 2774 C CA . GLN B 1 125 ? 10.398 -7.375 -3.98 1 87.19 125 GLN B CA 1
ATOM 2775 C C . GLN B 1 125 ? 11.18 -8.656 -3.732 1 87.19 125 GLN B C 1
ATOM 2777 O O . GLN B 1 125 ? 10.758 -9.742 -4.152 1 87.19 125 GLN B O 1
ATOM 2782 N N . ILE B 1 126 ? 12.289 -8.453 -3.137 1 88.56 126 ILE B N 1
ATOM 2783 C CA . ILE B 1 126 ? 13.156 -9.602 -2.885 1 88.56 126 ILE B CA 1
ATOM 2784 C C . ILE B 1 126 ? 13.117 -9.961 -1.402 1 88.56 126 ILE B C 1
ATOM 2786 O O . ILE B 1 126 ? 13.289 -9.102 -0.541 1 88.56 126 ILE B O 1
ATOM 2790 N N . ILE B 1 127 ? 12.703 -11.141 -1.107 1 88.12 127 ILE B N 1
ATOM 2791 C CA . ILE B 1 127 ? 12.898 -11.695 0.229 1 88.12 127 ILE B CA 1
ATOM 2792 C C . ILE B 1 127 ? 14.219 -12.469 0.279 1 88.12 127 ILE B C 1
ATOM 2794 O O . ILE B 1 127 ? 14.383 -13.461 -0.433 1 88.12 127 ILE B O 1
ATOM 2798 N N . SER B 1 128 ? 15.102 -11.922 1.075 1 90.25 128 SER B N 1
ATOM 2799 C CA . SER B 1 128 ? 16.422 -12.555 1.141 1 90.25 128 SER B CA 1
ATOM 2800 C C . SER B 1 128 ? 16.641 -13.242 2.484 1 90.25 128 SER B C 1
ATOM 2802 O O . SER B 1 128 ? 16.594 -12.594 3.533 1 90.25 128 SER B O 1
ATOM 2804 N N . ILE B 1 129 ? 16.703 -14.461 2.43 1 89.5 129 ILE B N 1
ATOM 2805 C CA . ILE B 1 129 ? 17.141 -15.305 3.535 1 89.5 129 ILE B CA 1
ATOM 2806 C C . ILE B 1 129 ? 18.297 -16.188 3.082 1 89.5 129 ILE B C 1
ATOM 2808 O O . ILE B 1 129 ? 18.125 -17.375 2.805 1 89.5 129 ILE B O 1
ATOM 2812 N N . PRO B 1 130 ? 19.469 -15.531 3.078 1 89.81 130 PRO B N 1
ATOM 2813 C CA . PRO B 1 130 ? 20.578 -16.281 2.494 1 89.81 130 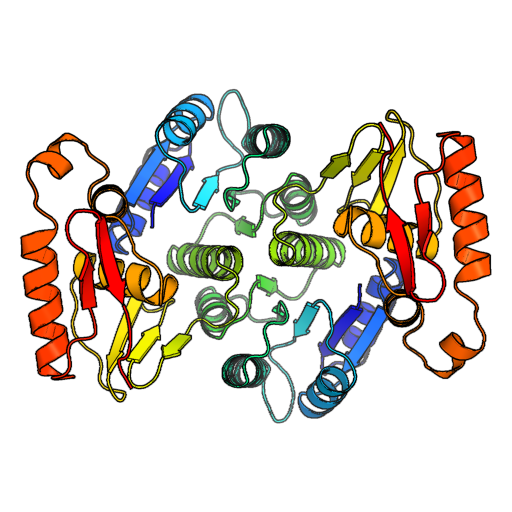PRO B CA 1
ATOM 2814 C C . PRO B 1 130 ? 20.703 -17.688 3.066 1 89.81 130 PRO B C 1
ATOM 2816 O O . PRO B 1 130 ? 20.562 -17.891 4.273 1 89.81 130 PRO B O 1
ATOM 2819 N N . PRO B 1 131 ? 20.875 -18.703 2.209 1 93.69 131 PRO B N 1
ATOM 2820 C CA . PRO B 1 131 ? 21.219 -18.516 0.801 1 93.69 131 PRO B CA 1
ATOM 2821 C C . PRO B 1 131 ? 20 -18.453 -0.112 1 93.69 131 PRO B C 1
ATOM 2823 O O . PRO B 1 131 ? 20.141 -18.453 -1.338 1 93.69 131 PRO B O 1
ATOM 2826 N N . PHE B 1 132 ? 18.891 -18.391 0.434 1 94.62 132 PHE B N 1
ATOM 2827 C CA . PHE B 1 132 ? 17.656 -18.391 -0.341 1 94.62 132 PHE B CA 1
ATOM 2828 C C . PHE B 1 132 ? 17.234 -16.969 -0.692 1 94.62 132 PHE B C 1
ATOM 2830 O O . PHE B 1 132 ? 17.375 -16.047 0.125 1 94.62 132 PHE B O 1
ATOM 2837 N N . GLN B 1 133 ? 16.734 -16.75 -1.916 1 94 133 GLN B N 1
ATOM 2838 C CA . GLN B 1 133 ? 16.141 -15.492 -2.344 1 94 133 GLN B CA 1
ATOM 2839 C C . GLN B 1 133 ? 14.859 -15.727 -3.139 1 94 133 GLN B C 1
ATOM 2841 O O . GLN B 1 133 ? 14.82 -16.594 -4.02 1 94 133 GLN B O 1
ATOM 2846 N N . VAL B 1 134 ? 13.844 -15.055 -2.752 1 92.69 134 VAL B N 1
ATOM 2847 C CA . VAL B 1 134 ? 12.578 -15.109 -3.477 1 92.69 134 VAL B CA 1
ATOM 2848 C C . VAL B 1 134 ? 12.305 -13.766 -4.148 1 92.69 134 VAL B C 1
ATOM 2850 O O . VAL B 1 134 ? 12.297 -12.727 -3.486 1 92.69 134 VAL B O 1
ATOM 2853 N N . ASP B 1 135 ? 12.18 -13.789 -5.422 1 90.81 135 ASP B N 1
ATOM 2854 C CA . ASP B 1 135 ? 11.734 -12.617 -6.168 1 90.81 135 ASP B CA 1
ATOM 2855 C C . ASP B 1 135 ? 10.219 -12.617 -6.34 1 90.81 135 ASP B C 1
ATOM 2857 O O . ASP B 1 135 ? 9.68 -13.367 -7.156 1 90.81 135 ASP B O 1
ATOM 2861 N N . LEU B 1 136 ? 9.555 -11.773 -5.66 1 85.56 136 LEU B N 1
ATOM 2862 C CA . LEU B 1 136 ? 8.094 -11.766 -5.621 1 85.56 136 LEU B CA 1
ATOM 2863 C C . LEU B 1 136 ? 7.52 -11.289 -6.953 1 85.56 136 LEU B C 1
ATOM 2865 O O . LEU B 1 136 ? 6.426 -11.703 -7.344 1 85.56 136 LEU B O 1
ATOM 2869 N N . SER B 1 137 ? 8.289 -10.438 -7.629 1 82.44 137 SER B N 1
ATOM 2870 C CA . SER B 1 137 ? 7.805 -9.906 -8.898 1 82.44 137 SER B CA 1
ATOM 2871 C C . SER B 1 137 ? 7.926 -10.945 -10.008 1 82.44 137 SER B C 1
ATOM 2873 O O . SER B 1 137 ? 7.016 -11.094 -10.828 1 82.44 137 SER B O 1
ATOM 2875 N N . ARG B 1 138 ? 8.977 -11.68 -10.039 1 83.12 138 ARG B N 1
ATOM 2876 C CA . ARG B 1 138 ? 9.219 -12.672 -11.078 1 83.12 138 ARG B CA 1
ATOM 2877 C C . ARG B 1 138 ? 8.688 -14.039 -10.664 1 83.12 138 ARG B C 1
ATOM 2879 O O . ARG B 1 138 ? 8.594 -14.953 -11.484 1 83.12 138 ARG B O 1
ATOM 2886 N N . ARG B 1 139 ? 8.289 -14.141 -9.492 1 84.75 139 ARG B N 1
ATOM 2887 C CA . ARG B 1 139 ? 7.883 -15.414 -8.922 1 84.75 139 ARG B CA 1
ATOM 2888 C C . ARG B 1 139 ? 8.953 -16.484 -9.141 1 84.75 139 ARG B C 1
ATOM 2890 O O . ARG B 1 139 ? 8.672 -17.547 -9.688 1 84.75 139 ARG B O 1
ATOM 2897 N N . GLU B 1 140 ? 10.148 -16.109 -8.648 1 91.88 140 GLU B N 1
ATOM 2898 C CA . GLU B 1 140 ? 11.289 -17.016 -8.805 1 91.88 140 GLU B CA 1
ATOM 2899 C C . GLU B 1 140 ? 12.008 -17.234 -7.473 1 91.88 140 GLU B C 1
ATOM 2901 O O . GLU B 1 140 ? 12.055 -16.328 -6.637 1 91.88 140 GLU B O 1
ATOM 2906 N N . LEU B 1 141 ? 12.477 -18.406 -7.305 1 95.19 141 LEU B N 1
ATOM 2907 C CA . LEU B 1 141 ? 13.312 -18.766 -6.16 1 95.19 141 LEU B CA 1
ATOM 2908 C C . LEU B 1 141 ? 14.742 -19.047 -6.602 1 95.19 141 LEU B C 1
ATOM 2910 O O . LEU B 1 141 ? 14.961 -19.719 -7.617 1 95.19 141 LEU B O 1
ATOM 2914 N N . SER B 1 142 ? 15.664 -18.516 -5.902 1 95.94 142 SER B N 1
ATOM 2915 C CA . SER B 1 142 ? 17.062 -18.859 -6.145 1 95.94 142 SER B CA 1
ATOM 2916 C C . SER B 1 142 ? 17.766 -19.281 -4.859 1 95.94 142 SER B C 1
ATOM 2918 O O . SER B 1 142 ? 17.359 -18.891 -3.764 1 95.94 142 SER B O 1
ATOM 2920 N N . VAL B 1 143 ? 18.688 -20.156 -4.969 1 94.44 143 VAL B N 1
ATOM 2921 C CA . VAL B 1 143 ? 19.562 -20.609 -3.893 1 94.44 143 VAL B CA 1
ATOM 2922 C C . VAL B 1 143 ? 21.016 -20.359 -4.277 1 94.44 143 VAL B C 1
ATOM 2924 O O . VAL B 1 143 ? 21.469 -20.797 -5.34 1 94.44 143 VAL B O 1
ATOM 2927 N N . ASN B 1 144 ? 21.719 -19.656 -3.461 1 92.94 144 ASN B N 1
ATOM 2928 C CA . ASN B 1 144 ? 23.094 -19.281 -3.771 1 92.94 144 ASN B CA 1
ATOM 2929 C C . ASN B 1 144 ? 23.188 -18.578 -5.117 1 92.94 144 ASN B C 1
ATOM 2931 O O . ASN B 1 144 ? 24.078 -18.875 -5.922 1 92.94 144 ASN B O 1
ATOM 2935 N N . GLY B 1 145 ? 22.172 -17.766 -5.41 1 91.5 145 GLY B N 1
ATOM 2936 C CA . GLY B 1 145 ? 22.156 -16.969 -6.621 1 91.5 145 GLY B CA 1
ATOM 2937 C C . GLY B 1 145 ? 21.734 -17.75 -7.852 1 91.5 145 GLY B C 1
ATOM 2938 O O . GLY B 1 145 ? 21.594 -17.188 -8.938 1 91.5 145 GLY B O 1
ATOM 2939 N N . GLN B 1 146 ? 21.484 -19.062 -7.719 1 93.12 146 GLN B N 1
ATOM 2940 C CA . GLN B 1 146 ? 21.062 -19.906 -8.836 1 93.12 146 GLN B CA 1
ATOM 2941 C C . GLN B 1 146 ? 19.562 -20.156 -8.797 1 93.12 146 GLN B C 1
ATOM 2943 O O . GLN B 1 146 ? 19.031 -20.641 -7.793 1 93.12 146 GLN B O 1
ATOM 2948 N N . PRO B 1 147 ? 18.922 -19.859 -9.906 1 94.19 147 PRO B N 1
ATOM 2949 C CA . PRO B 1 147 ? 17.469 -20.062 -9.945 1 94.19 147 PRO B CA 1
ATOM 2950 C C . PRO B 1 147 ? 17.094 -21.547 -9.875 1 94.19 147 PRO B C 1
ATOM 2952 O O . PRO B 1 147 ? 17.766 -22.391 -10.469 1 94.19 147 PRO B O 1
ATOM 2955 N N . ILE B 1 148 ? 16.078 -21.859 -9.141 1 94.31 148 ILE B N 1
ATOM 2956 C CA . ILE B 1 148 ? 15.492 -23.203 -9.086 1 94.31 148 ILE B CA 1
ATOM 2957 C C . ILE B 1 148 ? 14.195 -23.219 -9.891 1 94.31 148 ILE B C 1
ATOM 2959 O O . ILE B 1 148 ? 13.336 -22.344 -9.727 1 94.31 148 ILE B O 1
ATOM 2963 N N . LYS B 1 149 ? 14.086 -24.125 -10.742 1 92.88 149 LYS B N 1
ATOM 2964 C CA . LYS B 1 149 ? 12.859 -24.266 -11.516 1 92.88 149 LYS B CA 1
ATOM 2965 C C . LYS B 1 149 ? 11.742 -24.875 -10.672 1 92.88 149 LYS B C 1
ATOM 2967 O O . LYS B 1 149 ? 11.852 -26.016 -10.219 1 92.88 149 LYS B O 1
ATOM 2972 N N . LEU B 1 150 ? 10.781 -24.125 -10.43 1 92.69 150 LEU B N 1
ATOM 2973 C CA . LEU B 1 150 ? 9.625 -24.594 -9.68 1 92.69 150 LEU B CA 1
ATOM 2974 C C . LEU B 1 150 ? 8.344 -24.422 -10.5 1 92.69 150 LEU B C 1
ATOM 2976 O O . LEU B 1 150 ? 8.258 -23.547 -11.352 1 92.69 150 LEU B O 1
ATOM 2980 N N . THR B 1 151 ? 7.457 -25.375 -10.305 1 86.81 151 THR B N 1
ATOM 2981 C CA . THR B 1 151 ? 6.113 -25.172 -10.836 1 86.81 151 THR B CA 1
ATOM 2982 C C . THR B 1 151 ? 5.402 -24.047 -10.086 1 86.81 151 THR B C 1
ATOM 2984 O O . THR B 1 151 ? 5.906 -23.562 -9.07 1 86.81 151 THR B O 1
ATOM 2987 N N . ALA B 1 152 ? 4.273 -23.609 -10.609 1 82.06 152 ALA B N 1
ATOM 2988 C CA . ALA B 1 152 ? 3.5 -22.547 -9.961 1 82.06 152 ALA B CA 1
ATOM 2989 C C . ALA B 1 152 ? 3.125 -22.938 -8.539 1 82.06 152 ALA B C 1
ATOM 2991 O O . ALA B 1 152 ? 3.219 -22.109 -7.617 1 82.06 152 ALA B O 1
ATOM 2992 N N . PHE B 1 153 ? 2.73 -24.172 -8.336 1 83.06 153 PHE B N 1
ATOM 2993 C CA . PHE B 1 153 ? 2.32 -24.656 -7.023 1 83.06 153 PHE B CA 1
ATOM 2994 C C . PHE B 1 153 ? 3.51 -24.719 -6.074 1 83.06 153 PHE B C 1
ATOM 2996 O O . PHE B 1 153 ? 3.414 -24.297 -4.918 1 83.06 153 PHE B O 1
ATOM 3003 N N . GLU B 1 154 ? 4.559 -25.234 -6.59 1 89.19 154 GLU B N 1
ATOM 3004 C CA . GLU B 1 154 ? 5.762 -25.344 -5.766 1 89.19 154 GLU B CA 1
ATOM 3005 C C . GLU B 1 154 ? 6.246 -23.969 -5.316 1 89.19 154 GLU B C 1
ATOM 3007 O O . GLU B 1 154 ? 6.617 -23.781 -4.156 1 89.19 154 GLU B O 1
ATOM 3012 N N . TYR B 1 155 ? 6.207 -23.062 -6.207 1 92.25 155 TYR B N 1
ATOM 3013 C CA . TYR B 1 155 ? 6.605 -21.703 -5.859 1 92.25 155 TYR B CA 1
ATOM 3014 C C . TYR B 1 155 ? 5.691 -21.125 -4.785 1 92.25 155 TYR B C 1
ATOM 3016 O O . TYR B 1 155 ? 6.164 -20.547 -3.803 1 92.25 155 TYR B O 1
ATOM 3024 N N . THR B 1 156 ? 4.43 -21.25 -4.996 1 87.38 156 THR B N 1
ATOM 3025 C CA . THR B 1 156 ? 3.457 -20.719 -4.047 1 87.38 156 THR B CA 1
ATOM 3026 C C . THR B 1 156 ? 3.699 -21.266 -2.65 1 87.38 156 THR B C 1
ATOM 3028 O O . THR B 1 156 ? 3.639 -20.547 -1.661 1 87.38 156 THR B O 1
ATOM 3031 N N . ILE B 1 157 ? 3.998 -22.578 -2.594 1 90.31 157 ILE B N 1
ATOM 3032 C CA . ILE B 1 157 ? 4.277 -23.203 -1.312 1 90.31 157 ILE B CA 1
ATOM 3033 C C . ILE B 1 157 ? 5.531 -22.594 -0.691 1 90.31 157 ILE B C 1
ATOM 3035 O O . ILE B 1 157 ? 5.512 -22.172 0.467 1 90.31 157 ILE B O 1
ATOM 3039 N N . MET B 1 158 ? 6.559 -22.5 -1.46 1 92.94 158 MET B N 1
ATOM 3040 C CA . MET B 1 158 ? 7.836 -22 -0.964 1 92.94 158 MET B CA 1
ATOM 3041 C C . MET B 1 158 ? 7.695 -20.547 -0.501 1 92.94 158 MET B C 1
ATOM 3043 O O . MET B 1 158 ? 8.195 -20.188 0.566 1 92.94 158 MET B O 1
ATOM 3047 N N . GLU B 1 159 ? 7.086 -19.766 -1.341 1 90.12 159 GLU B N 1
ATOM 3048 C CA . GLU B 1 159 ? 6.863 -18.359 -0.993 1 90.12 159 GLU B CA 1
ATOM 3049 C C . GLU B 1 159 ? 6.098 -18.234 0.322 1 90.12 159 GLU B C 1
ATOM 3051 O O . GLU B 1 159 ? 6.477 -17.453 1.192 1 90.12 159 GLU B O 1
ATOM 3056 N N . THR B 1 160 ? 5.035 -19.016 0.427 1 88.5 160 THR B N 1
ATOM 3057 C CA . THR B 1 160 ? 4.211 -18.969 1.628 1 88.5 160 THR B CA 1
ATOM 3058 C C . THR B 1 160 ? 5.023 -19.359 2.859 1 88.5 160 THR B C 1
ATOM 3060 O O . THR B 1 160 ? 4.965 -18.672 3.887 1 88.5 160 THR B O 1
ATOM 3063 N N . LEU B 1 161 ? 5.805 -20.391 2.756 1 92.25 161 LEU B N 1
ATOM 3064 C CA . LEU B 1 161 ? 6.617 -20.859 3.877 1 92.25 161 LEU B CA 1
ATOM 3065 C C . LEU B 1 161 ? 7.672 -19.812 4.246 1 92.25 161 LEU B C 1
ATOM 3067 O O . LEU B 1 161 ? 7.887 -19.531 5.43 1 92.25 161 LEU B O 1
ATOM 3071 N N . ILE B 1 162 ? 8.273 -19.219 3.234 1 91 162 ILE B N 1
ATOM 3072 C CA . ILE B 1 162 ? 9.336 -18.234 3.455 1 91 162 ILE B CA 1
ATOM 3073 C C . ILE B 1 162 ? 8.766 -16.984 4.09 1 91 162 ILE B C 1
ATOM 3075 O O . ILE B 1 162 ? 9.359 -16.422 5.02 1 91 162 ILE B O 1
ATOM 3079 N N . ARG B 1 163 ? 7.605 -16.562 3.629 1 85.19 163 ARG B N 1
ATOM 3080 C CA . ARG B 1 163 ? 6.941 -15.391 4.18 1 85.19 163 ARG B CA 1
ATOM 3081 C C . ARG B 1 163 ? 6.57 -15.602 5.641 1 85.19 163 ARG B C 1
ATOM 3083 O O . ARG B 1 163 ? 6.453 -14.641 6.402 1 85.19 163 ARG B O 1
ATOM 3090 N N . ASN B 1 164 ? 6.375 -16.812 6.008 1 87.25 164 ASN B N 1
ATOM 3091 C CA . ASN B 1 164 ? 6.02 -17.172 7.379 1 87.25 164 ASN B CA 1
ATOM 3092 C C . ASN B 1 164 ? 7.168 -17.875 8.094 1 87.25 164 ASN B C 1
ATOM 3094 O O . ASN B 1 164 ? 6.945 -18.828 8.836 1 87.25 164 ASN B O 1
ATOM 3098 N N . ARG B 1 165 ? 8.281 -17.422 7.711 1 87.31 165 ARG B N 1
ATOM 3099 C CA . ARG B 1 165 ? 9.461 -18.062 8.273 1 87.31 165 ARG B CA 1
ATOM 3100 C C . ARG B 1 165 ? 9.375 -18.141 9.789 1 87.31 165 ARG B C 1
ATOM 3102 O O . ARG B 1 165 ? 9.055 -17.141 10.453 1 87.31 165 ARG B O 1
ATOM 3109 N N . GLY B 1 166 ? 9.68 -19.266 10.305 1 86.75 166 GLY B N 1
ATOM 3110 C CA . GLY B 1 166 ? 9.711 -19.469 11.75 1 86.75 166 GLY B CA 1
ATOM 3111 C C . GLY B 1 166 ? 8.352 -19.781 12.336 1 86.75 166 GLY B C 1
ATOM 3112 O O . GLY B 1 166 ? 8.234 -20.062 13.531 1 86.75 166 GLY B O 1
ATOM 3113 N N . LYS B 1 167 ? 7.348 -19.828 11.516 1 90.81 167 LYS B N 1
ATOM 3114 C CA . LYS B 1 167 ? 5.996 -20.172 11.953 1 90.81 167 LYS B CA 1
ATOM 3115 C C . LYS B 1 167 ? 5.457 -21.359 11.172 1 90.81 167 LYS B C 1
ATOM 3117 O O . LYS B 1 167 ? 5.793 -21.547 10 1 90.81 167 LYS B O 1
ATOM 3122 N N . VAL B 1 168 ? 4.621 -22.125 11.883 1 92.5 168 VAL B N 1
ATOM 3123 C CA . VAL B 1 168 ? 4.02 -23.281 11.234 1 92.5 168 VAL B CA 1
ATOM 3124 C C . VAL B 1 168 ? 2.879 -22.828 10.328 1 92.5 168 VAL B C 1
ATOM 3126 O O . VAL B 1 168 ? 2.004 -22.078 10.75 1 92.5 168 VAL B O 1
ATOM 3129 N N . VAL B 1 169 ? 2.951 -23.234 9.062 1 92.31 169 VAL B N 1
ATOM 3130 C CA . VAL B 1 169 ? 1.851 -23.047 8.125 1 92.31 169 VAL B CA 1
ATOM 3131 C C . VAL B 1 169 ? 1.018 -24.328 8.039 1 92.31 1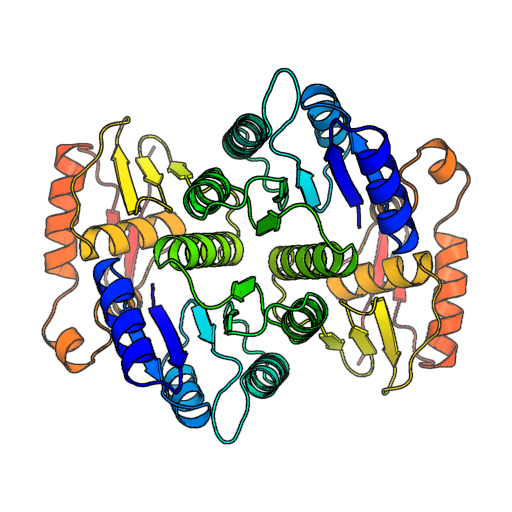69 VAL B C 1
ATOM 3133 O O . VAL B 1 169 ? 1.542 -25.391 7.723 1 92.31 169 VAL B O 1
ATOM 3136 N N . SER B 1 170 ? -0.227 -24.234 8.336 1 91.19 170 SER B N 1
ATOM 3137 C CA . SER B 1 170 ? -1.073 -25.422 8.406 1 91.19 170 SER B CA 1
ATOM 3138 C C . SER B 1 170 ? -1.262 -26.047 7.031 1 91.19 170 SER B C 1
ATOM 3140 O O . SER B 1 170 ? -1.284 -25.344 6.02 1 91.19 170 SER B O 1
ATOM 3142 N N . LYS B 1 171 ? -1.499 -27.375 7.059 1 88 171 LYS B N 1
ATOM 3143 C CA . LYS B 1 171 ? -1.786 -28.094 5.816 1 88 171 LYS B CA 1
ATOM 3144 C C . LYS B 1 171 ? -3.057 -27.562 5.16 1 88 171 LYS B C 1
ATOM 3146 O O . LYS B 1 171 ? -3.094 -27.359 3.943 1 88 171 LYS B O 1
ATOM 3151 N N . ASP B 1 172 ? -3.955 -27.281 5.996 1 83.5 172 ASP B N 1
ATOM 3152 C CA . ASP B 1 172 ? -5.242 -26.812 5.496 1 83.5 172 ASP B CA 1
ATOM 3153 C C . ASP B 1 172 ? -5.105 -25.453 4.805 1 83.5 172 ASP B C 1
ATOM 3155 O O . ASP B 1 172 ? -5.676 -25.234 3.732 1 83.5 172 ASP B O 1
ATOM 3159 N N . SER B 1 173 ? -4.305 -24.609 5.387 1 81.56 173 SER B N 1
ATOM 3160 C CA . SER B 1 173 ? -4.121 -23.281 4.812 1 81.56 173 SER B CA 1
ATOM 3161 C C . SER B 1 173 ? -3.416 -23.359 3.461 1 81.56 173 SER B C 1
ATOM 3163 O O . SER B 1 173 ? -3.797 -22.656 2.516 1 81.56 173 SER B O 1
ATOM 3165 N N . LEU B 1 174 ? -2.496 -24.203 3.365 1 86.44 174 LEU B N 1
ATOM 3166 C CA . LEU B 1 174 ? -1.773 -24.391 2.109 1 86.44 174 LEU B CA 1
ATOM 3167 C C . LEU B 1 174 ? -2.686 -24.969 1.035 1 86.44 174 LEU B C 1
ATOM 3169 O O . LEU B 1 174 ? -2.699 -24.484 -0.101 1 86.44 174 LEU B O 1
ATOM 3173 N N . MET B 1 175 ? -3.471 -25.969 1.45 1 82.62 175 MET B N 1
ATOM 3174 C CA . MET B 1 175 ? -4.359 -26.625 0.5 1 82.62 175 MET B CA 1
ATOM 3175 C C . MET B 1 175 ? -5.414 -25.656 -0.025 1 82.62 175 MET B C 1
ATOM 3177 O O . MET B 1 175 ? -5.754 -25.688 -1.21 1 82.62 175 MET B O 1
ATOM 3181 N N . LEU B 1 176 ? -5.852 -24.859 0.882 1 75.81 176 LEU B N 1
ATOM 3182 C CA . LEU B 1 176 ? -6.848 -23.875 0.488 1 75.81 176 LEU B CA 1
ATOM 3183 C C . LEU B 1 176 ? -6.266 -22.891 -0.519 1 75.81 176 LEU B C 1
ATOM 3185 O O . LEU B 1 176 ? -6.961 -22.438 -1.437 1 75.81 176 LEU B O 1
ATOM 3189 N N . GLN B 1 177 ? -5.035 -22.531 -0.313 1 76.44 177 GLN B N 1
ATOM 3190 C CA . GLN B 1 177 ? -4.359 -21.594 -1.213 1 76.44 177 GLN B CA 1
ATOM 3191 C C . GLN B 1 177 ? -4.125 -22.234 -2.582 1 76.44 177 GLN B C 1
ATOM 3193 O O . GLN B 1 177 ? -4.242 -21.562 -3.609 1 76.44 177 GLN B O 1
ATOM 3198 N N . LEU B 1 178 ? -3.887 -23.547 -2.58 1 79.62 178 LEU B N 1
ATOM 3199 C CA . LEU B 1 178 ? -3.508 -24.234 -3.807 1 79.62 178 LEU B CA 1
ATOM 3200 C C . LEU B 1 178 ? -4.742 -24.688 -4.578 1 79.62 178 LEU B C 1
ATOM 3202 O O . LEU B 1 178 ? -4.762 -24.641 -5.809 1 79.62 178 LEU B O 1
ATOM 3206 N N . TYR B 1 179 ? -5.75 -25.172 -3.816 1 76.12 179 TYR B N 1
ATOM 3207 C CA . TYR B 1 179 ? -6.949 -25.734 -4.426 1 76.12 179 TYR B CA 1
ATOM 3208 C C . TYR B 1 179 ? -8.211 -25.094 -3.854 1 76.12 179 TYR B C 1
ATOM 3210 O O . TYR B 1 179 ? -8.781 -25.594 -2.881 1 76.12 179 TYR B O 1
ATOM 3218 N N . PRO B 1 180 ? -8.695 -24.078 -4.543 1 65.69 180 PRO B N 1
ATOM 3219 C CA . PRO B 1 180 ? -9.875 -23.406 -3.996 1 65.69 180 PRO B CA 1
ATOM 3220 C C . PRO B 1 180 ? -11.141 -24.266 -4.105 1 65.69 180 PRO B C 1
ATOM 3222 O O . PRO B 1 180 ? -12.078 -24.078 -3.332 1 65.69 180 PRO B O 1
ATOM 3225 N N . ASP B 1 181 ? -11.102 -25.125 -5.055 1 66.56 181 ASP B N 1
ATOM 3226 C CA . ASP B 1 181 ? -12.234 -26.016 -5.238 1 66.56 181 ASP B CA 1
ATOM 3227 C C . ASP B 1 181 ? -12.164 -27.203 -4.277 1 66.56 181 ASP B C 1
ATOM 3229 O O . ASP B 1 181 ? -11.148 -27.906 -4.23 1 66.56 181 ASP B O 1
ATOM 3233 N N . ALA B 1 182 ? -13.188 -27.312 -3.5 1 70 182 ALA B N 1
ATOM 3234 C CA . ALA B 1 182 ? -13.242 -28.359 -2.471 1 70 182 ALA B CA 1
ATOM 3235 C C . ALA B 1 182 ? -13.008 -29.734 -3.068 1 70 182 ALA B C 1
ATOM 3237 O O . ALA B 1 182 ? -12.328 -30.578 -2.467 1 70 182 ALA B O 1
ATOM 3238 N N . GLU B 1 183 ? -13.555 -29.938 -4.246 1 70.56 183 GLU B N 1
ATOM 3239 C CA . GLU B 1 183 ? -13.43 -31.234 -4.887 1 70.56 183 GLU B CA 1
ATOM 3240 C C . GLU B 1 183 ? -11.969 -31.547 -5.223 1 70.56 183 GLU B C 1
ATOM 3242 O O . GLU B 1 183 ? -11.5 -32.656 -5.012 1 70.56 183 GLU B O 1
ATOM 3247 N N . LEU B 1 184 ? -11.352 -30.562 -5.664 1 70.31 184 LEU B N 1
ATOM 3248 C CA . LEU B 1 184 ? -9.953 -30.734 -6.023 1 70.31 184 LEU B CA 1
ATOM 3249 C C . LEU B 1 184 ? -9.086 -30.906 -4.781 1 70.31 184 LEU B C 1
ATOM 3251 O O . LEU B 1 184 ? -8.148 -31.719 -4.781 1 70.31 184 LEU B O 1
ATOM 3255 N N . ARG B 1 185 ? -9.461 -30.219 -3.752 1 71.19 185 ARG B N 1
ATOM 3256 C CA . ARG B 1 185 ? -8.695 -30.297 -2.512 1 71.19 185 ARG B CA 1
ATOM 3257 C C . ARG B 1 185 ? -8.75 -31.703 -1.93 1 71.19 185 ARG B C 1
ATOM 3259 O O . ARG B 1 185 ? -7.75 -32.188 -1.398 1 71.19 185 ARG B O 1
ATOM 3266 N N . GLU B 1 186 ? -9.836 -32.281 -2.1 1 71.5 186 GLU B N 1
ATOM 3267 C CA . GLU B 1 186 ? -10.039 -33.625 -1.563 1 71.5 186 GLU B CA 1
ATOM 3268 C C . GLU B 1 186 ? -9.258 -34.656 -2.359 1 71.5 186 GLU B C 1
ATOM 3270 O O . GLU B 1 186 ? -8.883 -35.719 -1.827 1 71.5 186 GLU B O 1
ATOM 3275 N N . SER B 1 187 ? -8.984 -34.344 -3.551 1 67.75 187 SER B N 1
ATOM 3276 C CA . SER B 1 187 ? -8.383 -35.312 -4.449 1 67.75 187 SER B CA 1
ATOM 3277 C C . SER B 1 187 ? -6.859 -35.188 -4.453 1 67.75 187 SER B C 1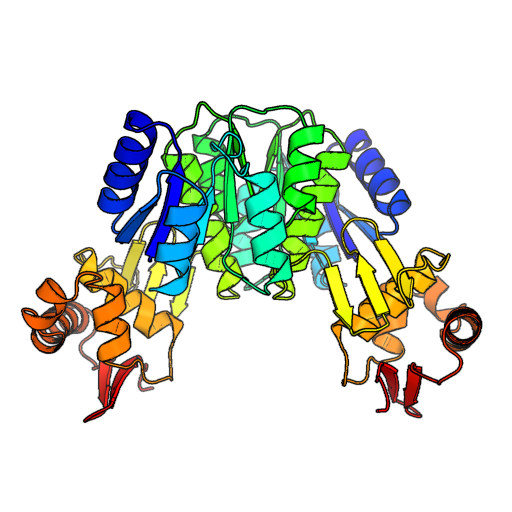
ATOM 3279 O O . SER B 1 187 ? -6.176 -36 -5.09 1 67.75 187 SER B O 1
ATOM 3281 N N . HIS B 1 188 ? -6.484 -34.125 -3.775 1 72.19 188 HIS B N 1
ATOM 3282 C CA . HIS B 1 188 ? -5.043 -33.938 -3.787 1 72.19 188 HIS B CA 1
ATOM 3283 C C . HIS B 1 188 ? -4.469 -33.969 -2.373 1 72.19 188 HIS B C 1
ATOM 3285 O O . HIS B 1 188 ? -5.199 -33.781 -1.398 1 72.19 188 HIS B O 1
ATOM 3291 N N . THR B 1 189 ? -3.193 -34.406 -2.352 1 79.12 189 THR B N 1
ATOM 3292 C CA . THR B 1 189 ? -2.512 -34.438 -1.063 1 79.12 189 THR B CA 1
ATOM 3293 C C . THR B 1 189 ? -1.305 -33.5 -1.069 1 79.12 189 THR B C 1
ATOM 3295 O O . THR B 1 189 ? -0.511 -33.5 -2.012 1 79.12 189 THR B O 1
ATOM 3298 N N . ILE B 1 190 ? -1.239 -32.625 -0.116 1 86.5 190 ILE B N 1
ATOM 3299 C CA . ILE B 1 190 ? -0.168 -31.656 0.039 1 86.5 190 ILE B CA 1
ATOM 3300 C C . ILE B 1 190 ? 1.157 -32.375 0.277 1 86.5 190 ILE B C 1
ATOM 3302 O O . ILE B 1 190 ? 2.221 -31.875 -0.093 1 86.5 190 ILE B O 1
ATOM 3306 N N . ASP B 1 191 ? 1.116 -33.656 0.724 1 85.69 191 ASP B N 1
ATOM 3307 C CA . ASP B 1 191 ? 2.33 -34.375 1.093 1 85.69 191 ASP B CA 1
ATOM 3308 C C . ASP B 1 191 ? 3.15 -34.75 -0.143 1 85.69 191 ASP B C 1
ATOM 3310 O O . ASP B 1 191 ? 4.383 -34.656 -0.123 1 85.69 191 ASP B O 1
ATOM 3314 N N . VAL B 1 192 ? 2.482 -35.156 -1.117 1 86.81 192 VAL B N 1
ATOM 3315 C CA . VAL B 1 192 ? 3.16 -35.531 -2.357 1 86.81 192 VAL B CA 1
ATOM 3316 C C . VAL B 1 192 ? 3.828 -34.281 -2.963 1 86.81 192 VAL B C 1
ATOM 3318 O O . VAL B 1 192 ? 4.992 -34.344 -3.373 1 86.81 192 VAL B O 1
ATOM 3321 N N . LEU B 1 193 ? 3.135 -33.188 -2.988 1 88.19 193 LEU B N 1
ATOM 3322 C CA . LEU B 1 193 ? 3.664 -31.922 -3.52 1 88.19 193 LEU B CA 1
ATOM 3323 C C . LEU B 1 193 ? 4.867 -31.453 -2.709 1 88.19 193 LEU B C 1
ATOM 3325 O O . LEU B 1 193 ? 5.879 -31.031 -3.277 1 88.19 193 LEU B O 1
ATOM 3329 N N . MET B 1 194 ? 4.719 -31.562 -1.478 1 91.75 194 MET B N 1
ATOM 3330 C CA . MET B 1 194 ? 5.789 -31.141 -0.579 1 91.75 194 MET B CA 1
ATOM 3331 C C . MET B 1 194 ? 7.039 -32 -0.789 1 91.75 194 MET B C 1
ATOM 3333 O O . MET B 1 194 ? 8.156 -31.484 -0.738 1 91.75 194 MET B O 1
ATOM 3337 N N . GLY B 1 195 ? 6.805 -33.312 -0.97 1 92.81 195 GLY B N 1
ATOM 3338 C CA . GLY B 1 195 ? 7.926 -34.219 -1.235 1 92.81 195 GLY B CA 1
ATOM 3339 C C . GLY B 1 195 ? 8.719 -33.812 -2.467 1 92.81 195 GLY B C 1
ATOM 3340 O O . GLY B 1 195 ? 9.953 -33.812 -2.439 1 92.81 195 GLY B O 1
ATOM 3341 N N . ARG B 1 196 ? 7.984 -33.531 -3.518 1 92.75 196 ARG B N 1
ATOM 3342 C CA . ARG B 1 196 ? 8.617 -33.094 -4.762 1 92.75 196 ARG B CA 1
ATOM 3343 C C . ARG B 1 196 ? 9.391 -31.797 -4.566 1 92.75 196 ARG B C 1
ATOM 3345 O O . ARG B 1 196 ? 10.523 -31.672 -5.043 1 92.75 196 ARG B O 1
ATOM 3352 N N . LEU B 1 197 ? 8.766 -30.875 -3.893 1 94.75 197 LEU B N 1
ATOM 3353 C CA . LEU B 1 197 ? 9.383 -29.578 -3.627 1 94.75 197 LEU B CA 1
ATOM 3354 C C . LEU B 1 197 ? 10.672 -29.75 -2.82 1 94.75 197 LEU B C 1
ATOM 3356 O O . LEU B 1 197 ? 11.711 -29.172 -3.17 1 94.75 197 LEU B O 1
ATOM 3360 N N . ARG B 1 198 ? 10.57 -30.578 -1.8 1 94.19 198 ARG B N 1
ATOM 3361 C CA . ARG B 1 198 ? 11.734 -30.844 -0.953 1 94.19 198 ARG B CA 1
ATOM 3362 C C . ARG B 1 198 ? 12.891 -31.391 -1.771 1 94.19 198 ARG B C 1
ATOM 3364 O O . ARG B 1 198 ? 14.039 -30.984 -1.584 1 94.19 198 ARG B O 1
ATOM 3371 N N . LYS B 1 199 ? 12.562 -32.312 -2.578 1 94.25 199 LYS B N 1
ATOM 3372 C CA . LYS B 1 199 ? 13.594 -32.938 -3.408 1 94.25 199 LYS B CA 1
ATOM 3373 C C . LYS B 1 199 ? 14.297 -31.906 -4.281 1 94.25 199 LYS B C 1
ATOM 3375 O O . LYS B 1 199 ? 15.523 -31.922 -4.398 1 94.25 199 LYS B O 1
ATOM 3380 N N . LYS B 1 200 ? 13.539 -31.016 -4.859 1 94.94 200 LYS B N 1
ATOM 3381 C CA . LYS B 1 200 ? 14.109 -29.984 -5.719 1 94.94 200 LYS B CA 1
ATOM 3382 C C . LYS B 1 200 ? 15.008 -29.031 -4.926 1 94.94 200 LYS B C 1
ATOM 3384 O O . LYS B 1 200 ? 16.078 -28.656 -5.395 1 94.94 200 LYS B O 1
ATOM 3389 N N . ILE B 1 201 ? 14.578 -28.656 -3.736 1 94.19 201 ILE B N 1
ATOM 3390 C CA . ILE B 1 201 ? 15.336 -27.734 -2.891 1 94.19 201 ILE B CA 1
ATOM 3391 C C . ILE B 1 201 ? 16.625 -28.406 -2.438 1 94.19 201 ILE B C 1
ATOM 3393 O O . ILE B 1 201 ? 17.703 -27.797 -2.49 1 94.19 201 ILE B O 1
ATOM 3397 N N . GLN B 1 202 ? 16.5 -29.688 -2.061 1 92 202 GLN B N 1
ATOM 3398 C CA . GLN B 1 202 ? 17.641 -30.422 -1.534 1 92 202 GLN B CA 1
ATOM 3399 C C . GLN B 1 202 ? 18.703 -30.641 -2.611 1 92 202 GLN B C 1
ATOM 3401 O O . GLN B 1 202 ? 19.891 -30.781 -2.305 1 92 202 GLN B O 1
ATOM 3406 N N . ALA B 1 203 ? 18.281 -30.719 -3.82 1 92.81 203 ALA B N 1
ATOM 3407 C CA . ALA B 1 203 ? 19.219 -30.844 -4.926 1 92.81 203 ALA B CA 1
ATOM 3408 C C . ALA B 1 203 ? 20.172 -29.656 -4.973 1 92.81 203 ALA B C 1
ATOM 3410 O O . ALA B 1 203 ? 21.328 -29.797 -5.391 1 92.81 203 ALA B O 1
ATOM 3411 N N . GLU B 1 204 ? 19.766 -28.5 -4.453 1 91.94 204 GLU B N 1
ATOM 3412 C CA . GLU B 1 204 ? 20.578 -27.281 -4.504 1 91.94 204 GLU B CA 1
ATOM 3413 C C . GLU B 1 204 ? 21.109 -26.906 -3.121 1 91.94 204 GLU B C 1
ATOM 3415 O O . GLU B 1 204 ? 22.125 -26.219 -3.002 1 91.94 204 GLU B O 1
ATOM 3420 N N . TYR B 1 205 ? 20.375 -27.312 -2.146 1 92.56 205 TYR B N 1
ATOM 3421 C CA . TYR B 1 205 ? 20.703 -27.078 -0.748 1 92.56 205 TYR B CA 1
ATOM 3422 C C . TYR B 1 205 ? 20.453 -28.312 0.097 1 92.56 205 TYR B C 1
ATOM 3424 O O . TYR B 1 205 ? 19.344 -28.5 0.607 1 92.56 205 TYR B O 1
ATOM 3432 N N . PRO B 1 206 ? 21.438 -29.109 0.381 1 90.69 206 PRO B N 1
ATOM 3433 C CA . PRO B 1 206 ? 21.281 -30.453 0.939 1 90.69 206 PRO B CA 1
ATOM 3434 C C . PRO B 1 206 ? 20.641 -30.438 2.328 1 90.69 206 PRO B C 1
ATOM 3436 O O . PRO B 1 206 ? 20.016 -31.422 2.727 1 90.69 206 PRO B O 1
ATOM 3439 N N . GLN B 1 207 ? 20.781 -29.391 3.064 1 91.62 207 GLN B N 1
ATOM 3440 C CA . GLN B 1 207 ? 20.188 -29.344 4.398 1 91.62 207 GLN B CA 1
ATOM 3441 C C . GLN B 1 207 ? 18.672 -29.172 4.32 1 91.62 207 GLN B C 1
ATOM 3443 O O . GLN B 1 207 ? 18.172 -28.438 3.461 1 91.62 207 GLN B O 1
ATOM 3448 N N . ASP B 1 208 ? 18 -29.781 5.211 1 91 208 ASP B N 1
ATOM 3449 C CA . ASP B 1 208 ? 16.547 -29.688 5.254 1 91 208 ASP B CA 1
ATOM 3450 C C . ASP B 1 208 ? 16.109 -28.312 5.793 1 91 208 ASP B C 1
ATOM 3452 O O . ASP B 1 208 ? 16.516 -27.922 6.887 1 91 208 ASP B O 1
ATOM 3456 N N . VAL B 1 209 ? 15.297 -27.625 4.965 1 93.88 209 VAL B N 1
ATOM 3457 C CA . VAL B 1 209 ? 14.867 -26.297 5.398 1 93.88 209 VAL B CA 1
ATOM 3458 C C . VAL B 1 209 ? 13.359 -26.281 5.602 1 93.88 209 VAL B C 1
ATOM 3460 O O . VAL B 1 209 ? 12.805 -25.312 6.125 1 93.88 209 VAL B O 1
ATOM 3463 N N . ILE B 1 210 ? 12.672 -27.344 5.137 1 94.62 210 ILE B N 1
ATOM 3464 C CA . ILE B 1 210 ? 11.234 -27.484 5.355 1 94.62 210 ILE B CA 1
ATOM 3465 C C . ILE B 1 210 ? 10.969 -28.641 6.328 1 94.62 210 ILE B C 1
ATOM 3467 O O . ILE B 1 210 ? 11.25 -29.797 6.016 1 94.62 210 ILE B O 1
ATOM 3471 N N . THR B 1 211 ? 10.461 -28.25 7.449 1 92.81 211 THR B N 1
ATOM 3472 C CA . THR B 1 211 ? 10.195 -29.25 8.484 1 92.81 211 THR B CA 1
ATOM 3473 C C . THR B 1 211 ? 8.703 -29.547 8.57 1 92.81 211 THR B C 1
ATOM 3475 O O . THR B 1 211 ? 7.875 -28.641 8.508 1 92.81 211 THR B O 1
ATOM 3478 N N . THR B 1 212 ? 8.398 -30.828 8.656 1 92.56 212 THR B N 1
ATOM 3479 C CA . THR B 1 212 ? 7.023 -31.25 8.906 1 92.56 212 THR B CA 1
ATOM 3480 C C . THR B 1 212 ? 6.73 -31.297 10.398 1 92.56 212 THR B C 1
ATOM 3482 O O . THR B 1 212 ? 7.438 -31.969 11.156 1 92.56 212 THR B O 1
ATOM 3485 N N . VAL B 1 213 ? 5.836 -30.422 10.742 1 92.44 213 VAL B N 1
ATOM 3486 C CA . VAL B 1 213 ? 5.34 -30.5 12.109 1 92.44 213 VAL B CA 1
ATOM 3487 C C . VAL B 1 213 ? 4.094 -31.391 12.156 1 92.44 213 VAL B C 1
ATOM 3489 O O . VAL B 1 213 ? 3.02 -30.984 11.711 1 92.44 213 VAL B O 1
ATOM 3492 N N . ARG B 1 214 ? 4.199 -32.5 12.797 1 87.56 214 ARG B N 1
ATOM 3493 C CA . ARG B 1 214 ? 3.182 -33.531 12.758 1 87.56 214 ARG B CA 1
ATOM 3494 C C . ARG B 1 214 ? 1.838 -33.031 13.25 1 87.56 214 ARG B C 1
ATOM 3496 O O . ARG B 1 214 ? 1.76 -32.406 14.32 1 87.56 214 ARG B O 1
ATOM 3503 N N . GLY B 1 215 ? 0.84 -33.281 12.383 1 86.62 215 GLY B N 1
ATOM 3504 C CA . GLY B 1 215 ? -0.532 -32.938 12.711 1 86.62 215 GLY B CA 1
ATOM 3505 C C . GLY B 1 215 ? -0.814 -31.438 12.57 1 86.62 215 GLY B C 1
ATOM 3506 O O . GLY B 1 215 ? -1.948 -31 12.766 1 86.62 215 GLY B O 1
ATOM 3507 N N . GLN B 1 216 ? 0.219 -30.703 12.219 1 90.12 216 GLN B N 1
ATOM 3508 C CA . GLN B 1 216 ? 0.017 -29.25 12.18 1 90.12 216 GLN B CA 1
ATOM 3509 C C . GLN B 1 216 ? 0.299 -28.688 10.789 1 90.12 216 GLN B C 1
ATOM 3511 O O . GLN B 1 216 ? -0.584 -28.109 10.156 1 90.12 216 GLN B O 1
ATOM 3516 N N . GLY B 1 217 ? 1.439 -28.875 10.289 1 95.25 217 GLY B N 1
ATOM 3517 C CA . GLY B 1 217 ? 1.771 -28.297 8.992 1 95.25 217 GLY B CA 1
ATOM 3518 C C . GLY B 1 217 ? 3.264 -28.266 8.727 1 95.25 217 GLY B C 1
ATOM 3519 O O . GLY B 1 217 ? 3.977 -29.234 9.008 1 95.25 217 GLY B O 1
ATOM 3520 N N . TYR B 1 218 ? 3.693 -27.266 8.078 1 94.94 218 TYR B N 1
ATOM 3521 C CA . TYR B 1 218 ? 5.074 -27.172 7.617 1 94.94 218 TYR B CA 1
ATOM 3522 C C . TYR B 1 218 ? 5.723 -25.875 8.094 1 94.94 218 TYR B C 1
ATOM 3524 O O . TYR B 1 218 ? 5.035 -24.875 8.312 1 94.94 218 TYR B O 1
ATOM 3532 N N . LEU B 1 219 ? 6.996 -25.953 8.305 1 94.31 219 LEU B N 1
ATOM 3533 C CA . LEU B 1 219 ? 7.781 -24.828 8.781 1 94.31 219 LEU B CA 1
ATOM 3534 C C . LEU B 1 219 ? 9.055 -24.672 7.957 1 94.31 219 LEU B C 1
ATOM 3536 O O . LEU B 1 219 ? 9.734 -25.656 7.656 1 94.31 219 LEU B O 1
ATOM 3540 N N . PHE B 1 220 ? 9.32 -23.359 7.508 1 94.56 220 PHE B N 1
ATOM 3541 C CA . PHE B 1 220 ? 10.602 -23.047 6.879 1 94.56 220 PHE B CA 1
ATOM 3542 C C . PHE B 1 220 ? 11.594 -22.516 7.906 1 94.56 220 PHE B C 1
ATOM 3544 O O . PHE B 1 220 ? 11.312 -21.516 8.578 1 94.56 220 PHE B O 1
ATOM 3551 N N . GLU B 1 221 ? 12.656 -23.109 8.07 1 90.75 221 GLU B N 1
ATOM 3552 C CA . GLU B 1 221 ? 13.695 -22.672 9 1 90.75 221 GLU B CA 1
ATOM 3553 C C . GLU B 1 221 ? 15.086 -23.031 8.484 1 90.75 221 GLU B C 1
ATOM 3555 O O . GLU B 1 221 ? 15.289 -24.125 7.953 1 90.75 221 GLU B O 1
ATOM 3560 N N . LEU B 1 222 ? 15.953 -21.953 8.562 1 86.5 222 LEU B N 1
ATOM 3561 C CA . LEU B 1 222 ? 17.359 -22.234 8.25 1 86.5 222 LEU B CA 1
ATOM 3562 C C . LEU B 1 222 ? 18.109 -22.703 9.492 1 86.5 222 LEU B C 1
ATOM 3564 O O . LEU B 1 222 ? 18.031 -22.062 10.547 1 86.5 222 LEU B O 1
ATOM 3568 N N . ARG B 1 223 ? 18.25 -23.891 9.734 1 69.69 223 ARG B N 1
ATOM 3569 C CA . ARG B 1 223 ? 18.984 -24.391 10.898 1 69.69 223 ARG B CA 1
ATOM 3570 C C . ARG B 1 223 ? 20.469 -24.031 10.805 1 69.69 223 ARG B C 1
ATOM 3572 O O . ARG B 1 223 ? 21.078 -24.203 9.75 1 69.69 223 ARG B O 1
ATOM 3579 N N . GLY B 1 224 ? 20.812 -22.75 11.391 1 54.16 224 GLY B N 1
ATOM 3580 C CA . GLY B 1 224 ? 22.219 -22.562 11.672 1 54.16 224 GLY B CA 1
ATOM 3581 C C . GLY B 1 224 ? 22.75 -23.531 12.727 1 54.16 224 GLY B C 1
ATOM 3582 O O . GLY B 1 224 ? 21.969 -24.109 13.477 1 54.16 224 GLY B O 1
#

Radius of gyration: 23.42 Å; Cα contacts (8 Å, |Δi|>4): 793; chains: 2; bounding box: 51×63×56 Å

Secondary structure (DSSP, 8-state):
-EEEEE-S-HHHHHHHHHHHHHTT-EEEEESSHHHHHHHHHHS--SEEEE-SS-SSS-HHHHHHHHHHTT----EEEEES---HHHHHHHHHTT-SEEEESS--HHHHHHHHHHHHHHHTT---SEEEETTEEEETTTTEEEETTEEE---HHHHHHHHHHHHTTTSPEEHHHHHHHH--SHHHHHH--HHHHHHHHHHHHHHH--S--EEEETTTEEEE----/-EEEEE-S-HHHHHHHHHHHHHTT-EEEEESSHHHHHHHHHHS--SEEEE-SS-SSS-HHHHHHHHHHTT----EEEEES---HHHHHHHHHTT-SEEEESS--HHHHHHHHHHHHHHHTT---SEEEETTEEEETTTTEEEETTEEE---HHHHHHHHHHHHTTTSPEEHHHHHHHH--SHHHHHH--HHHHHHHHHHHHHHH--S--EEEETTTEEEE----

Solvent-accessible surface area (backbone atoms only — not comparable to full-atom values): 24073 Å² total; per-residue (Å²): 95,37,36,33,38,32,32,53,53,64,68,58,39,50,50,51,44,52,55,43,37,74,73,55,32,45,67,49,78,17,55,32,54,68,50,38,49,52,46,46,72,75,48,76,45,62,30,34,38,36,26,45,84,27,58,98,51,32,29,60,59,49,44,36,50,38,34,76,69,68,48,61,58,50,31,36,34,44,30,70,71,72,52,58,69,58,51,31,51,45,36,56,42,34,31,59,45,80,46,48,54,83,75,54,68,64,38,55,52,37,51,50,49,31,51,50,37,38,72,73,72,40,46,44,41,57,49,76,53,83,57,35,34,36,33,65,78,76,69,43,40,24,50,76,85,39,76,54,93,59,54,64,67,49,42,52,51,50,51,53,32,58,76,36,53,80,40,77,44,38,53,65,59,51,42,48,70,74,30,77,48,66,70,55,38,72,74,48,62,70,63,62,55,47,51,54,46,48,53,60,49,33,75,79,39,76,66,78,40,71,44,79,42,86,99,50,25,38,29,28,44,82,79,125,94,36,35,34,37,32,32,53,52,62,67,59,40,49,50,52,44,52,54,43,36,73,72,55,31,44,67,49,78,17,54,32,54,67,50,38,50,52,48,46,69,74,48,75,46,62,30,34,39,36,26,45,86,29,58,98,50,32,29,61,60,49,44,35,49,38,33,76,67,69,48,61,57,49,30,38,34,45,31,69,71,73,51,58,67,57,52,31,50,44,36,56,42,33,30,60,45,78,45,48,54,82,74,55,67,65,40,55,52,37,52,49,49,32,51,50,38,38,73,72,71,40,45,46,41,56,49,77,52,84,58,37,34,36,33,66,77,75,68,44,42,24,50,75,86,41,76,53,92,61,54,65,66,49,41,52,51,50,51,53,33,58,76,36,52,80,38,75,46,39,54,66,59,52,41,48,70,74,30,77,47,65,71,55,38,72,75,49,61,71,64,63,53,49,51,55,45,47,53,58,49,34,75,78,38,77,66,79,40,71,43,78,42,86,99,50,26,37,28,28,45,81,79,125

Foldseek 3Di:
DEEEEEAQPPVVQVVLCVVVVVVLYHYDYHNALVVSVVVCVVDNGQAYEHEQPGPPHGRLNSLLVCVVVVNLRAYEYEYQDDDPVVQVSSVVSPHDYYDHPPDDSLVVLVVVLCSSCVVLVHDDQWDDDPQWIARSSNLWIDGVNHTFDDDSLLSVVVVVQSSVAPDFDFQVNSLCRNPVDPVVSVVDGVVVVVVVSQVSVCVRPVDGQWDDDPPGHIHGHDDD/DEEEEEAQPPVVQVVLCVVVVVVLYHYDYHNALVVSVVVCVVDNGQAYEHEQ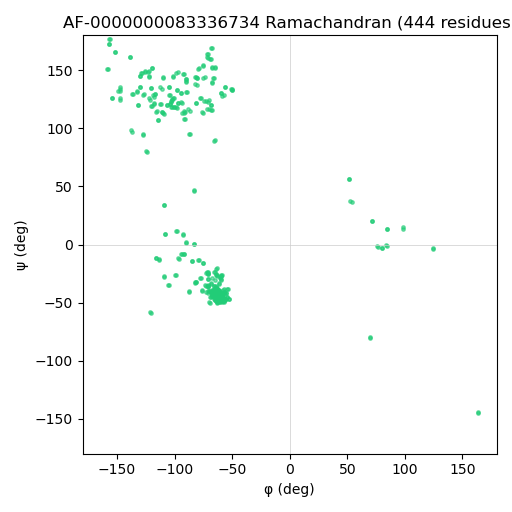PGPPHGRLNSLLVCVVVVNLRAYEYEYQDDDPVVQVSSVVSPHDYYDHPPDDSLVVLQVVLCSSCVVLVHDDQWDDDPQWIARSSNLWIDGVNHTFDDDSLLSVVVVVQSSVAPDFDFQVNSLCRNPVDPVVSVVDGVVVVVVVSQVSVCVRPVDGQWDDDPPGHIHGHDDD

Nearest PDB structures (foldseek):
  2pl1-assembly1_A  TM=9.886E-01  e=2.889E-19  Escherichia coli
  8jo2-assembly1_H  TM=9.197E-01  e=7.814E-21  Klebsiella pneumoniae JM45
  4s04-assembly2_F  TM=5.515E-01  e=2.351E-20  Klebsiella pneumoniae JM45
  1kgs-assembly1_A  TM=5.395E-01  e=3.394E-20  Thermotoga maritima
  4kfc-assembly1_B  TM=5.151E-01  e=2.314E-18  Escherichia coli K-12

InterPro domains:
  IPR001789 Signal transduction response regulator, receiver domain [PF00072] (3-112)
  IPR001789 Signal transduction response regulator, receiver domain [PS50110] (2-116)
  IPR001789 Signal transduction response regulator, receiver domain [SM00448] (1-112)
  IPR001867 OmpR/PhoB-type DNA-binding domain [PF00486] (145-220)
  IPR001867 OmpR/PhoB-type DNA-binding domain [PS51755] (124-222)
  IPR001867 OmpR/PhoB-type DNA-binding domain [SM00862] (145-220)
  IPR001867 OmpR/PhoB-type DNA-binding domain [cd00383] (132-220)
  IPR011006 CheY-like superfamily [SSF52172] (1-174)
  IPR036388 Winged helix-like DNA-binding domain superfamily [G3DSA:1.10.10.10] (123-223)
  IPR039420 Transcriptional regulatory protein WalR-like [PTHR48111] (1-219)

Organism: NCBI:txid2582917

Sequence (448 aa):
MRVLVVEDNALLRHHLKVQLQELGHQVDAAEDAKEADYYLDEHVPDIAIVDLGLPDEDGLSLIRRWRSHDVSVPVLVLTAREGWQDKVEVLSAGADDYVTKPFHIEEVAARMQALLRRNSGLASQIISIPPFQVDLSRRELSVNGQPIKLTAFEYTIMETLIRNRGKVVSKDSLMLQLYPDAELRESHTIDVLMGRLRKKIQAEYPQDVITTVRGQGYLFELRGMRVLVVEDNALLRHHLKVQLQELGHQVDAAEDAKEADYYLDEHVPDIAIVDLGLPDEDGLSLIRRWRSHDVSVPVLVLTAREGWQDKVEVLSAGADDYVTKPFHIEEVAARMQALLRRNSGLASQIISIPPFQVDLSRRELSVNGQPIKLTAFEYTIMETLIRNRGKVVSKDSLMLQLYPDAELRESHTIDVLMGRLRKKIQAEYPQDVITTVRGQGYLFELRG